Protein AF-A0A3C1UBU3-F1 (afdb_monomer)

Foldseek 3Di:
DDPDDDDPPPPDDPDPQEAEAQACFQVVPPDDFFGKYFHQFKKFFLDDAPQWTWIFTPDPVRQIAIAGDDDPEDHDHFFIWHGTKMFTWHDDPQATHTYPIDDTDYGDDGHDNVSSDAAECAQPLQVQFFHCGSQRSGWHKYWFWDWADQDPQRKIKTWHQHPVRDIHIAIEHAPRPDDDDDDDPPWIWMFIFGWGQDPVNGTIYTHTPDIGTHAQEDDPVCCQFFNDAQDKHFHQAKKFFDDFFQFQDPVPRAGGKTKIWSLDQKDWDCVPVVVVDIDMDGDQIDMEIEGAGPPPVLSVVVNPAGMFDGRFFIAGFHDNAFATYGHGPDRTDHDPDDRDDRPADEAEFVDDDFDGAQGKHKYKAFWAADPNFIFGAHADPVRDGGLTAGEDARQPPPDDHAHGFMKIFGWGKGFAPPDPDPDPPDDDDPDDDPDPPRNGHCRDDPPPSNRSHRIYTHGNDMDGDQDQQPFVSNRDNDVVSLVNLVCCQVVVDPTDVVSQPSVVPSDRDVVSSVSSVVVVVVD

Radius of gyration: 34.65 Å; Cα contacts (8 Å, |Δi|>4): 1136; chains: 1; bounding box: 83×54×105 Å

Mean predicted aligned error: 12.71 Å

Nearest PDB structures (foldseek):
  2pqa-assembly1_A  TM=6.226E-01  e=2.170E-02  Homo sapiens
  1l1o-assembly1_E  TM=5.513E-01  e=3.208E-02  Homo sapiens
  3jc6-assembly1_2  TM=3.871E-01  e=6.909E-01  Saccharomyces cerevisiae
  5u8t-assembly1_2  TM=4.212E-01  e=2.110E+00  Saccharomyces cerevisiae S288C
  7esy-assembly1_B  TM=3.270E-01  e=4.874E+00  Wolbachia endosymbiont of Culex quinquefasciatus Pel

Sequence (523 aa):
LDSMVVTYDDGGTIDPTVKELDTFLNFGDSIADGTKIRFTGMAFVVLNIGKFHFVRCESEYLYSAIIYGDLDTEYKVGEYIPAGWTGVKGKVDGITVITGVEGLKPASVSASNSDCEAFDFTGYLGTFKDGVSTYENDYCAFKTVAINNIDADGKFTITEVNADSTTSTMAGVNKFGIKYPTTTANMKFTVQGILTKSENGVGVTFVPTAITEYENVKKLWRIWYQGVDGTEYTIADTLYVVAPTKALEPDCGRKNLIYVTDNATQVVDDTYAEWGYVETYDWAPDYIALDCGDNEEAYRAIAAMKVIAPATVRGILADNQTNPRFELMKTPSALDCEYPEIAYQHYQFGDSCWANGNQVSYASGKFVTIDGKEYFAGINADGSANQPIALDRRYIGDYAFSEGMAYEMRVVWKQHEPWTSDSNSSPITKKMSKKSTRPMPHKMKTDDPNYFNNYSVCPLEVKPQSTVGDIDGNGEVNTSDVTALINHILHAATYESSLCDIDGNGEVNVTDVTALINILLRN

Solvent-accessible surface area (backbone atoms only — not comparable to full-atom values): 29434 Å² total; per-residue (Å²): 136,85,83,79,82,81,76,84,76,78,89,61,83,76,59,92,74,52,46,78,34,57,59,33,74,37,50,81,77,78,46,62,74,71,40,36,34,34,37,65,29,46,30,28,28,44,44,78,57,92,46,39,37,33,31,28,22,76,56,100,77,46,31,29,41,31,41,41,53,90,64,100,60,88,76,53,70,26,29,29,44,55,53,64,22,35,29,27,34,41,70,57,97,72,37,69,28,33,30,78,70,44,69,76,52,83,60,88,55,66,58,57,74,74,80,37,50,55,46,77,43,57,85,44,60,57,73,35,61,82,30,44,76,73,45,39,46,30,52,29,27,36,54,70,20,35,79,42,76,73,48,97,84,38,34,31,34,41,38,40,72,36,99,84,75,46,76,30,64,44,45,30,38,49,82,71,73,64,76,77,78,86,82,56,90,88,59,36,24,30,39,30,28,29,36,29,59,23,92,87,74,66,24,41,28,35,34,48,74,45,70,42,80,44,74,50,68,37,47,57,64,52,45,43,50,61,40,54,67,77,38,71,40,15,33,42,47,48,31,36,59,76,43,71,45,74,41,79,38,85,93,75,75,42,32,38,38,32,29,30,28,54,62,39,54,58,45,74,49,56,92,44,40,94,77,74,42,71,48,77,43,87,37,77,45,52,40,36,26,39,31,36,62,88,40,64,66,48,37,56,56,54,60,71,35,61,31,37,31,50,58,37,48,32,24,32,31,67,33,46,48,49,52,23,29,32,40,52,74,52,76,53,47,72,39,96,68,87,83,74,88,72,75,58,54,78,38,54,45,70,59,88,78,87,79,54,23,38,27,63,29,38,39,34,34,22,36,42,72,57,97,90,41,54,24,40,15,8,70,42,99,86,70,47,76,27,70,56,21,39,52,39,54,70,67,49,68,89,68,83,81,54,78,64,22,40,33,39,26,39,27,37,32,41,52,53,85,83,73,88,74,92,68,92,75,77,97,82,69,95,81,82,71,94,64,79,85,71,59,53,43,68,73,79,74,86,82,51,94,64,58,43,73,40,36,35,45,27,40,66,44,82,41,76,50,82,51,94,43,31,53,72,70,68,54,55,68,51,73,65,17,53,51,42,46,50,30,35,69,68,67,74,43,88,69,62,64,83,56,48,29,59,70,68,82,84,65,69,45,72,64,18,53,51,42,40,50,53,54,57,74,72,109

pLDDT: mean 85.14, std 16.04, range [27.47, 98.5]

Structure (mmCIF, N/CA/C/O backbone):
data_AF-A0A3C1UBU3-F1
#
_entry.id   AF-A0A3C1UBU3-F1
#
loop_
_atom_site.group_PDB
_atom_site.id
_atom_site.type_symbol
_atom_site.label_atom_id
_atom_site.label_alt_id
_atom_site.label_comp_id
_atom_site.label_asym_id
_atom_site.label_entity_id
_atom_site.label_seq_id
_atom_site.pdbx_PDB_ins_code
_atom_site.Cartn_x
_atom_site.Cartn_y
_atom_site.Cartn_z
_atom_site.occupancy
_atom_site.B_iso_or_equiv
_atom_site.auth_seq_id
_atom_site.auth_comp_id
_atom_site.auth_asym_id
_atom_site.auth_atom_id
_atom_site.pdbx_PDB_model_num
ATOM 1 N N . LEU A 1 1 ? -51.229 12.524 14.748 1.00 34.56 1 LEU A N 1
ATOM 2 C CA . LEU A 1 1 ? -51.966 11.381 15.325 1.00 34.56 1 LEU A CA 1
ATOM 3 C C . LEU A 1 1 ? -50.958 10.653 16.182 1.00 34.56 1 LEU A C 1
ATOM 5 O O . LEU A 1 1 ? -50.151 9.900 15.656 1.00 34.56 1 LEU A O 1
ATOM 9 N N . ASP A 1 2 ? -50.931 11.042 17.452 1.00 33.78 2 ASP A N 1
ATOM 10 C CA . ASP A 1 2 ? -49.976 10.594 18.458 1.00 33.78 2 ASP A CA 1
ATOM 11 C C . ASP A 1 2 ? -50.141 9.098 18.725 1.00 33.78 2 ASP A C 1
ATOM 13 O O . ASP A 1 2 ? -51.218 8.648 19.119 1.00 33.78 2 ASP A O 1
ATOM 17 N N . SER A 1 3 ? -49.077 8.322 18.533 1.00 31.83 3 SER A N 1
ATOM 18 C CA . SER A 1 3 ? -48.989 6.967 19.070 1.00 31.83 3 SER A CA 1
ATOM 19 C C . SER A 1 3 ? -48.383 7.044 20.467 1.00 31.83 3 SER A C 1
ATOM 21 O O . SER A 1 3 ? -47.172 6.957 20.656 1.00 31.83 3 SER A O 1
ATOM 23 N N . MET A 1 4 ? -49.259 7.251 21.445 1.00 28.78 4 MET A N 1
ATOM 24 C CA . MET A 1 4 ? -48.967 7.099 22.863 1.00 28.78 4 MET A CA 1
ATOM 25 C C . MET A 1 4 ? -48.692 5.610 23.130 1.00 28.78 4 MET A C 1
ATOM 27 O O . MET A 1 4 ? -49.601 4.783 23.053 1.00 28.78 4 MET A O 1
ATOM 31 N N . VAL A 1 5 ? -47.432 5.255 23.383 1.00 31.88 5 VAL A N 1
ATOM 32 C CA . VAL A 1 5 ? -47.056 3.910 23.836 1.00 31.88 5 VAL A CA 1
ATOM 33 C C . VAL A 1 5 ? -47.513 3.779 25.286 1.00 31.88 5 VAL A C 1
ATOM 35 O O . VAL A 1 5 ? -47.000 4.450 26.175 1.00 31.88 5 VAL A O 1
ATOM 38 N N . VAL A 1 6 ? -48.528 2.948 25.511 1.00 34.62 6 VAL A N 1
ATOM 39 C CA . VAL A 1 6 ? -48.989 2.568 26.848 1.00 34.62 6 VAL A CA 1
ATOM 40 C C . VAL A 1 6 ? -48.057 1.475 27.360 1.00 34.62 6 VAL A C 1
ATOM 42 O O . VAL A 1 6 ? -48.099 0.346 26.871 1.00 34.62 6 VAL A O 1
ATOM 45 N N . THR A 1 7 ? -47.216 1.796 28.339 1.00 34.69 7 THR A N 1
ATOM 46 C CA . THR A 1 7 ? -46.569 0.789 29.182 1.00 34.69 7 THR A CA 1
ATOM 47 C C . THR A 1 7 ? -47.576 0.321 30.231 1.00 34.69 7 THR A C 1
ATOM 49 O O . THR A 1 7 ? -48.202 1.125 30.920 1.00 34.69 7 THR A O 1
ATOM 52 N N . TYR A 1 8 ? -47.775 -0.995 30.325 1.00 37.22 8 TYR A N 1
ATOM 53 C CA . TYR A 1 8 ? -48.463 -1.585 31.468 1.00 37.22 8 TYR A CA 1
ATOM 54 C C . TYR A 1 8 ? -47.549 -1.435 32.685 1.00 37.22 8 TYR A C 1
ATOM 56 O O . TYR A 1 8 ? -46.472 -2.026 32.736 1.00 37.22 8 TYR A O 1
ATOM 64 N N . ASP A 1 9 ? -47.978 -0.599 33.623 1.00 39.38 9 ASP A N 1
ATOM 65 C CA . ASP A 1 9 ? -47.419 -0.511 34.964 1.00 39.38 9 ASP A CA 1
ATOM 66 C C . ASP A 1 9 ? -47.925 -1.732 35.749 1.00 39.38 9 ASP A C 1
ATOM 68 O O . ASP A 1 9 ? -49.089 -1.794 36.159 1.00 39.38 9 ASP A O 1
ATOM 72 N N . ASP A 1 10 ? -47.079 -2.755 35.889 1.00 38.25 10 ASP A N 1
ATOM 73 C CA . ASP A 1 10 ? -47.279 -3.788 36.905 1.00 38.25 10 ASP A CA 1
ATOM 74 C C . ASP A 1 10 ? -47.105 -3.087 38.253 1.00 38.25 10 ASP A C 1
ATOM 76 O O . ASP A 1 10 ? -45.976 -2.896 38.695 1.00 38.25 10 ASP A O 1
ATOM 80 N N . GLY A 1 11 ? -48.227 -2.665 38.850 1.00 38.94 11 GLY A N 1
ATOM 81 C CA . GLY A 1 11 ? -48.345 -1.809 40.036 1.00 38.94 11 GLY A CA 1
ATOM 82 C C . GLY A 1 11 ? -47.649 -2.307 41.309 1.00 38.94 11 GLY A C 1
ATOM 83 O O . GLY A 1 11 ? -48.287 -2.549 42.334 1.00 38.94 11 GLY A O 1
ATOM 84 N N . GLY A 1 12 ? -46.329 -2.419 41.260 1.00 38.97 12 GLY A N 1
ATOM 85 C CA . GLY A 1 12 ? -45.435 -2.524 42.391 1.00 38.97 12 GLY A CA 1
ATOM 86 C C . GLY A 1 12 ? -44.962 -1.129 42.762 1.00 38.97 12 GLY A C 1
ATOM 87 O O . GLY A 1 12 ? -44.386 -0.416 41.947 1.00 38.97 12 GLY A O 1
ATOM 88 N N . THR A 1 13 ? -45.204 -0.735 44.006 1.00 41.94 13 THR A N 1
ATOM 89 C CA . THR A 1 13 ? -44.640 0.471 44.609 1.00 41.94 13 THR A CA 1
ATOM 90 C C . THR A 1 13 ? -43.134 0.510 44.331 1.00 41.94 13 THR A C 1
ATOM 92 O O . THR A 1 13 ? -42.406 -0.358 44.815 1.00 41.94 13 THR A O 1
ATOM 95 N N . ILE A 1 14 ? -42.673 1.474 43.528 1.00 46.53 14 ILE A N 1
ATOM 96 C CA . ILE A 1 14 ? -41.250 1.637 43.218 1.00 46.53 14 ILE A CA 1
ATOM 97 C C . ILE A 1 14 ? -40.524 1.883 44.540 1.00 46.53 14 ILE A C 1
ATOM 99 O O . ILE A 1 14 ? -40.841 2.825 45.271 1.00 46.53 14 ILE A O 1
ATOM 103 N N . ASP A 1 15 ? -39.580 1.004 44.867 1.00 55.44 15 ASP A N 1
ATOM 104 C CA . ASP A 1 15 ? -38.669 1.204 45.984 1.00 55.44 15 ASP A CA 1
ATOM 105 C C . ASP A 1 15 ? -37.904 2.518 45.731 1.00 55.44 15 ASP A C 1
ATOM 107 O O . ASP A 1 15 ? -37.171 2.601 44.742 1.00 55.44 15 ASP A O 1
ATOM 111 N N . PRO A 1 16 ? -38.047 3.552 46.584 1.00 56.62 16 PRO A N 1
ATOM 112 C CA . PRO A 1 16 ? -37.397 4.848 46.381 1.00 56.62 16 PRO A CA 1
ATOM 113 C C . PRO A 1 16 ? -35.860 4.766 46.401 1.00 56.62 16 PRO A C 1
ATOM 115 O O . PRO A 1 16 ? -35.190 5.771 46.170 1.00 56.62 16 PRO A O 1
ATOM 118 N N . THR A 1 17 ? -35.289 3.592 46.690 1.00 72.31 17 THR A N 1
ATOM 119 C CA . THR A 1 17 ? -33.850 3.318 46.626 1.00 72.31 17 THR A CA 1
ATOM 120 C C . THR A 1 17 ? -33.356 2.818 45.260 1.00 72.31 17 THR A C 1
ATOM 122 O O . THR A 1 17 ? -32.143 2.707 45.072 1.00 72.31 17 THR A O 1
ATOM 125 N N . VAL A 1 18 ? -34.248 2.544 44.296 1.00 85.75 18 VAL A N 1
ATOM 126 C CA . VAL A 1 18 ? -33.895 2.103 42.935 1.00 85.75 18 VAL A CA 1
ATOM 127 C C . VAL A 1 18 ? -33.915 3.289 41.970 1.00 85.75 18 VAL A C 1
ATOM 129 O O . VAL A 1 18 ? -34.920 3.983 41.840 1.00 85.75 18 VAL A O 1
ATOM 132 N N . LYS A 1 19 ? -32.801 3.517 41.267 1.00 90.62 19 LYS A N 1
ATOM 133 C CA . LYS A 1 19 ? -32.677 4.581 40.262 1.00 90.62 19 LYS A CA 1
ATOM 134 C C . LYS A 1 19 ? -33.056 4.057 38.875 1.00 90.62 19 LYS A C 1
ATOM 136 O O . LYS A 1 19 ? -32.442 3.109 38.388 1.00 90.62 19 LYS A O 1
ATOM 141 N N . GLU A 1 20 ? -34.036 4.678 38.230 1.00 93.50 20 GLU A N 1
ATOM 142 C CA . GLU A 1 20 ? -34.391 4.350 36.846 1.00 93.50 20 GLU A CA 1
ATOM 143 C C . GLU A 1 20 ? -33.431 5.013 35.856 1.00 93.50 20 GLU A C 1
ATOM 145 O O . GLU A 1 20 ? -33.040 6.168 36.041 1.00 93.50 20 GLU A O 1
ATOM 150 N N . LEU A 1 21 ? -33.044 4.263 34.824 1.00 93.75 21 LEU A N 1
ATOM 151 C CA . LEU A 1 21 ? -32.169 4.710 33.745 1.00 93.75 21 LEU A CA 1
ATOM 152 C C . LEU A 1 21 ? -32.746 4.260 32.405 1.00 93.75 21 LEU A C 1
ATOM 154 O O . LEU A 1 21 ? -32.932 3.067 32.189 1.00 93.75 21 LEU A O 1
ATOM 158 N N . ASP A 1 22 ? -32.970 5.191 31.492 1.00 92.81 22 ASP A N 1
ATOM 159 C CA . ASP A 1 22 ? -33.319 4.908 30.096 1.00 92.81 22 ASP A CA 1
ATOM 160 C C . ASP A 1 22 ? -32.086 4.916 29.173 1.00 92.81 22 ASP A C 1
ATOM 162 O O . ASP A 1 22 ? -32.101 4.320 28.099 1.00 92.81 22 ASP A O 1
ATOM 166 N N . THR A 1 23 ? -30.991 5.536 29.618 1.00 94.50 23 THR A N 1
ATOM 167 C CA . THR A 1 23 ? -29.698 5.601 28.929 1.00 94.50 23 THR A CA 1
ATOM 168 C C . THR A 1 23 ? -28.537 5.393 29.904 1.00 94.50 23 THR A C 1
ATOM 170 O O . THR A 1 23 ? -28.689 5.532 31.120 1.00 94.50 23 THR A O 1
ATOM 173 N N . PHE A 1 24 ? -27.345 5.094 29.378 1.00 93.75 24 PHE A N 1
ATOM 174 C CA . PHE A 1 24 ? -26.111 5.007 30.174 1.00 93.75 24 PHE A CA 1
ATOM 175 C C . PHE A 1 24 ? -25.325 6.328 30.249 1.00 93.75 24 PHE A C 1
ATOM 177 O O . PHE A 1 24 ? -24.162 6.340 30.656 1.00 93.75 24 PHE A O 1
ATOM 184 N N . LEU A 1 25 ? -25.943 7.459 29.887 1.00 91.75 25 LEU A N 1
ATOM 185 C CA . LEU A 1 25 ? -25.292 8.768 29.926 1.00 91.75 25 LEU A CA 1
ATOM 186 C C . LEU A 1 25 ? -24.736 9.063 31.326 1.00 91.75 25 LEU A C 1
ATOM 188 O O . LEU A 1 25 ? -25.467 9.062 32.317 1.00 91.75 25 LEU A O 1
ATOM 192 N N . ASN A 1 26 ? -23.436 9.363 31.399 1.00 85.00 26 ASN A N 1
ATOM 193 C CA . ASN A 1 26 ? -22.725 9.646 32.647 1.00 85.00 26 ASN A CA 1
ATOM 194 C C . ASN A 1 26 ? -22.889 8.550 33.717 1.00 85.00 26 ASN A C 1
ATOM 196 O O . ASN A 1 26 ? -22.812 8.858 34.909 1.00 85.00 26 ASN A O 1
ATOM 200 N N . PHE A 1 27 ? -23.112 7.286 33.332 1.00 89.25 27 PHE A N 1
ATOM 201 C CA . PHE A 1 27 ? -23.333 6.183 34.274 1.00 89.25 27 PHE A CA 1
ATOM 202 C C . PHE A 1 27 ? -22.240 6.114 35.351 1.00 89.25 27 PHE A C 1
ATOM 204 O O . PHE A 1 27 ? -22.538 5.992 36.540 1.00 89.25 27 PHE A O 1
ATOM 211 N N . GLY A 1 28 ? -20.976 6.268 34.946 1.00 84.62 28 GLY A N 1
ATOM 212 C CA . GLY A 1 28 ? -19.824 6.239 35.845 1.00 84.62 28 GLY A CA 1
ATOM 213 C C . GLY A 1 28 ? -19.765 7.382 36.864 1.00 84.62 28 GLY A C 1
ATOM 214 O O . GLY A 1 28 ? -19.377 7.141 38.011 1.00 84.62 28 GLY A O 1
ATOM 215 N N . ASP A 1 29 ? -20.177 8.593 36.476 1.00 84.00 29 ASP A N 1
ATOM 216 C CA . ASP A 1 29 ? -20.059 9.826 37.276 1.00 84.00 29 ASP A CA 1
ATOM 217 C C . ASP A 1 29 ? -21.329 10.181 38.063 1.00 84.00 29 ASP A C 1
ATOM 219 O O . ASP A 1 29 ? -21.256 10.684 39.182 1.00 84.00 29 ASP A O 1
ATOM 223 N N . SER A 1 30 ? -22.508 9.926 37.495 1.00 84.81 30 SER A N 1
ATOM 224 C CA . SER A 1 30 ? -23.797 10.417 38.016 1.00 84.81 30 SER A CA 1
ATOM 225 C C . SER A 1 30 ? -24.502 9.442 38.961 1.00 84.81 30 SER A C 1
ATOM 227 O O . SER A 1 30 ? -25.625 9.696 39.417 1.00 84.81 30 SER A O 1
ATOM 229 N N . ILE A 1 31 ? -23.892 8.289 39.225 1.00 87.94 31 ILE A N 1
ATOM 230 C CA . ILE A 1 31 ? -24.469 7.214 40.032 1.00 87.94 31 ILE A CA 1
ATOM 231 C C . ILE A 1 31 ? -23.409 6.742 41.019 1.00 87.94 31 ILE A C 1
ATOM 233 O O . ILE A 1 31 ? -22.281 6.459 40.627 1.00 87.94 31 ILE A O 1
ATOM 237 N N . ALA A 1 32 ? -23.747 6.660 42.304 1.00 90.62 32 ALA A N 1
ATOM 238 C CA . ALA A 1 32 ? -22.826 6.153 43.315 1.00 90.62 32 ALA A CA 1
ATOM 239 C C . ALA A 1 32 ? -22.691 4.625 43.216 1.00 90.62 32 ALA A C 1
ATOM 241 O O . ALA A 1 32 ? -23.654 3.930 42.881 1.00 90.62 32 ALA A O 1
ATOM 242 N N . ASP A 1 33 ? -21.515 4.091 43.537 1.00 92.12 33 ASP A N 1
ATOM 243 C CA . ASP A 1 33 ? -21.317 2.642 43.633 1.00 92.12 33 ASP A CA 1
ATOM 244 C C . ASP A 1 33 ? -22.242 2.053 44.719 1.00 92.12 33 ASP A C 1
ATOM 246 O O . ASP A 1 33 ? -22.524 2.694 45.732 1.00 92.12 33 ASP A O 1
ATOM 250 N N . GLY A 1 34 ? -22.762 0.848 44.488 1.00 93.62 34 GLY A N 1
ATOM 251 C CA . GLY A 1 34 ? -23.771 0.198 45.331 1.00 93.62 34 GLY A CA 1
ATOM 252 C C . GLY A 1 34 ? -25.217 0.629 45.051 1.00 93.62 34 GLY A C 1
ATOM 253 O O . GLY A 1 34 ? -26.141 0.038 45.611 1.00 93.62 34 GLY A O 1
ATOM 254 N N . THR A 1 35 ? -25.444 1.619 44.180 1.00 94.75 35 THR A N 1
ATOM 255 C CA . THR A 1 35 ? -26.801 2.035 43.793 1.00 94.75 35 THR A CA 1
ATOM 256 C C . THR A 1 35 ? -27.481 0.933 42.983 1.00 94.75 35 THR A C 1
ATOM 258 O O . THR A 1 35 ? -26.935 0.475 41.974 1.00 94.75 35 THR A O 1
ATOM 261 N N . LYS A 1 36 ? -28.689 0.540 43.403 1.00 95.44 36 LYS A N 1
ATOM 262 C CA . LYS A 1 36 ? -29.576 -0.318 42.611 1.00 95.44 36 LYS A CA 1
ATOM 263 C C . LYS A 1 36 ? -30.171 0.480 41.462 1.00 95.44 36 LYS A C 1
ATOM 265 O O . LYS A 1 36 ? -30.660 1.591 41.665 1.00 95.44 36 LYS A O 1
ATOM 270 N N . ILE A 1 37 ? -30.161 -0.106 40.276 1.00 95.75 37 ILE A N 1
ATOM 271 C CA . ILE A 1 37 ? -30.714 0.494 39.068 1.00 95.75 37 ILE A CA 1
ATOM 272 C C . ILE A 1 37 ? -31.805 -0.391 38.475 1.00 95.75 37 ILE A C 1
ATOM 274 O O . ILE A 1 37 ? -31.763 -1.616 38.611 1.00 95.75 37 ILE A O 1
ATOM 278 N N . ARG A 1 38 ? -32.756 0.238 37.787 1.00 95.75 38 ARG A N 1
ATOM 279 C CA . ARG A 1 38 ? -33.682 -0.413 36.858 1.00 95.75 38 ARG A CA 1
ATOM 280 C C . ARG A 1 38 ? -33.482 0.220 35.490 1.00 95.75 38 ARG A C 1
ATOM 282 O O . ARG A 1 38 ? -33.668 1.426 35.349 1.00 95.75 38 ARG A O 1
ATOM 289 N N . PHE A 1 39 ? -33.093 -0.575 34.502 1.00 96.00 39 PHE A N 1
ATOM 290 C CA . PHE A 1 39 ? -32.906 -0.074 33.149 1.00 96.00 39 PHE A CA 1
ATOM 291 C C . PHE A 1 39 ? -34.226 -0.159 32.380 1.00 96.00 39 PHE A C 1
ATOM 293 O O . PHE A 1 39 ? -34.782 -1.242 32.195 1.00 96.00 39 PHE A O 1
ATOM 300 N N . THR A 1 40 ? -34.766 0.987 31.984 1.00 95.31 40 THR A N 1
ATOM 301 C CA . THR A 1 40 ? -36.057 1.131 31.297 1.00 95.31 40 THR A CA 1
ATOM 302 C C . THR A 1 40 ? -35.903 1.341 29.789 1.00 95.31 40 THR A C 1
ATOM 304 O O . THR A 1 40 ? -36.896 1.263 29.069 1.00 95.31 40 THR A O 1
ATOM 307 N N . GLY A 1 41 ? -34.675 1.559 29.309 1.00 92.81 41 GLY A N 1
ATOM 308 C CA . GLY A 1 41 ? -34.343 1.645 27.889 1.00 92.81 41 GLY A CA 1
ATOM 309 C C . GLY A 1 41 ? -34.081 0.286 27.237 1.00 92.81 41 GLY A C 1
ATOM 310 O O . GLY A 1 41 ? -34.150 -0.767 27.875 1.00 92.81 41 GLY A O 1
ATOM 311 N N . MET A 1 42 ? -33.730 0.321 25.953 1.00 91.75 42 MET A N 1
ATOM 312 C CA . MET A 1 42 ? -33.204 -0.830 25.217 1.00 91.75 42 MET A CA 1
ATOM 313 C C . MET A 1 42 ? -31.679 -0.747 25.173 1.00 91.75 42 MET A C 1
ATOM 315 O O . MET A 1 42 ? -31.114 0.332 24.992 1.00 91.75 42 MET A O 1
ATOM 319 N N . ALA A 1 43 ? -31.006 -1.879 25.351 1.00 95.44 43 ALA A N 1
ATOM 320 C CA . ALA A 1 43 ? -29.560 -1.980 25.187 1.00 95.44 43 ALA A CA 1
ATOM 321 C C . ALA A 1 43 ? -29.228 -3.146 24.268 1.00 95.44 43 ALA A C 1
ATOM 323 O O . ALA A 1 43 ? -30.025 -4.066 24.160 1.00 95.44 43 ALA A O 1
ATOM 324 N N . PHE A 1 44 ? -28.070 -3.143 23.626 1.00 95.94 44 PHE A N 1
ATOM 325 C CA . PHE A 1 44 ? -27.607 -4.258 22.806 1.00 95.94 44 PHE A CA 1
ATOM 326 C C . PHE A 1 44 ? -26.150 -4.583 23.109 1.00 95.94 44 PHE A C 1
ATOM 328 O O . PHE A 1 44 ? -25.388 -3.730 23.572 1.00 95.94 44 PHE A O 1
ATOM 335 N N . VAL A 1 45 ? -25.774 -5.841 22.884 1.00 95.81 45 VAL A N 1
ATOM 336 C CA . VAL A 1 45 ? -24.423 -6.332 23.167 1.00 95.81 45 VAL A CA 1
ATOM 337 C C . VAL A 1 45 ? -23.464 -5.932 22.053 1.00 95.81 45 VAL A C 1
ATOM 339 O O . VAL A 1 45 ? -23.707 -6.202 20.884 1.00 95.81 45 VAL A O 1
ATOM 342 N N . VAL A 1 46 ? -22.336 -5.340 22.426 1.00 96.00 46 VAL A N 1
ATOM 343 C CA . VAL A 1 46 ? -21.270 -4.894 21.516 1.00 96.00 46 VAL A CA 1
ATOM 344 C C . VAL A 1 46 ? -20.117 -5.892 21.499 1.00 96.00 46 VAL A C 1
ATOM 346 O O . VAL A 1 46 ? -19.524 -6.165 20.461 1.00 96.00 46 VAL A O 1
ATOM 349 N N . LEU A 1 47 ? -19.797 -6.459 22.661 1.00 95.00 47 LEU A N 1
ATOM 350 C CA . LEU A 1 47 ? -18.681 -7.378 22.841 1.00 95.00 47 LEU A CA 1
ATOM 351 C C . LEU A 1 47 ? -18.932 -8.245 24.077 1.00 95.00 47 LEU A C 1
ATOM 353 O O . LEU A 1 47 ? -19.530 -7.789 25.048 1.00 95.00 47 LEU A O 1
ATOM 357 N N . ASN A 1 48 ? -18.427 -9.477 24.062 1.00 93.75 48 ASN A N 1
ATOM 358 C CA . ASN A 1 48 ? -18.392 -10.363 25.223 1.00 93.75 48 ASN A CA 1
ATOM 359 C C . ASN A 1 48 ? -16.956 -10.864 25.427 1.00 93.75 48 ASN A C 1
ATOM 361 O O . ASN A 1 48 ? -16.366 -11.416 24.499 1.00 93.75 48 ASN A O 1
ATOM 365 N N . ILE A 1 49 ? -16.398 -10.701 26.631 1.00 93.50 49 ILE A N 1
ATOM 366 C CA . ILE A 1 49 ? -15.086 -11.247 27.018 1.00 93.50 49 ILE A CA 1
ATOM 367 C C . ILE A 1 49 ? -15.197 -11.868 28.406 1.00 93.50 49 ILE A C 1
ATOM 369 O O . ILE A 1 49 ? -15.269 -11.169 29.417 1.00 93.50 49 ILE A O 1
ATOM 373 N N . GLY A 1 50 ? -15.185 -13.200 28.467 1.00 92.31 50 GLY A N 1
ATOM 374 C CA . GLY A 1 50 ? -15.406 -13.911 29.724 1.00 92.31 50 GLY A CA 1
ATOM 375 C C . GLY A 1 50 ? -16.744 -13.499 30.343 1.00 92.31 50 GLY A C 1
ATOM 376 O O . GLY A 1 50 ? -17.781 -13.683 29.720 1.00 92.31 50 GLY A O 1
ATOM 377 N N . LYS A 1 51 ? -16.702 -12.915 31.547 1.00 94.75 51 LYS A N 1
ATOM 378 C CA . LYS A 1 51 ? -17.886 -12.421 32.277 1.00 94.75 51 LYS A CA 1
ATOM 379 C C . LYS A 1 51 ? -18.212 -10.946 32.030 1.00 94.75 51 LYS A C 1
ATOM 381 O O . LYS A 1 51 ? -19.093 -10.408 32.692 1.00 94.75 51 LYS A O 1
ATOM 386 N N . PHE A 1 52 ? -17.460 -10.269 31.164 1.00 95.75 52 PHE A N 1
ATOM 387 C CA . PHE A 1 52 ? -17.700 -8.874 30.806 1.00 95.75 52 PHE A CA 1
ATOM 388 C C . PHE A 1 52 ? -18.548 -8.815 29.537 1.00 95.75 52 PHE A C 1
ATOM 390 O O . PHE A 1 52 ? -18.118 -9.264 28.472 1.00 95.75 52 PHE A O 1
ATOM 397 N N . HIS A 1 53 ? -19.734 -8.231 29.663 1.00 96.00 53 HIS A N 1
ATOM 398 C CA . HIS A 1 53 ? -20.697 -8.021 28.590 1.00 96.00 53 HIS A CA 1
ATOM 399 C C . HIS A 1 53 ? -20.797 -6.520 28.322 1.00 96.00 53 HIS A C 1
ATOM 401 O O . HIS A 1 53 ? -21.372 -5.767 29.110 1.00 96.00 53 HIS A O 1
ATOM 407 N N . PHE A 1 54 ? -20.186 -6.069 27.234 1.00 96.06 54 PHE A N 1
ATOM 408 C CA . PHE A 1 54 ? -20.153 -4.664 26.846 1.00 96.06 54 PHE A CA 1
ATOM 409 C C . PHE A 1 54 ? -21.449 -4.339 26.122 1.00 96.06 54 PHE A C 1
ATOM 411 O O . PHE A 1 54 ? -21.804 -5.018 25.157 1.00 96.06 54 PHE A O 1
ATOM 418 N N . VAL A 1 55 ? -22.157 -3.317 26.588 1.00 96.25 55 VAL A N 1
ATOM 419 C CA . VAL A 1 55 ? -23.480 -2.962 26.078 1.00 96.25 55 VAL A CA 1
ATOM 420 C C . VAL A 1 55 ? -23.548 -1.486 25.729 1.00 96.25 55 VAL A C 1
ATOM 422 O O . VAL A 1 55 ? -22.921 -0.655 26.384 1.00 96.25 55 VAL A O 1
ATOM 425 N N . ARG A 1 56 ? -24.352 -1.158 24.722 1.00 95.81 56 ARG A N 1
ATOM 426 C CA . ARG A 1 56 ? -24.740 0.217 24.387 1.00 95.81 56 ARG A CA 1
ATOM 427 C C . ARG A 1 56 ? -26.239 0.366 24.537 1.00 95.81 56 ARG A C 1
ATOM 429 O O . ARG A 1 56 ? -26.975 -0.568 24.227 1.00 95.81 56 ARG A O 1
ATOM 436 N N . CYS A 1 57 ? -26.695 1.514 25.026 1.00 93.88 57 CYS A N 1
ATOM 437 C CA . CYS A 1 57 ? -28.117 1.838 24.997 1.00 93.88 57 CYS A CA 1
ATOM 438 C C . CYS A 1 57 ? -28.514 2.380 23.623 1.00 93.88 57 CYS A C 1
ATOM 440 O O . CYS A 1 57 ? -27.740 3.087 22.979 1.00 93.88 57 CYS A O 1
ATOM 442 N N . GLU A 1 58 ? -29.744 2.110 23.205 1.00 89.38 58 GLU A N 1
ATOM 443 C CA . GLU A 1 58 ? -30.333 2.738 22.027 1.00 89.38 58 GLU A CA 1
ATOM 444 C C . GLU A 1 58 ? -30.609 4.219 22.313 1.00 89.38 58 GLU A C 1
ATOM 446 O O . GLU A 1 58 ? -31.546 4.578 23.025 1.00 89.38 58 GLU A O 1
ATOM 451 N N . SER A 1 59 ? -29.745 5.089 21.798 1.00 87.75 59 SER A N 1
ATOM 452 C CA . SER A 1 59 ? -29.870 6.543 21.893 1.00 87.75 59 SER A CA 1
ATOM 453 C C . SER A 1 59 ? -29.122 7.210 20.738 1.00 87.75 59 SER A C 1
ATOM 455 O O . SER A 1 59 ? -28.347 6.558 20.043 1.00 87.75 59 SER A O 1
ATOM 457 N N . GLU A 1 60 ? -29.307 8.521 20.559 1.00 85.25 60 GLU A N 1
ATOM 458 C CA . GLU A 1 60 ? -28.580 9.315 19.551 1.00 85.25 60 GLU A CA 1
ATOM 459 C C . GLU A 1 60 ? -27.047 9.182 19.668 1.00 85.25 60 GLU A C 1
ATOM 461 O O . GLU A 1 60 ? -26.344 9.275 18.667 1.00 85.25 60 GLU A O 1
ATOM 466 N N . TYR A 1 61 ? -26.533 8.929 20.878 1.00 85.75 61 TYR A N 1
ATOM 467 C CA . TYR A 1 61 ? -25.097 8.899 21.183 1.00 85.75 61 TYR A CA 1
ATOM 468 C C . TYR A 1 61 ? -24.580 7.523 21.619 1.00 85.75 61 TYR A C 1
ATOM 470 O O . TYR A 1 61 ? -23.412 7.412 21.978 1.00 85.75 61 TYR A O 1
ATOM 478 N N . LEU A 1 62 ? -25.433 6.490 21.613 1.00 91.25 62 LEU A N 1
ATOM 479 C CA . LEU A 1 62 ? -25.063 5.101 21.904 1.00 91.25 62 LEU A CA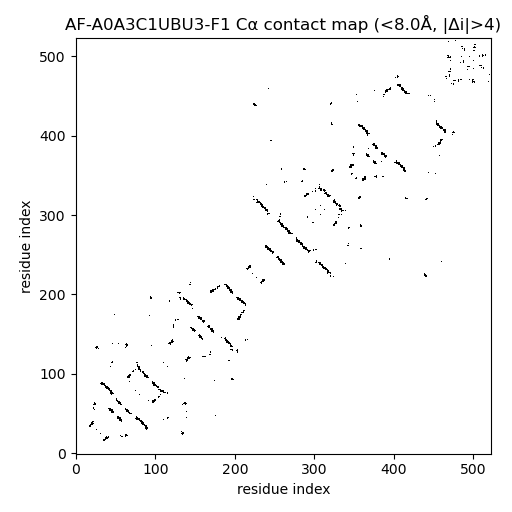 1
ATOM 480 C C . LEU A 1 62 ? -24.213 4.923 23.181 1.00 91.25 62 LEU A C 1
ATOM 482 O O . LEU A 1 62 ? -23.176 4.262 23.158 1.00 91.25 62 LEU A O 1
ATOM 486 N N . TYR A 1 63 ? -24.635 5.524 24.300 1.00 93.12 63 TYR A N 1
ATOM 487 C CA . TYR A 1 63 ? -23.869 5.486 25.554 1.00 93.12 63 TYR A CA 1
ATOM 488 C C . TYR A 1 63 ? -23.601 4.055 26.028 1.00 93.12 63 TYR A C 1
ATOM 490 O O . TYR A 1 63 ? -24.485 3.197 25.953 1.00 93.12 63 TYR A O 1
ATOM 498 N N . SER A 1 64 ? -22.403 3.821 26.563 1.00 94.31 64 SER A N 1
ATOM 499 C CA . SER A 1 64 ? -21.930 2.482 26.914 1.00 94.31 64 SER A CA 1
ATOM 500 C C . SER A 1 64 ? -22.039 2.169 28.408 1.00 94.31 64 SER A C 1
ATOM 502 O O . SER A 1 64 ? -21.906 3.028 29.279 1.00 94.31 64 SER A O 1
ATOM 504 N N . ALA A 1 65 ? -22.220 0.890 28.714 1.00 95.44 65 ALA A N 1
ATOM 505 C CA . ALA A 1 65 ? -22.021 0.319 30.037 1.00 95.44 65 ALA A CA 1
ATOM 506 C C . ALA A 1 65 ? -21.451 -1.097 29.908 1.00 95.44 65 ALA A C 1
ATOM 508 O O . ALA A 1 65 ? -21.318 -1.648 28.815 1.00 95.44 65 ALA A O 1
ATOM 509 N N . ILE A 1 66 ? -21.097 -1.699 31.040 1.00 96.62 66 ILE A N 1
ATOM 510 C CA . ILE A 1 66 ? -20.611 -3.075 31.078 1.00 96.62 66 ILE A CA 1
ATOM 511 C C . ILE A 1 66 ? -21.403 -3.825 32.132 1.00 96.62 66 ILE A C 1
ATOM 513 O O . ILE A 1 66 ? -21.440 -3.414 33.289 1.00 96.62 66 ILE A O 1
ATOM 517 N N . ILE A 1 67 ? -22.021 -4.929 31.738 1.00 97.25 67 ILE A N 1
ATOM 518 C CA . ILE A 1 67 ? -22.619 -5.889 32.657 1.00 97.25 67 ILE A CA 1
ATOM 519 C C . ILE A 1 67 ? -21.547 -6.922 33.010 1.00 97.25 67 ILE A C 1
ATOM 521 O O . ILE A 1 67 ? -20.847 -7.424 32.133 1.00 97.25 67 ILE A O 1
ATOM 525 N N . TYR A 1 68 ? -21.405 -7.230 34.297 1.00 97.25 68 TYR A N 1
ATOM 526 C CA . TYR A 1 68 ? -20.461 -8.228 34.785 1.00 97.25 68 TYR A CA 1
ATOM 527 C C . TYR A 1 68 ? -21.169 -9.354 35.536 1.00 97.25 68 TYR A C 1
ATOM 529 O O . TYR A 1 68 ? -21.852 -9.114 36.537 1.00 97.25 68 TYR A O 1
ATOM 537 N N . GLY A 1 69 ? -20.932 -10.590 35.101 1.00 94.75 69 GLY A N 1
ATOM 538 C CA . GLY A 1 69 ? -21.428 -11.796 35.758 1.00 94.75 69 GLY A CA 1
ATOM 539 C C . GLY A 1 69 ? -21.800 -12.892 34.770 1.00 94.75 69 GLY A C 1
ATOM 540 O O . GLY A 1 69 ? -21.734 -12.697 33.564 1.00 94.75 69 GLY A O 1
ATOM 541 N N . ASP A 1 70 ? -22.191 -14.048 35.298 1.00 91.56 70 ASP A N 1
ATOM 542 C CA . ASP A 1 70 ? -22.837 -15.079 34.488 1.00 91.56 70 ASP A CA 1
ATOM 543 C C . ASP A 1 70 ? -24.309 -14.672 34.312 1.00 91.56 70 ASP A C 1
ATOM 545 O O . ASP A 1 70 ? -24.988 -14.391 35.302 1.00 91.56 70 ASP A O 1
ATOM 549 N N . LEU A 1 71 ? -24.783 -14.577 33.068 1.00 89.62 71 LEU A N 1
ATOM 550 C CA . LEU A 1 71 ? -26.154 -14.161 32.768 1.00 89.62 71 LEU A CA 1
ATOM 551 C C . LEU A 1 71 ? -27.068 -15.377 32.623 1.00 89.62 71 LEU A C 1
ATOM 553 O O . LEU A 1 71 ? -26.726 -16.337 31.937 1.00 89.62 71 LEU A O 1
ATOM 557 N N . ASP A 1 72 ? -28.275 -15.291 33.182 1.00 84.06 72 ASP A N 1
ATOM 558 C CA . ASP A 1 72 ? -29.312 -16.322 33.011 1.00 84.06 72 ASP A CA 1
ATOM 559 C C . ASP A 1 72 ? -29.826 -16.416 31.563 1.00 84.06 72 ASP A C 1
ATOM 561 O O . ASP A 1 72 ? -30.460 -17.393 31.169 1.00 84.06 72 ASP A O 1
ATOM 565 N N . THR A 1 73 ? -29.584 -15.377 30.763 1.00 87.38 73 THR A N 1
ATOM 566 C CA . THR A 1 73 ? -29.878 -15.322 29.330 1.00 87.38 73 THR A CA 1
ATOM 567 C C . THR A 1 73 ? -28.598 -14.958 28.594 1.00 87.38 73 THR A C 1
ATOM 569 O O . THR A 1 73 ? -28.021 -13.901 28.843 1.00 87.38 73 THR A O 1
ATOM 572 N N . GLU A 1 74 ? -28.152 -15.834 27.697 1.00 86.94 74 GLU A N 1
ATOM 573 C CA . GLU A 1 74 ? -26.986 -15.588 26.853 1.00 86.94 74 GLU A CA 1
ATOM 574 C C . GLU A 1 74 ? -27.384 -14.715 25.657 1.00 86.94 74 GLU A C 1
ATOM 576 O O . GLU A 1 74 ? -28.360 -15.014 24.968 1.00 86.94 74 GLU A O 1
ATOM 581 N N . TYR A 1 75 ? -26.623 -13.647 25.415 1.00 92.19 75 TYR A N 1
ATOM 582 C CA . TYR A 1 75 ? -26.831 -12.721 24.302 1.00 92.19 75 TYR A CA 1
ATOM 583 C C . TYR A 1 75 ? -25.602 -12.703 23.398 1.00 92.19 75 TYR A C 1
ATOM 585 O O . TYR A 1 75 ? -24.461 -12.619 23.869 1.00 92.19 75 TYR A O 1
ATOM 593 N N . LYS A 1 76 ? -25.831 -12.731 22.088 1.00 92.31 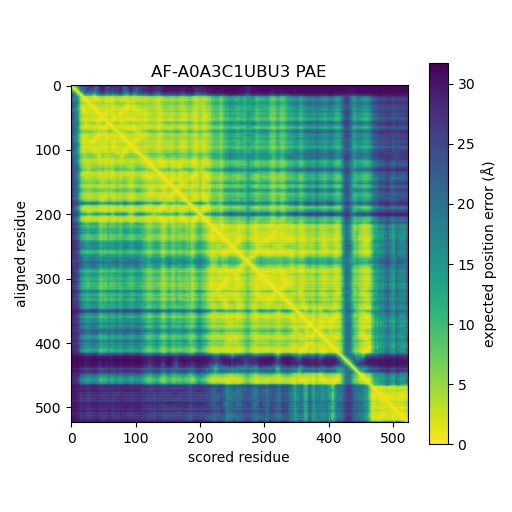76 LYS A N 1
ATOM 594 C CA . LYS A 1 76 ? -24.794 -12.559 21.067 1.00 92.31 76 LYS A CA 1
ATOM 595 C C . LYS A 1 76 ? -24.558 -11.082 20.782 1.00 92.31 76 LYS A C 1
ATOM 597 O O . LYS A 1 76 ? -25.424 -10.243 21.011 1.00 92.31 76 LYS A O 1
ATOM 602 N N . VAL A 1 77 ? -23.390 -10.775 20.223 1.00 93.19 77 VAL A N 1
ATOM 603 C CA . VAL A 1 77 ? -23.100 -9.436 19.690 1.00 93.19 77 VAL A CA 1
ATOM 604 C C . VAL A 1 77 ? -24.197 -9.031 18.698 1.00 93.19 77 VAL A C 1
ATOM 606 O O . VAL A 1 77 ? -24.584 -9.823 17.840 1.00 93.19 77 VAL A O 1
ATOM 609 N N . GLY A 1 78 ? -24.708 -7.813 18.858 1.00 94.19 78 GLY A N 1
ATOM 610 C CA . GLY A 1 78 ? -25.823 -7.242 18.112 1.00 94.19 78 GLY A CA 1
ATOM 611 C C . GLY A 1 78 ? -27.206 -7.546 18.683 1.00 94.19 78 GLY A C 1
ATOM 612 O O . GLY A 1 78 ? -28.161 -6.886 18.293 1.00 94.19 78 GLY A O 1
ATOM 613 N N . GLU A 1 79 ? -27.373 -8.497 19.602 1.00 95.69 79 GLU A N 1
ATOM 614 C CA . GLU A 1 79 ? -28.694 -8.793 20.169 1.00 95.69 79 GLU A CA 1
ATOM 615 C C . GLU A 1 79 ? -29.110 -7.755 21.215 1.00 95.69 79 GLU A C 1
ATOM 617 O O . GLU A 1 79 ? -28.322 -7.368 22.084 1.00 95.69 79 GLU A O 1
ATOM 622 N N . TYR A 1 80 ? -30.375 -7.327 21.145 1.00 94.94 80 TYR A N 1
ATOM 623 C CA . TYR A 1 80 ? -30.950 -6.424 22.133 1.00 94.94 80 TYR A CA 1
ATOM 624 C C . TYR A 1 80 ? -31.334 -7.158 23.418 1.00 94.94 80 TYR A C 1
ATOM 626 O O . TYR A 1 80 ? -32.037 -8.169 23.401 1.00 94.94 80 TYR A O 1
ATOM 634 N N . ILE A 1 81 ? -30.943 -6.562 24.535 1.00 95.06 81 ILE A N 1
ATOM 635 C CA . ILE A 1 81 ? -31.410 -6.818 25.887 1.00 95.06 81 ILE A CA 1
ATOM 636 C C . ILE A 1 81 ? -32.675 -5.970 26.109 1.00 95.06 81 ILE A C 1
ATOM 638 O O . ILE A 1 81 ? -32.581 -4.737 26.178 1.00 95.06 81 ILE A O 1
ATOM 642 N N . PRO A 1 82 ? -33.864 -6.593 26.226 1.00 93.50 82 PRO A N 1
ATOM 643 C CA . PRO A 1 82 ? -35.115 -5.869 26.423 1.00 93.50 82 PRO A CA 1
ATOM 644 C C . PRO A 1 82 ? -35.136 -5.070 27.729 1.00 93.50 82 PRO A C 1
ATOM 646 O O . PRO A 1 82 ? -34.560 -5.498 28.724 1.00 93.50 82 PRO A O 1
ATOM 649 N N . ALA A 1 83 ? -35.875 -3.962 27.755 1.00 94.56 83 ALA A N 1
ATOM 650 C CA . ALA A 1 83 ? -36.072 -3.145 28.951 1.00 94.56 83 ALA A CA 1
ATOM 651 C C . ALA A 1 83 ? -36.636 -3.920 30.163 1.00 94.56 83 ALA A C 1
ATOM 653 O O . ALA A 1 83 ? -37.386 -4.897 30.033 1.00 94.56 83 ALA A O 1
ATOM 654 N N . GLY A 1 84 ? -36.364 -3.392 31.359 1.00 93.12 84 GLY A N 1
ATOM 655 C CA . GLY A 1 84 ? -36.991 -3.792 32.620 1.00 93.12 84 GLY A CA 1
ATOM 656 C C . GLY A 1 84 ? -36.135 -4.664 33.537 1.00 93.12 84 GLY A C 1
ATOM 657 O O . GLY A 1 84 ? -36.650 -5.119 34.558 1.00 93.12 84 GLY A O 1
ATOM 658 N N . TRP A 1 85 ? -34.863 -4.889 33.208 1.00 95.00 85 TRP A N 1
ATOM 659 C CA . TRP A 1 85 ? -33.919 -5.578 34.089 1.00 95.00 85 TRP A CA 1
ATOM 660 C C . TRP A 1 85 ? -33.361 -4.639 35.164 1.00 95.00 85 TRP A C 1
ATOM 662 O O . TRP A 1 85 ? -33.371 -3.410 35.036 1.00 95.00 85 TRP A O 1
ATOM 672 N N . THR A 1 86 ? -32.882 -5.232 36.250 1.00 96.00 86 THR A N 1
ATOM 673 C CA . THR A 1 86 ? -32.271 -4.527 37.380 1.00 96.00 86 THR A CA 1
ATOM 674 C C . THR A 1 86 ? -30.816 -4.928 37.539 1.00 96.00 86 THR A C 1
ATOM 676 O O . THR A 1 86 ? -30.380 -5.940 37.004 1.00 96.00 86 THR A O 1
ATOM 679 N N . GLY A 1 87 ? -30.049 -4.126 38.271 1.00 96.06 87 GLY A N 1
ATOM 680 C CA . GLY A 1 87 ? -28.670 -4.444 38.626 1.00 96.06 87 GLY A CA 1
ATOM 681 C C . GLY A 1 87 ? -28.120 -3.475 39.663 1.00 96.06 87 GLY A C 1
ATOM 682 O O . GLY A 1 87 ? -28.832 -2.594 40.151 1.00 96.06 87 GLY A O 1
ATOM 683 N N . VAL A 1 88 ? -26.843 -3.622 40.004 1.00 96.50 88 VAL A N 1
ATOM 684 C CA . VAL A 1 88 ? -26.153 -2.767 40.977 1.00 96.50 88 VAL A CA 1
ATOM 685 C C . VAL A 1 88 ? -24.893 -2.193 40.350 1.00 96.50 88 VAL A C 1
ATOM 687 O O . VAL A 1 88 ? -24.068 -2.936 39.822 1.00 96.50 88 VAL A O 1
ATOM 690 N N . LYS A 1 89 ? -24.711 -0.870 40.423 1.00 95.75 89 LYS A N 1
ATOM 691 C CA . LYS A 1 89 ? -23.448 -0.252 39.998 1.00 95.75 89 LYS A CA 1
ATOM 692 C C . LYS A 1 89 ? -22.315 -0.701 40.917 1.00 95.75 89 LYS A C 1
ATOM 694 O O . LYS A 1 89 ? -22.432 -0.606 42.137 1.00 95.75 89 LYS A O 1
ATOM 699 N N . GLY A 1 90 ? -21.195 -1.119 40.347 1.00 94.19 90 GLY A N 1
ATOM 700 C CA . GLY A 1 90 ? -20.011 -1.496 41.103 1.00 94.19 90 GLY A CA 1
ATOM 701 C C . GLY A 1 90 ? -18.731 -1.356 40.296 1.00 94.19 90 GLY A C 1
ATOM 702 O O . GLY A 1 90 ? -18.709 -0.752 39.222 1.00 94.19 90 GLY A O 1
ATOM 703 N N . LYS A 1 91 ? -17.659 -1.939 40.832 1.00 92.75 91 LYS A N 1
ATOM 704 C CA . LYS A 1 91 ? -16.365 -2.030 40.160 1.00 92.75 91 LYS A CA 1
ATOM 705 C C . LYS A 1 91 ? -15.828 -3.448 40.214 1.00 92.75 91 LYS A C 1
ATOM 707 O O . LYS A 1 91 ? -15.890 -4.087 41.262 1.00 92.75 91 LYS A O 1
ATOM 712 N N . VAL A 1 92 ? -15.260 -3.901 39.105 1.00 93.19 92 VAL A N 1
ATOM 713 C CA . VAL A 1 92 ? -14.516 -5.162 39.011 1.00 93.19 92 VAL A CA 1
ATOM 714 C C . VAL A 1 92 ? -13.197 -4.858 38.330 1.00 93.19 92 VAL A C 1
ATOM 716 O O . VAL A 1 92 ? -13.183 -4.253 37.263 1.00 93.19 92 VAL A O 1
ATOM 719 N N . ASP A 1 93 ? -12.090 -5.193 38.990 1.00 87.94 93 ASP A N 1
ATOM 720 C CA . ASP A 1 93 ? -10.733 -4.877 38.530 1.00 87.94 93 ASP A CA 1
ATOM 721 C C . ASP A 1 93 ? -10.574 -3.409 38.107 1.00 87.94 93 ASP A C 1
ATOM 723 O O . ASP A 1 93 ? -9.956 -3.090 37.096 1.00 87.94 93 ASP A O 1
ATOM 727 N N . GLY A 1 94 ? -11.180 -2.487 38.861 1.00 87.94 94 GLY A N 1
ATOM 728 C CA . GLY A 1 94 ? -11.151 -1.047 38.582 1.00 87.94 94 GLY A CA 1
ATOM 729 C C . GLY A 1 94 ? -12.050 -0.573 37.430 1.00 87.94 94 GLY A C 1
ATOM 730 O O . GLY A 1 94 ? -12.160 0.633 37.236 1.00 87.94 94 GLY A O 1
ATOM 731 N N . ILE A 1 95 ? -12.721 -1.476 36.710 1.00 92.19 95 ILE A N 1
ATOM 732 C CA . ILE A 1 95 ? -13.677 -1.164 35.638 1.00 92.19 95 ILE A CA 1
ATOM 733 C C . ILE A 1 95 ? -15.062 -0.945 36.250 1.00 92.19 95 ILE A C 1
ATOM 735 O O . ILE A 1 95 ? -15.516 -1.755 37.060 1.00 92.19 95 ILE A O 1
ATOM 739 N N . THR A 1 96 ? -15.739 0.135 35.862 1.00 93.81 96 THR A N 1
ATOM 740 C CA . THR A 1 96 ? -17.114 0.424 36.290 1.00 93.81 96 THR A CA 1
ATOM 741 C C . THR A 1 96 ? -18.088 -0.526 35.594 1.00 93.81 96 THR A C 1
ATOM 743 O O . THR A 1 96 ? -18.144 -0.570 34.369 1.00 93.81 96 THR A O 1
ATOM 746 N N . VAL A 1 97 ? -18.883 -1.269 36.362 1.00 96.81 97 VAL A N 1
ATOM 747 C CA . VAL A 1 97 ? -19.770 -2.323 35.843 1.00 96.81 97 VAL A CA 1
ATOM 748 C C . VAL A 1 97 ? -21.145 -2.305 36.515 1.00 96.81 97 VAL A C 1
ATOM 750 O O . VAL A 1 97 ? -21.344 -1.670 37.553 1.00 96.81 97 VAL A O 1
ATOM 753 N N . ILE A 1 98 ? -22.084 -3.047 35.939 1.00 97.56 98 ILE A N 1
ATOM 754 C CA . ILE A 1 98 ? -23.368 -3.421 36.525 1.00 97.56 98 ILE A CA 1
ATOM 755 C C . ILE A 1 98 ? -23.280 -4.897 36.919 1.00 97.56 98 ILE A C 1
ATOM 757 O O . ILE A 1 98 ? -23.038 -5.750 36.070 1.00 97.56 98 ILE A O 1
ATOM 761 N N . THR A 1 99 ? -23.467 -5.206 38.198 1.00 97.25 99 THR A N 1
ATOM 762 C CA . THR A 1 99 ? -23.431 -6.574 38.735 1.00 97.25 99 THR A CA 1
ATOM 763 C C . THR A 1 99 ? -24.796 -7.003 39.258 1.00 97.25 99 THR A C 1
ATOM 765 O O . THR A 1 99 ? -25.689 -6.172 39.437 1.00 97.25 99 THR A O 1
ATOM 768 N N . GLY A 1 100 ? -24.954 -8.307 39.515 1.00 94.31 100 GLY A N 1
ATOM 769 C CA . GLY A 1 100 ? -26.178 -8.860 40.105 1.00 94.31 100 GLY A CA 1
ATOM 770 C C . GLY A 1 100 ? -27.408 -8.561 39.255 1.00 94.31 100 GLY A C 1
ATOM 771 O O . GLY A 1 100 ? -28.408 -8.080 39.781 1.00 94.31 100 GLY A O 1
ATOM 772 N N . VAL A 1 101 ? -27.280 -8.740 37.938 1.00 95.38 101 VAL A N 1
ATOM 773 C CA . VAL A 1 101 ? -28.349 -8.414 36.998 1.00 95.38 101 VAL A CA 1
ATOM 774 C C . VAL A 1 101 ? -29.464 -9.449 37.094 1.00 95.38 101 VAL A C 1
ATOM 776 O O . VAL A 1 101 ? -29.204 -10.646 37.024 1.00 95.38 101 VAL A O 1
ATOM 779 N N . GLU A 1 102 ? -30.703 -8.981 37.220 1.00 94.00 102 GLU A N 1
ATOM 780 C CA . GLU A 1 102 ? -31.904 -9.814 37.317 1.00 94.00 102 GLU A CA 1
ATOM 781 C C . GLU A 1 102 ? -32.971 -9.342 36.316 1.00 94.00 102 GLU A C 1
ATOM 783 O O . GLU A 1 102 ? -33.006 -8.178 35.910 1.00 94.00 102 GLU A O 1
ATOM 788 N N . GLY A 1 103 ? -33.874 -10.241 35.915 1.00 93.00 103 GLY A N 1
ATOM 789 C CA . GLY A 1 103 ? -35.010 -9.895 35.048 1.00 93.00 103 GLY A CA 1
ATOM 790 C C . GLY A 1 103 ? -34.682 -9.774 33.554 1.00 93.00 103 GLY A C 1
ATOM 791 O O . GLY A 1 103 ? -35.460 -9.179 32.808 1.00 93.00 103 GLY A O 1
ATOM 792 N N . LEU A 1 104 ? -33.556 -10.342 33.112 1.00 94.38 104 LEU A N 1
ATOM 793 C CA . LEU A 1 104 ? -33.198 -10.453 31.696 1.00 94.38 104 LEU A CA 1
ATOM 794 C C . LEU A 1 104 ? -34.218 -11.310 30.932 1.00 94.38 104 LEU A C 1
ATOM 796 O O . LEU A 1 104 ? -34.759 -12.283 31.458 1.00 94.38 104 LEU A O 1
ATOM 800 N N . LYS A 1 105 ? -34.485 -10.933 29.680 1.00 93.31 105 LYS A N 1
ATOM 801 C CA . LYS A 1 105 ? -35.458 -11.590 28.798 1.00 93.31 105 LYS A CA 1
ATOM 802 C C . LYS A 1 105 ? -34.799 -11.908 27.457 1.00 93.31 105 LYS A C 1
ATOM 804 O O . LYS A 1 105 ? -34.027 -11.084 26.988 1.00 93.31 105 LYS A O 1
ATOM 809 N N . PRO A 1 106 ? -35.145 -13.022 26.791 1.00 92.06 106 PRO A N 1
ATOM 810 C CA . PRO A 1 106 ? -34.577 -13.351 25.487 1.00 92.06 106 PRO A CA 1
ATOM 811 C C . PRO A 1 106 ? -34.681 -12.200 24.482 1.00 92.06 106 PRO A C 1
ATOM 813 O O . PRO A 1 106 ? -35.705 -11.511 24.416 1.00 92.06 106 PRO A O 1
ATOM 816 N N . ALA A 1 107 ? -33.633 -12.028 23.679 1.00 91.69 107 ALA A N 1
ATOM 817 C CA . ALA A 1 107 ? -33.634 -11.069 22.587 1.00 91.69 107 ALA A CA 1
ATOM 818 C C . ALA A 1 107 ? -34.742 -11.390 21.572 1.00 91.69 107 ALA A C 1
ATOM 820 O O . ALA A 1 107 ? -35.051 -12.550 21.294 1.00 91.69 107 ALA A O 1
ATOM 821 N N . SER A 1 108 ? -35.336 -10.343 21.002 1.00 87.19 108 SER A N 1
ATOM 822 C CA . SER A 1 108 ? -36.351 -10.454 19.941 1.00 87.19 108 SER A CA 1
ATOM 823 C C . SER A 1 108 ? -35.977 -9.699 18.666 1.00 87.19 108 SER A C 1
ATOM 825 O O . SER A 1 108 ? -36.605 -9.900 17.628 1.00 87.19 108 SER A O 1
ATOM 827 N N . VAL A 1 109 ? -34.949 -8.851 18.743 1.00 90.38 109 VAL A N 1
ATOM 828 C CA . VAL A 1 109 ? -34.455 -7.990 17.667 1.00 90.38 109 VAL A CA 1
ATOM 829 C C . VAL A 1 109 ? -32.935 -7.835 17.786 1.00 90.38 109 VAL A C 1
ATOM 831 O O . VAL A 1 109 ? -32.360 -8.089 18.851 1.00 90.38 109 VAL A O 1
ATOM 834 N N . SER A 1 110 ? -32.295 -7.403 16.700 1.00 90.81 110 SER A N 1
ATOM 835 C CA . SER A 1 110 ? -30.850 -7.165 16.625 1.00 90.81 110 SER A CA 1
ATOM 836 C C . SER A 1 110 ? -30.555 -5.764 16.089 1.00 90.81 110 SER A C 1
ATOM 838 O O . SER A 1 110 ? -31.297 -5.260 15.245 1.00 90.81 110 SER A O 1
ATOM 840 N N . ALA A 1 111 ? -29.485 -5.150 16.586 1.00 87.62 111 ALA A N 1
ATOM 841 C CA . ALA A 1 111 ? -28.948 -3.876 16.124 1.00 87.62 111 ALA A CA 1
ATOM 842 C C . ALA A 1 111 ? -28.218 -4.039 14.784 1.00 87.62 111 ALA A C 1
ATOM 844 O O . ALA A 1 111 ? -27.947 -5.157 14.333 1.00 87.62 111 ALA A O 1
ATOM 845 N N . SER A 1 112 ? -27.887 -2.919 14.137 1.00 85.56 112 SER A N 1
ATOM 846 C CA . SER A 1 112 ? -27.039 -2.965 12.949 1.00 85.56 112 SER A CA 1
ATOM 847 C C . SER A 1 112 ? -25.610 -3.375 13.325 1.00 85.56 112 SER A C 1
ATOM 849 O O . SER A 1 112 ? -25.124 -3.072 14.417 1.00 85.56 112 SER A O 1
ATOM 851 N N . ASN A 1 113 ? -24.903 -4.041 12.406 1.00 82.38 113 ASN A N 1
ATOM 852 C CA . ASN A 1 113 ? -23.504 -4.413 12.641 1.00 82.38 113 ASN A CA 1
ATOM 853 C C . ASN A 1 113 ? -22.620 -3.179 12.890 1.00 82.38 113 ASN A C 1
ATOM 855 O O . ASN A 1 113 ? -21.735 -3.241 13.737 1.00 82.38 113 ASN A O 1
ATOM 859 N N . SER A 1 114 ? -22.891 -2.059 12.208 1.00 85.75 114 SER A N 1
ATOM 860 C CA . SER A 1 114 ? -22.160 -0.799 12.388 1.00 85.75 114 SER A CA 1
ATOM 861 C C . SER A 1 114 ? -22.329 -0.208 13.788 1.00 85.75 114 SER A C 1
ATOM 863 O O . SER A 1 114 ? -21.370 0.325 14.338 1.00 85.75 114 SER A O 1
ATOM 865 N N . ASP A 1 115 ? -23.500 -0.363 14.417 1.00 87.94 115 ASP A N 1
ATOM 866 C CA . ASP A 1 115 ? -23.728 0.128 15.786 1.00 87.94 115 ASP A CA 1
ATOM 867 C C . ASP A 1 115 ? -22.954 -0.682 16.834 1.00 87.94 115 ASP A C 1
ATOM 869 O O . ASP A 1 115 ? -22.811 -0.243 17.976 1.00 87.94 115 ASP A O 1
ATOM 873 N N . CYS A 1 116 ? -22.443 -1.859 16.462 1.00 90.44 116 CYS A N 1
ATOM 874 C CA . CYS A 1 116 ? -21.638 -2.733 17.315 1.00 90.44 116 CYS A CA 1
ATOM 875 C C . CYS A 1 116 ? -20.125 -2.526 17.125 1.00 90.44 116 CYS A C 1
ATOM 877 O O . CYS A 1 116 ? -19.329 -3.124 17.847 1.00 90.44 116 CYS A O 1
ATOM 879 N N . GLU A 1 117 ? -19.693 -1.699 16.170 1.00 92.62 117 GLU A N 1
ATOM 880 C CA . GLU A 1 117 ? -18.269 -1.460 15.935 1.00 92.62 117 GLU A CA 1
ATOM 881 C C . GLU A 1 117 ? -17.653 -0.577 17.030 1.00 92.62 117 GLU A C 1
ATOM 883 O O . GLU A 1 117 ? -18.315 0.251 17.667 1.00 92.62 117 GLU A O 1
ATOM 888 N N . ALA A 1 118 ? -16.353 -0.749 17.271 1.00 95.19 118 ALA A N 1
ATOM 889 C CA . ALA A 1 118 ? -15.607 0.138 18.156 1.00 95.19 118 ALA A CA 1
ATOM 890 C C . ALA A 1 118 ? -15.637 1.575 17.604 1.00 95.19 118 ALA A C 1
ATOM 892 O O . ALA A 1 118 ? -15.403 1.775 16.413 1.00 95.19 118 ALA A O 1
ATOM 893 N N . PHE A 1 119 ? -15.869 2.574 18.459 1.00 94.12 119 PHE A N 1
ATOM 894 C CA . PHE A 1 119 ? -15.803 3.976 18.043 1.00 94.12 119 PHE A CA 1
ATOM 895 C C . PHE A 1 119 ? -14.387 4.325 17.581 1.00 94.12 119 PHE A C 1
ATOM 897 O O . PHE A 1 119 ? -13.432 4.148 18.338 1.00 94.12 119 PHE A O 1
ATOM 904 N N . ASP A 1 120 ? -14.240 4.809 16.347 1.00 93.94 120 ASP A N 1
ATOM 905 C CA . ASP A 1 120 ? -12.944 5.231 15.817 1.00 93.94 120 ASP A CA 1
ATOM 906 C C . ASP A 1 120 ? -12.550 6.591 16.409 1.00 93.94 120 ASP A C 1
ATOM 908 O O . ASP A 1 120 ? -13.075 7.634 1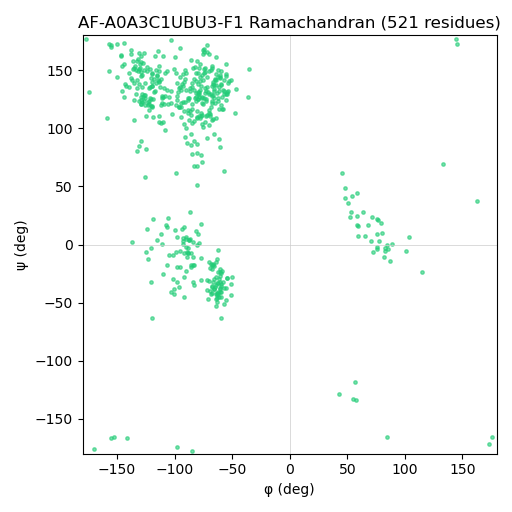6.021 1.00 93.94 120 ASP A O 1
ATOM 912 N N . PHE A 1 121 ? -11.621 6.568 17.364 1.00 93.56 121 PHE A N 1
ATOM 913 C CA . PHE A 1 121 ? -11.046 7.754 17.999 1.00 93.56 121 PHE A CA 1
ATOM 914 C C . PHE A 1 121 ? -9.618 8.041 17.517 1.00 93.56 121 PHE A C 1
ATOM 916 O O . PHE A 1 121 ? -8.854 8.725 18.203 1.00 93.56 121 PHE A O 1
ATOM 923 N N . THR A 1 122 ? -9.243 7.554 16.332 1.00 91.38 122 THR A N 1
ATOM 924 C CA . THR A 1 122 ? -7.958 7.895 15.707 1.00 91.38 122 THR A CA 1
ATOM 925 C C . THR A 1 122 ? -7.831 9.413 15.530 1.00 91.38 122 THR A C 1
ATOM 927 O O . THR A 1 122 ? -8.724 10.070 15.001 1.00 91.38 122 THR A O 1
ATOM 930 N N . GLY A 1 123 ? -6.717 9.980 15.980 1.00 90.25 123 GLY A N 1
ATOM 931 C CA . GLY A 1 123 ? -6.428 11.416 16.017 1.00 90.25 123 GLY A CA 1
ATOM 932 C C . GLY A 1 123 ? -6.952 12.142 17.261 1.00 90.25 123 GLY A C 1
ATOM 933 O O . GLY A 1 123 ? -6.700 13.339 17.415 1.00 90.25 123 GLY A O 1
ATOM 934 N N . TYR A 1 124 ? -7.683 11.454 18.145 1.00 90.19 124 TYR A N 1
ATOM 935 C CA . TYR A 1 124 ? -8.308 12.040 19.334 1.00 90.19 124 TYR A CA 1
ATOM 936 C C . TYR A 1 124 ? -7.691 11.563 20.645 1.00 90.19 124 TYR A C 1
ATOM 938 O O . TYR A 1 124 ? -8.212 11.899 21.710 1.00 90.19 124 TYR A O 1
ATOM 946 N N . LEU A 1 125 ? -6.568 10.840 20.614 1.00 91.88 125 LEU A N 1
ATOM 947 C CA . LEU A 1 125 ? -5.960 10.280 21.819 1.00 91.88 125 LEU A CA 1
ATOM 948 C C . LEU A 1 125 ? -5.636 11.368 22.861 1.00 91.88 125 LEU A C 1
ATOM 950 O O . LEU A 1 125 ? -5.871 11.180 24.056 1.00 91.88 125 LEU A O 1
ATOM 954 N N . GLY A 1 126 ? -5.195 12.548 22.411 1.00 88.31 126 GLY A N 1
ATOM 955 C CA . GLY A 1 126 ? -4.914 13.704 23.271 1.00 88.31 126 GLY A CA 1
ATOM 956 C C . GLY A 1 126 ? -6.136 14.314 23.978 1.00 88.31 126 GLY A C 1
ATOM 957 O O . GLY A 1 126 ? -5.966 15.010 24.981 1.00 88.31 126 GLY A O 1
ATOM 958 N N . THR A 1 127 ? -7.358 14.038 23.509 1.00 88.06 127 THR A N 1
ATOM 959 C CA . THR A 1 127 ? -8.616 14.524 24.118 1.00 88.06 127 THR A CA 1
ATOM 960 C C . THR A 1 127 ? -8.837 13.931 25.508 1.00 88.06 127 THR A C 1
ATOM 962 O O . THR A 1 127 ? -9.409 14.572 26.383 1.00 88.06 127 THR A O 1
ATOM 965 N N . PHE A 1 128 ? -8.330 12.722 25.738 1.00 88.00 128 PHE A N 1
ATOM 966 C CA . PHE A 1 128 ? -8.555 11.956 26.961 1.00 88.00 128 PHE A CA 1
ATOM 967 C C . PHE A 1 128 ? -7.505 12.216 28.048 1.00 88.00 128 PHE A C 1
ATOM 969 O O . PHE A 1 128 ? -7.530 11.578 29.095 1.00 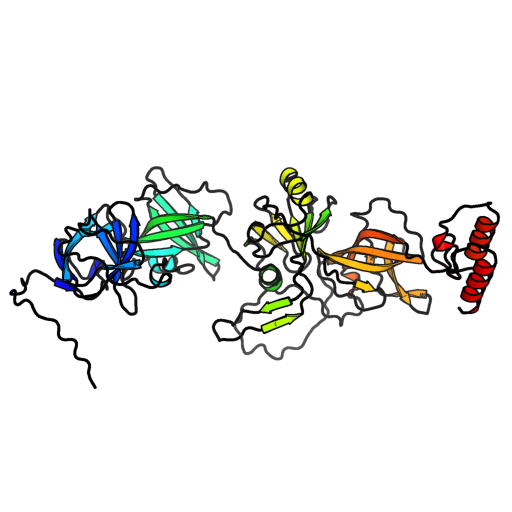88.00 128 PHE A O 1
ATOM 976 N N . LYS A 1 129 ? -6.564 13.146 27.841 1.00 80.94 129 LYS A N 1
ATOM 977 C CA . LYS A 1 129 ? -5.477 13.412 28.802 1.00 80.94 129 LYS A CA 1
ATOM 978 C C . LYS A 1 129 ? -5.982 13.803 30.202 1.00 80.94 129 LYS A C 1
ATOM 980 O O . LYS A 1 129 ? -5.345 13.465 31.196 1.00 80.94 129 LYS A O 1
ATOM 985 N N . ASP A 1 130 ? -7.131 14.480 30.269 1.00 80.50 130 ASP A N 1
ATOM 986 C CA . ASP A 1 130 ? -7.688 15.047 31.502 1.00 80.50 130 ASP A CA 1
ATOM 987 C C . ASP A 1 130 ? -8.782 14.157 32.133 1.00 80.50 130 ASP A C 1
ATOM 989 O O . ASP A 1 130 ? -9.239 14.435 33.242 1.00 80.50 130 ASP A O 1
ATOM 993 N N . GLY A 1 131 ? -9.197 13.069 31.468 1.00 83.50 131 GLY A N 1
ATOM 994 C CA . GLY A 1 131 ? -10.237 12.158 31.958 1.00 83.50 131 GLY A CA 1
ATOM 995 C C . GLY A 1 131 ? -11.120 11.564 30.856 1.00 83.50 131 GLY A C 1
ATOM 996 O O . GLY A 1 131 ? -11.029 11.941 29.691 1.00 83.50 131 GLY A O 1
ATOM 997 N N . VAL A 1 132 ? -11.979 10.612 31.243 1.00 81.00 132 VAL A N 1
ATOM 998 C CA . VAL A 1 132 ? -12.916 9.924 30.333 1.00 81.00 132 VAL A CA 1
ATOM 999 C C . VAL A 1 132 ? -14.276 10.619 30.213 1.00 81.00 132 VAL A C 1
ATOM 1001 O O . VAL A 1 132 ? -14.941 10.432 29.208 1.00 81.00 132 VAL A O 1
ATOM 1004 N N . SER A 1 133 ? -14.700 11.432 31.191 1.00 79.88 133 SER A N 1
ATOM 1005 C CA . SER A 1 133 ? -16.036 12.063 31.224 1.00 79.88 133 SER A CA 1
ATOM 1006 C C . SER A 1 133 ? -17.160 11.079 30.821 1.00 79.88 133 SER A C 1
ATOM 1008 O O . SER A 1 133 ? -17.208 9.965 31.340 1.00 79.88 133 SER A O 1
ATOM 1010 N N . THR A 1 134 ? -18.030 11.452 29.877 1.00 81.62 134 THR A N 1
ATOM 1011 C CA . THR A 1 134 ? -19.118 10.621 29.333 1.00 81.62 134 THR A CA 1
ATOM 1012 C C . THR A 1 134 ? -18.656 9.356 28.603 1.00 81.62 134 THR A C 1
ATOM 1014 O O . THR A 1 134 ? -19.502 8.513 28.333 1.00 81.62 134 THR A O 1
ATOM 1017 N N . TYR A 1 135 ? -17.363 9.223 28.283 1.00 88.44 135 TYR A N 1
ATOM 1018 C CA . TYR A 1 135 ? -16.791 8.128 27.486 1.00 88.44 135 TYR A CA 1
ATOM 1019 C C . TYR A 1 135 ? -16.281 6.949 28.334 1.00 88.44 135 TYR A C 1
ATOM 1021 O O . TYR A 1 135 ? -15.627 6.040 27.819 1.00 88.44 135 TYR A O 1
ATOM 1029 N N . GLU A 1 136 ? -16.502 6.955 29.655 1.00 91.00 136 GLU A N 1
ATOM 1030 C CA . GLU A 1 136 ? -16.172 5.793 30.487 1.00 91.00 136 GLU A CA 1
ATOM 1031 C C . GLU A 1 136 ? -16.929 4.556 29.982 1.00 91.00 136 GLU A C 1
ATOM 1033 O O . GLU A 1 136 ? -18.136 4.616 29.773 1.00 91.00 136 GLU A O 1
ATOM 1038 N N . ASN A 1 137 ? -16.220 3.434 29.836 1.00 93.19 137 ASN A N 1
ATOM 1039 C CA . ASN A 1 137 ? -16.690 2.165 29.271 1.00 93.19 137 ASN A CA 1
ATOM 1040 C C . ASN A 1 137 ? -16.956 2.147 27.761 1.00 93.19 137 ASN A C 1
ATOM 1042 O O . ASN A 1 137 ? -17.355 1.097 27.252 1.00 93.19 137 ASN A O 1
ATOM 1046 N N . ASP A 1 138 ? -16.702 3.233 27.032 1.00 93.12 138 ASP A N 1
ATOM 1047 C CA . ASP A 1 138 ? -16.852 3.197 25.581 1.00 93.12 138 ASP A CA 1
ATOM 1048 C C . ASP A 1 138 ? -15.884 2.205 24.951 1.00 93.12 138 ASP A C 1
ATOM 1050 O O . ASP A 1 138 ? -14.676 2.229 25.207 1.00 93.12 138 ASP A O 1
ATOM 1054 N N . TYR A 1 139 ? -16.439 1.344 24.097 1.00 95.12 139 TYR A N 1
ATOM 1055 C CA . TYR A 1 139 ? -15.663 0.457 23.251 1.00 95.12 139 TYR A CA 1
ATOM 1056 C C . TYR A 1 139 ? -15.124 1.239 22.054 1.00 95.12 139 TYR A C 1
ATOM 1058 O O . TYR A 1 139 ? -15.894 1.668 21.191 1.00 95.12 139 TYR A O 1
ATOM 1066 N N . CYS A 1 140 ? -13.810 1.449 22.016 1.00 95.62 140 CYS A N 1
ATOM 1067 C CA . CYS A 1 140 ? -13.150 2.330 21.062 1.00 95.62 140 CYS A CA 1
ATOM 1068 C C . CYS A 1 140 ? -11.937 1.698 20.378 1.00 95.62 140 CYS A C 1
ATOM 1070 O O . CYS A 1 140 ? -11.359 0.715 20.846 1.00 95.62 140 CYS A O 1
ATOM 1072 N N . ALA A 1 141 ? -11.581 2.280 19.237 1.00 96.62 141 ALA A N 1
ATOM 1073 C CA . ALA A 1 141 ? -10.454 1.933 18.395 1.00 96.62 141 ALA A CA 1
ATOM 1074 C C . ALA A 1 141 ? -9.534 3.147 18.220 1.00 96.62 141 ALA A C 1
ATOM 1076 O O . ALA A 1 141 ? -9.999 4.238 17.898 1.00 96.62 141 ALA A O 1
ATOM 1077 N N . PHE A 1 142 ? -8.227 2.931 18.351 1.00 95.44 142 PHE A N 1
ATOM 1078 C CA . PHE A 1 142 ? -7.198 3.871 17.905 1.00 95.44 142 PHE A CA 1
ATOM 1079 C C . PHE A 1 142 ? -6.335 3.173 16.855 1.00 95.44 142 PHE A C 1
ATOM 1081 O O . PHE A 1 142 ? -5.719 2.141 17.136 1.00 95.44 142 PHE A O 1
ATOM 1088 N N . LYS A 1 143 ? -6.313 3.705 15.635 1.00 93.25 143 LYS A N 1
ATOM 1089 C CA . LYS A 1 143 ? -5.508 3.194 14.517 1.00 93.25 143 LYS A CA 1
ATOM 1090 C C . LYS A 1 143 ? -4.191 3.964 14.444 1.00 93.25 143 LYS A C 1
ATOM 1092 O O . LYS A 1 143 ? -4.030 4.990 15.098 1.00 93.25 143 LYS A O 1
ATOM 1097 N N . THR A 1 144 ? -3.230 3.499 13.644 1.00 90.75 144 THR A N 1
ATOM 1098 C CA . THR A 1 144 ? -1.929 4.184 13.443 1.00 90.75 144 THR A CA 1
ATOM 1099 C C . THR A 1 144 ? -1.083 4.416 14.706 1.00 90.75 144 THR A C 1
ATOM 1101 O O . THR A 1 144 ? -0.134 5.204 14.672 1.00 90.75 144 THR A O 1
ATOM 1104 N N . VAL A 1 145 ? -1.352 3.733 15.820 1.00 92.94 145 VAL A N 1
ATOM 1105 C CA . VAL A 1 145 ? -0.647 4.002 17.083 1.00 92.94 145 VAL A CA 1
ATOM 1106 C C . VAL A 1 145 ? 0.602 3.142 17.247 1.00 92.94 145 VAL A C 1
ATOM 1108 O O . VAL A 1 145 ? 0.679 2.014 16.766 1.00 92.94 145 VAL A O 1
ATOM 1111 N N . ALA A 1 146 ? 1.599 3.665 17.955 1.00 92.75 146 ALA A N 1
ATOM 1112 C CA . ALA A 1 146 ? 2.703 2.865 18.473 1.00 92.75 146 ALA A CA 1
ATOM 1113 C C . ALA A 1 146 ? 2.366 2.344 19.877 1.00 92.75 146 ALA A C 1
ATOM 1115 O O . ALA A 1 146 ? 1.700 3.027 20.657 1.00 92.75 146 ALA A O 1
ATOM 1116 N N . ILE A 1 147 ? 2.866 1.151 20.202 1.00 93.00 147 ILE A N 1
ATOM 1117 C CA . ILE A 1 147 ? 2.783 0.559 21.539 1.00 93.00 147 ILE A CA 1
ATOM 1118 C C . ILE A 1 147 ? 4.194 0.508 22.111 1.00 93.00 147 ILE A C 1
ATOM 1120 O O . ILE A 1 147 ? 5.079 -0.127 21.542 1.00 93.00 147 ILE A O 1
ATOM 1124 N N . ASN A 1 148 ? 4.391 1.181 23.239 1.00 91.12 148 ASN A N 1
ATOM 1125 C CA . ASN A 1 148 ? 5.686 1.367 23.885 1.00 91.12 148 ASN A CA 1
ATOM 1126 C C . ASN A 1 148 ? 5.635 0.918 25.353 1.00 91.12 148 ASN A C 1
ATOM 1128 O O . ASN A 1 148 ? 4.558 0.802 25.935 1.00 91.12 148 ASN A O 1
ATOM 1132 N N . ASN A 1 149 ? 6.807 0.734 25.970 1.00 90.62 149 ASN A N 1
ATOM 1133 C CA . ASN A 1 149 ? 6.969 0.527 27.418 1.00 90.62 149 ASN A CA 1
ATOM 1134 C C . ASN A 1 149 ? 6.124 -0.621 28.004 1.00 90.62 149 ASN A C 1
ATOM 1136 O O . ASN A 1 149 ? 5.538 -0.454 29.071 1.00 90.62 149 ASN A O 1
ATOM 1140 N N . ILE A 1 150 ? 6.032 -1.761 27.308 1.00 91.44 150 ILE A N 1
ATOM 1141 C CA . ILE A 1 150 ? 5.324 -2.937 27.833 1.00 91.44 150 ILE A CA 1
ATOM 1142 C C . ILE A 1 150 ? 6.112 -3.494 29.027 1.00 91.44 150 ILE A C 1
ATOM 1144 O O . ILE A 1 150 ? 7.265 -3.897 28.858 1.00 91.44 150 ILE A O 1
ATOM 1148 N N . ASP A 1 151 ? 5.509 -3.513 30.214 1.00 91.12 151 ASP A N 1
ATOM 1149 C CA . ASP A 1 151 ? 6.125 -4.039 31.435 1.00 91.12 151 ASP A CA 1
ATOM 1150 C C . ASP A 1 151 ? 5.599 -5.431 31.833 1.00 91.12 151 ASP A C 1
ATOM 1152 O O . ASP A 1 151 ? 4.721 -6.012 31.189 1.00 91.12 151 ASP A O 1
ATOM 1156 N N . ALA A 1 152 ? 6.180 -5.995 32.897 1.00 88.88 152 ALA A N 1
ATOM 1157 C CA . ALA A 1 152 ? 5.837 -7.328 33.394 1.00 88.88 152 ALA A CA 1
ATOM 1158 C C . ALA A 1 152 ? 4.416 -7.425 33.980 1.00 88.88 152 ALA A C 1
ATOM 1160 O O . ALA A 1 152 ? 3.865 -8.524 34.032 1.00 88.88 152 ALA A O 1
ATOM 1161 N N . ASP A 1 153 ? 3.818 -6.297 34.374 1.00 87.19 153 ASP A N 1
ATOM 1162 C CA . ASP A 1 153 ? 2.443 -6.218 34.879 1.00 87.19 153 ASP A CA 1
ATOM 1163 C C . ASP A 1 153 ? 1.432 -6.029 33.734 1.00 87.19 153 ASP A C 1
ATOM 1165 O O . ASP A 1 153 ? 0.233 -5.854 33.959 1.00 87.19 153 ASP A O 1
ATOM 1169 N N . GLY A 1 154 ? 1.908 -6.040 32.485 1.00 89.00 154 GLY A N 1
ATOM 1170 C CA . GLY A 1 154 ? 1.089 -5.829 31.307 1.00 89.00 154 GLY A CA 1
ATOM 1171 C C . GLY A 1 154 ? 0.621 -4.385 31.154 1.00 89.00 154 GLY A C 1
ATOM 1172 O O . GLY A 1 154 ? -0.388 -4.168 30.481 1.00 89.00 154 GLY A O 1
ATOM 1173 N N . LYS A 1 155 ? 1.313 -3.402 31.740 1.00 92.94 155 LYS A N 1
ATOM 1174 C CA . LYS A 1 155 ? 1.100 -1.980 31.440 1.00 92.94 155 LYS A CA 1
ATOM 1175 C C . LYS A 1 155 ? 1.894 -1.584 30.208 1.00 92.94 155 LYS A C 1
ATOM 1177 O O . LYS A 1 155 ? 2.916 -2.184 29.898 1.00 92.94 155 LYS A O 1
ATOM 1182 N N . PHE A 1 156 ? 1.405 -0.579 29.497 1.00 93.62 156 PHE A N 1
ATOM 1183 C CA . PHE A 1 156 ? 2.009 -0.079 28.268 1.00 93.62 156 PHE A CA 1
ATOM 1184 C C . PHE A 1 156 ? 1.621 1.378 28.025 1.00 93.62 156 PHE A C 1
ATOM 1186 O O . PHE A 1 156 ? 0.782 1.956 28.716 1.00 93.62 156 PHE A O 1
ATOM 1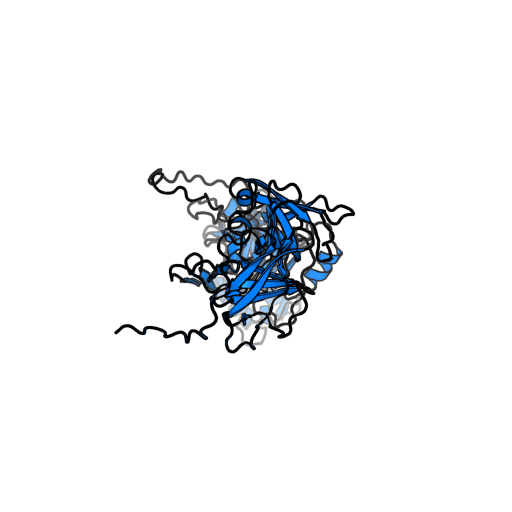193 N N . THR A 1 157 ? 2.243 1.993 27.026 1.00 93.69 157 THR A N 1
ATOM 1194 C CA . THR A 1 157 ? 1.907 3.333 26.546 1.00 93.69 157 THR A CA 1
ATOM 1195 C C . THR A 1 157 ? 1.473 3.256 25.091 1.00 93.69 157 THR A C 1
ATOM 1197 O O . THR A 1 157 ? 2.222 2.765 24.248 1.00 93.69 157 THR A O 1
ATOM 1200 N N . ILE A 1 158 ? 0.285 3.775 24.791 1.00 94.62 158 ILE A N 1
ATOM 1201 C CA . ILE A 1 158 ? -0.158 4.038 23.420 1.00 94.62 158 ILE A CA 1
ATOM 1202 C C . ILE A 1 158 ? 0.374 5.411 23.024 1.00 94.62 158 ILE A C 1
ATOM 1204 O O . ILE A 1 158 ? 0.323 6.346 23.825 1.00 94.62 158 ILE A O 1
ATOM 1208 N N . THR A 1 159 ? 0.915 5.542 21.817 1.00 94.00 159 THR A N 1
ATOM 1209 C CA . THR A 1 159 ? 1.407 6.815 21.279 1.00 94.00 159 THR A CA 1
ATOM 1210 C C . THR A 1 159 ? 0.824 7.072 19.899 1.00 94.00 159 THR A C 1
ATOM 1212 O O . THR A 1 159 ? 0.970 6.250 18.997 1.00 94.00 159 THR A O 1
ATOM 1215 N N . GLU A 1 160 ? 0.215 8.239 19.735 1.00 92.81 160 GLU A N 1
ATOM 1216 C CA . GLU A 1 160 ? -0.345 8.732 18.480 1.00 92.81 160 GLU A CA 1
ATOM 1217 C C . GLU A 1 160 ? 0.430 9.969 18.015 1.00 92.81 160 GLU A C 1
ATOM 1219 O O . GLU A 1 160 ? 0.838 10.793 18.838 1.00 92.81 160 GLU A O 1
ATOM 1224 N N . VAL A 1 161 ? 0.652 10.086 16.703 1.00 88.06 161 VAL A N 1
ATOM 1225 C CA . VAL A 1 161 ? 1.177 11.308 16.078 1.00 88.06 161 VAL A CA 1
ATOM 1226 C C . VAL A 1 161 ? -0.015 12.103 15.561 1.00 88.06 161 VAL A C 1
ATOM 1228 O O . VAL A 1 161 ? -0.766 11.623 14.716 1.00 88.06 161 VAL A O 1
ATOM 1231 N N . ASN A 1 162 ? -0.187 13.309 16.085 1.00 83.44 162 ASN A N 1
ATOM 1232 C CA . ASN A 1 162 ? -1.272 14.212 15.738 1.00 83.44 162 ASN A CA 1
ATOM 1233 C C . ASN A 1 162 ? -1.042 14.855 14.361 1.00 83.44 162 ASN A C 1
ATOM 1235 O O . ASN A 1 162 ? 0.078 14.902 13.850 1.00 83.44 162 ASN A O 1
ATOM 1239 N N . ALA A 1 163 ? -2.097 15.437 13.785 1.00 77.88 163 ALA A N 1
ATOM 1240 C CA . ALA A 1 163 ? -2.036 16.118 12.486 1.00 77.88 163 ALA A CA 1
ATOM 1241 C C . ALA A 1 163 ? -1.058 17.313 12.442 1.00 77.88 163 ALA A C 1
ATOM 1243 O O . ALA A 1 163 ? -0.629 17.720 11.366 1.00 77.88 163 ALA A O 1
ATOM 1244 N N . ASP A 1 164 ? -0.712 17.882 13.598 1.00 79.81 164 ASP A N 1
ATOM 1245 C CA . ASP A 1 164 ? 0.267 18.962 13.756 1.00 79.81 164 ASP A CA 1
ATOM 1246 C C . ASP A 1 164 ? 1.690 18.455 14.071 1.00 79.81 164 ASP A C 1
ATOM 1248 O O . ASP A 1 164 ? 2.552 19.232 14.486 1.00 79.81 164 ASP A O 1
ATOM 1252 N N . SER A 1 165 ? 1.931 17.153 13.891 1.00 80.44 165 SER A N 1
ATOM 1253 C CA . SER A 1 165 ? 3.182 16.450 14.197 1.00 80.44 165 SER A CA 1
ATOM 1254 C C . SER A 1 165 ? 3.553 16.398 15.685 1.00 80.44 165 SER A C 1
ATOM 1256 O O . SER A 1 165 ? 4.639 15.924 16.027 1.00 80.44 165 SER A O 1
ATOM 1258 N N . THR A 1 166 ? 2.677 16.844 16.592 1.00 89.50 166 THR A N 1
ATOM 1259 C CA . THR A 1 166 ? 2.848 16.591 18.030 1.00 89.50 166 THR A CA 1
ATOM 1260 C C . THR A 1 166 ? 2.506 15.140 18.364 1.00 89.50 166 THR A C 1
ATOM 1262 O O . THR A 1 166 ? 1.921 14.420 17.557 1.00 89.50 166 THR A O 1
ATOM 1265 N N . THR A 1 167 ? 2.887 14.676 19.556 1.00 93.25 167 THR A N 1
ATOM 1266 C CA . THR A 1 167 ? 2.538 13.326 20.018 1.00 93.25 167 THR A CA 1
ATOM 1267 C C . THR A 1 167 ? 1.586 13.392 21.198 1.00 93.25 167 THR A C 1
ATOM 1269 O O . THR A 1 167 ? 1.723 14.241 22.077 1.00 93.25 167 THR A O 1
ATOM 1272 N N . SER A 1 168 ? 0.619 12.480 21.214 1.00 94.19 168 SER A N 1
ATOM 1273 C CA . SER A 1 168 ? -0.257 12.236 22.359 1.00 94.19 168 SER A CA 1
ATOM 1274 C C . SER A 1 168 ? -0.014 10.836 22.896 1.00 94.19 168 SER A C 1
ATOM 1276 O O . SER A 1 168 ? 0.286 9.913 22.135 1.00 94.19 168 SER A O 1
ATOM 1278 N N . THR A 1 169 ? -0.133 10.672 24.213 1.00 94.25 169 THR A N 1
ATOM 1279 C CA . THR A 1 169 ? 0.077 9.385 24.878 1.00 94.25 169 THR A CA 1
ATOM 1280 C C . THR A 1 169 ? -1.046 9.045 25.845 1.00 94.25 169 THR A C 1
ATOM 1282 O O . THR A 1 169 ? -1.686 9.923 26.421 1.00 94.25 169 THR A O 1
ATOM 1285 N N . MET A 1 170 ? -1.296 7.745 26.000 1.00 93.38 170 MET A N 1
ATOM 1286 C CA . MET A 1 170 ? -2.295 7.208 26.918 1.00 93.38 170 MET A CA 1
ATOM 1287 C C . MET A 1 170 ? -1.739 5.955 27.588 1.00 93.38 170 MET A C 1
ATOM 1289 O O . MET A 1 170 ? -1.133 5.102 26.933 1.00 93.38 170 MET A O 1
ATOM 1293 N N . ALA A 1 171 ? -1.939 5.855 28.900 1.00 93.62 171 ALA A N 1
ATOM 1294 C CA . ALA A 1 171 ? -1.590 4.661 29.651 1.00 93.62 171 ALA A CA 1
ATOM 1295 C C . ALA A 1 171 ? -2.564 3.527 29.312 1.00 93.62 171 ALA A C 1
ATOM 1297 O O . ALA A 1 171 ? -3.778 3.730 29.271 1.00 93.62 171 ALA A O 1
ATOM 1298 N N . GLY A 1 172 ? -2.026 2.332 29.098 1.00 94.00 172 GLY A N 1
ATOM 1299 C CA . GLY A 1 172 ? -2.797 1.120 28.875 1.00 94.00 172 GLY A CA 1
ATOM 1300 C C . GLY A 1 172 ? -2.435 0.027 29.874 1.00 94.00 172 GLY A C 1
ATOM 1301 O O . GLY A 1 172 ? -1.313 -0.012 30.382 1.00 94.00 172 GLY A O 1
ATOM 1302 N N . VAL A 1 173 ? -3.377 -0.873 30.150 1.00 94.38 173 VAL A N 1
ATOM 1303 C CA . VAL A 1 173 ? -3.150 -2.065 30.979 1.00 94.38 173 VAL A CA 1
ATOM 1304 C C . VAL A 1 173 ? -3.952 -3.248 30.453 1.00 94.38 173 VAL A C 1
ATOM 1306 O O . VAL A 1 173 ? -5.162 -3.171 30.260 1.00 94.38 173 VAL A O 1
ATOM 1309 N N . ASN A 1 174 ? -3.278 -4.367 30.221 1.00 93.94 174 ASN A N 1
ATOM 1310 C CA . ASN A 1 174 ? -3.891 -5.578 29.695 1.00 93.94 174 ASN A CA 1
ATOM 1311 C C . ASN A 1 174 ? -4.548 -6.408 30.805 1.00 93.94 174 ASN A C 1
ATOM 1313 O O . ASN A 1 174 ? -3.931 -7.304 31.375 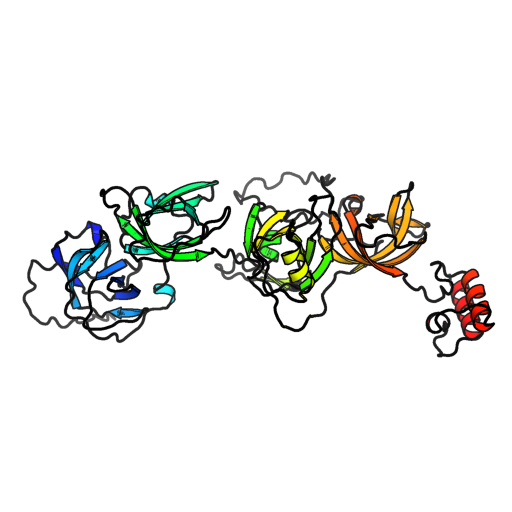1.00 93.94 174 ASN A O 1
ATOM 1317 N N . LYS A 1 175 ? -5.823 -6.118 31.087 1.00 92.31 175 LYS A N 1
ATOM 1318 C CA . LYS A 1 175 ? -6.627 -6.861 32.078 1.00 92.31 175 LYS A CA 1
ATOM 1319 C C . LYS A 1 175 ? -7.251 -8.144 31.523 1.00 92.31 175 LYS A C 1
ATOM 1321 O O . LYS A 1 175 ? -7.617 -9.021 32.295 1.00 92.31 175 LYS A O 1
ATOM 1326 N N . PHE A 1 176 ? -7.338 -8.279 30.199 1.00 93.00 176 PHE A N 1
ATOM 1327 C CA . PHE A 1 176 ? -7.968 -9.431 29.540 1.00 93.00 176 PHE A CA 1
ATOM 1328 C C . PHE A 1 176 ? -6.973 -10.505 29.078 1.00 93.00 176 PHE A C 1
ATOM 1330 O O . PHE A 1 176 ? -7.364 -11.457 28.409 1.00 93.00 176 PHE A O 1
ATOM 1337 N N . GLY A 1 177 ? -5.690 -10.375 29.428 1.00 91.06 177 GLY A N 1
ATOM 1338 C CA . GLY A 1 177 ? -4.661 -11.360 29.090 1.00 91.06 177 GLY A CA 1
ATOM 1339 C C . GLY A 1 177 ? -4.424 -11.510 27.585 1.00 91.06 177 GLY A C 1
ATOM 1340 O O . GLY A 1 177 ? -4.032 -12.585 27.131 1.00 91.06 177 GLY A O 1
ATOM 1341 N N . ILE A 1 178 ? -4.667 -10.459 26.796 1.00 92.00 178 ILE A N 1
ATOM 1342 C CA . ILE A 1 178 ? -4.471 -10.513 25.345 1.00 92.00 178 ILE A CA 1
ATOM 1343 C C . ILE A 1 178 ? -2.985 -10.646 25.004 1.00 92.00 178 ILE A C 1
ATOM 1345 O O . ILE A 1 178 ? -2.110 -10.184 25.738 1.00 92.00 178 ILE A O 1
ATOM 1349 N N . LYS A 1 179 ? -2.670 -11.268 23.870 1.00 90.31 179 LYS A N 1
ATOM 1350 C CA . LYS A 1 179 ? -1.282 -11.382 23.421 1.00 90.31 179 LYS A CA 1
ATOM 1351 C C . LYS A 1 179 ? -0.783 -10.022 22.928 1.00 90.31 179 LYS A C 1
ATOM 1353 O O . LYS A 1 179 ? -1.373 -9.444 22.019 1.00 90.31 179 LYS A O 1
ATOM 1358 N N . TYR A 1 180 ? 0.330 -9.543 23.481 1.00 88.19 180 TYR A N 1
ATOM 1359 C CA . TYR A 1 180 ? 1.023 -8.382 22.925 1.00 88.19 180 TYR A CA 1
ATOM 1360 C C . TYR A 1 180 ? 1.718 -8.728 21.601 1.00 88.19 180 TYR A C 1
ATOM 1362 O O . TYR A 1 180 ? 2.257 -9.834 21.462 1.00 88.19 180 TYR A O 1
ATOM 1370 N N . PRO A 1 181 ? 1.745 -7.797 20.633 1.00 84.50 181 PRO A N 1
ATOM 1371 C CA . PRO A 1 181 ? 2.562 -7.957 19.443 1.00 84.50 181 PRO A CA 1
ATOM 1372 C C . PRO A 1 181 ? 4.050 -7.900 19.808 1.00 84.50 181 PRO A C 1
ATOM 1374 O O . PRO A 1 181 ? 4.450 -7.256 20.779 1.00 84.50 181 PRO A O 1
ATOM 1377 N N . THR A 1 182 ? 4.890 -8.545 19.001 1.00 79.00 182 THR A N 1
ATOM 1378 C CA . THR A 1 182 ? 6.336 -8.311 19.053 1.00 79.00 182 THR A CA 1
ATOM 1379 C C . THR A 1 182 ? 6.597 -6.928 18.471 1.00 79.00 182 THR A C 1
ATOM 1381 O O . THR A 1 182 ? 6.373 -6.708 17.285 1.00 79.00 182 THR A O 1
ATOM 1384 N N . THR A 1 183 ? 7.019 -5.977 19.300 1.00 69.94 183 THR A N 1
ATOM 1385 C CA . THR A 1 183 ? 7.310 -4.623 18.830 1.00 69.94 183 THR A CA 1
ATOM 1386 C C . THR A 1 183 ? 8.638 -4.616 18.077 1.00 69.94 183 THR A C 1
ATOM 1388 O O . THR A 1 183 ? 9.685 -4.972 18.616 1.00 69.94 183 THR A O 1
ATOM 1391 N N . THR A 1 184 ? 8.608 -4.205 16.813 1.00 70.69 184 THR A N 1
ATOM 1392 C CA . THR A 1 184 ? 9.807 -3.812 16.066 1.00 70.69 184 THR A CA 1
ATOM 1393 C C . THR A 1 184 ? 9.782 -2.307 15.842 1.00 70.69 184 THR A C 1
ATOM 1395 O O . THR A 1 184 ? 8.735 -1.663 15.950 1.00 70.69 184 THR A O 1
ATOM 1398 N N . ALA A 1 185 ? 10.936 -1.725 15.514 1.00 67.38 185 ALA A N 1
ATOM 1399 C CA . ALA A 1 185 ? 10.982 -0.336 15.079 1.00 67.38 185 ALA A CA 1
ATOM 1400 C C . ALA A 1 185 ? 9.998 -0.121 13.910 1.00 67.38 185 ALA A C 1
ATOM 1402 O O . ALA A 1 185 ? 9.880 -0.975 13.032 1.00 67.38 185 ALA A O 1
ATOM 1403 N N . ASN A 1 186 ? 9.294 1.010 13.929 1.00 68.38 186 ASN A N 1
ATOM 1404 C CA . ASN A 1 186 ? 8.363 1.485 12.895 1.00 68.38 186 ASN A CA 1
ATOM 1405 C C . ASN A 1 186 ? 7.012 0.762 12.766 1.00 68.38 186 ASN A C 1
ATOM 1407 O O . ASN A 1 186 ? 6.156 1.278 12.056 1.00 68.38 186 ASN A O 1
ATOM 1411 N N . MET A 1 187 ? 6.756 -0.339 13.481 1.00 81.31 187 MET A N 1
ATOM 1412 C CA . MET A 1 187 ? 5.428 -0.967 13.456 1.00 81.31 187 MET A CA 1
ATOM 1413 C C . MET A 1 187 ? 4.353 -0.072 14.080 1.00 81.31 187 MET A C 1
ATOM 1415 O O . MET A 1 187 ? 4.538 0.513 15.153 1.00 81.31 187 MET A O 1
ATOM 1419 N N . LYS A 1 188 ? 3.200 -0.016 13.412 1.00 88.56 188 LYS A N 1
ATOM 1420 C CA . LYS A 1 188 ? 1.977 0.633 13.890 1.00 88.56 188 LYS A CA 1
ATOM 1421 C C . LYS A 1 188 ? 0.895 -0.408 14.146 1.00 88.56 188 LYS A C 1
ATOM 1423 O O . LYS A 1 188 ? 0.889 -1.467 13.518 1.00 88.56 188 LYS A O 1
ATOM 1428 N N . PHE A 1 189 ? -0.023 -0.095 15.051 1.00 92.56 189 PHE A N 1
ATOM 1429 C CA . PHE A 1 189 ? -1.086 -0.991 15.493 1.00 92.56 189 PHE A CA 1
ATOM 1430 C C . PHE A 1 189 ? -2.453 -0.308 15.463 1.00 92.56 189 PHE A C 1
ATOM 1432 O O . PHE A 1 189 ? -2.565 0.907 15.636 1.00 92.56 189 PHE A O 1
ATOM 1439 N N . THR A 1 190 ? -3.487 -1.117 15.259 1.00 94.50 190 THR A N 1
ATOM 1440 C CA . THR A 1 190 ? -4.855 -0.799 15.658 1.00 94.50 190 THR A CA 1
ATOM 1441 C C . THR A 1 190 ? -5.091 -1.427 17.023 1.00 94.50 190 THR A C 1
ATOM 1443 O O . THR A 1 190 ? -4.951 -2.642 17.190 1.00 94.50 190 THR A O 1
ATOM 1446 N N . VAL A 1 191 ? -5.446 -0.607 18.008 1.00 96.00 191 VAL A N 1
ATOM 1447 C CA . VAL A 1 191 ? -5.806 -1.068 19.351 1.00 96.00 191 VAL A CA 1
ATOM 1448 C C . VAL A 1 191 ? -7.292 -0.845 19.575 1.00 96.00 191 VAL A C 1
ATOM 1450 O O . VAL A 1 191 ? -7.786 0.264 19.397 1.00 96.00 191 VAL A O 1
ATOM 1453 N N . GLN A 1 192 ? -8.005 -1.903 19.955 1.00 97.06 192 GLN A N 1
ATOM 1454 C CA . GLN A 1 192 ? -9.418 -1.853 20.326 1.00 97.06 192 GLN A CA 1
ATOM 1455 C C . GLN A 1 192 ? -9.561 -2.179 21.802 1.00 97.06 192 GLN A C 1
ATOM 1457 O O . GLN A 1 192 ? -8.890 -3.082 22.304 1.00 97.06 192 GLN A O 1
ATOM 1462 N N . GLY A 1 193 ? -10.436 -1.488 22.516 1.00 96.31 193 GLY A N 1
ATOM 1463 C CA . GLY A 1 193 ? -10.543 -1.647 23.958 1.00 96.31 193 GLY A CA 1
ATOM 1464 C C . GLY A 1 193 ? -11.535 -0.697 24.590 1.00 96.31 193 GLY A C 1
ATOM 1465 O O . GLY A 1 193 ? -12.343 -0.093 23.895 1.00 96.31 193 GLY A O 1
ATOM 1466 N N . ILE A 1 194 ? -11.468 -0.588 25.911 1.00 95.00 194 ILE A N 1
ATOM 1467 C CA . ILE A 1 194 ? -12.314 0.331 26.670 1.00 95.00 194 ILE A CA 1
ATOM 1468 C C . ILE A 1 194 ? -11.519 1.442 27.330 1.00 95.00 194 ILE A C 1
ATOM 1470 O O . ILE A 1 194 ? -10.379 1.250 27.767 1.00 95.00 194 ILE A O 1
ATOM 1474 N N . LEU A 1 195 ? -12.170 2.591 27.460 1.00 93.25 195 LEU A N 1
ATOM 1475 C CA . LEU A 1 195 ? -11.691 3.706 28.262 1.00 93.25 195 LEU A CA 1
ATOM 1476 C C . LEU A 1 195 ? -12.185 3.550 29.700 1.00 93.25 195 LEU A C 1
ATOM 1478 O O . LEU A 1 195 ? -13.379 3.422 29.955 1.00 93.25 195 LEU A O 1
ATOM 1482 N N . THR A 1 196 ? -11.264 3.585 30.657 1.00 90.88 196 THR A N 1
ATOM 1483 C CA . THR A 1 196 ? -11.583 3.503 32.087 1.00 90.88 196 THR A CA 1
ATOM 1484 C C . THR A 1 196 ? -10.943 4.667 32.826 1.00 90.88 196 THR A C 1
ATOM 1486 O O . THR A 1 196 ? -9.931 5.224 32.383 1.00 90.88 196 THR A O 1
ATOM 1489 N N . LYS A 1 197 ? -11.500 5.029 33.981 1.00 88.00 197 LYS A N 1
ATOM 1490 C CA . LYS A 1 197 ? -10.805 5.927 34.903 1.00 88.00 197 LYS A CA 1
ATOM 1491 C C . LYS A 1 197 ? -9.534 5.258 35.414 1.00 88.00 197 LYS A C 1
ATOM 1493 O O . LYS A 1 197 ? -9.546 4.094 35.805 1.00 88.00 197 LYS A O 1
ATOM 1498 N N . SER A 1 198 ? -8.456 6.031 35.463 1.00 82.25 198 SER A N 1
ATOM 1499 C CA . SER A 1 198 ? -7.218 5.604 36.112 1.00 82.25 198 SER A CA 1
ATOM 1500 C C . SER A 1 198 ? -7.460 5.197 37.575 1.00 82.25 198 SER A C 1
ATOM 1502 O O . SER A 1 198 ? -8.292 5.783 38.272 1.00 82.25 198 SER A O 1
ATOM 1504 N N . GLU A 1 199 ? -6.698 4.214 38.064 1.00 75.25 199 GLU A N 1
ATOM 1505 C CA . GLU A 1 199 ? -6.816 3.677 39.430 1.00 75.25 199 GLU A CA 1
ATOM 1506 C C . GLU A 1 199 ? -6.564 4.729 40.520 1.00 75.25 199 GLU A C 1
ATOM 1508 O O . GLU A 1 199 ? -7.125 4.635 41.610 1.00 75.25 199 GLU A O 1
ATOM 1513 N N . ASN A 1 200 ? -5.772 5.766 40.228 1.00 71.75 200 ASN A N 1
ATOM 1514 C CA . ASN A 1 200 ? -5.543 6.882 41.152 1.00 71.75 200 ASN A CA 1
ATOM 1515 C C . ASN A 1 200 ? -6.639 7.968 41.085 1.00 71.75 200 ASN A C 1
ATOM 1517 O O . ASN A 1 200 ? -6.536 8.984 41.771 1.00 71.75 200 ASN A O 1
ATOM 1521 N N . GLY A 1 201 ? -7.672 7.768 40.259 1.00 67.56 201 GLY A N 1
ATOM 1522 C CA . GLY A 1 201 ? -8.783 8.699 40.060 1.00 67.56 201 GLY A CA 1
ATOM 1523 C C . GLY A 1 201 ? -8.467 9.901 39.164 1.00 67.56 201 GLY A C 1
ATOM 1524 O O . GLY A 1 201 ? -9.336 10.752 38.987 1.00 67.56 201 GLY A O 1
ATOM 1525 N N . VAL A 1 202 ? -7.259 9.983 38.596 1.00 68.25 202 VAL A N 1
ATOM 1526 C CA . VAL A 1 202 ? -6.797 11.088 37.743 1.00 68.25 202 VAL A CA 1
ATOM 1527 C C . VAL A 1 202 ? -6.365 10.551 36.378 1.00 68.25 202 VAL A C 1
ATOM 1529 O O . VAL A 1 202 ? -5.435 9.751 36.281 1.00 68.25 202 VAL A O 1
ATOM 1532 N N . GLY A 1 203 ? -7.022 11.020 35.315 1.00 80.81 203 GLY A N 1
ATOM 1533 C CA . GLY A 1 203 ? -6.729 10.636 33.933 1.00 80.81 203 GLY A CA 1
ATOM 1534 C C . GLY A 1 203 ? -7.417 9.344 33.478 1.00 80.81 203 GLY A C 1
ATOM 1535 O O . GLY A 1 203 ? -8.364 8.851 34.100 1.00 80.81 203 GLY A O 1
ATOM 1536 N N . VAL A 1 204 ? -6.940 8.808 32.356 1.00 89.69 204 VAL A N 1
ATOM 1537 C CA . VAL A 1 204 ? -7.564 7.698 31.624 1.00 89.69 204 VAL A CA 1
ATOM 1538 C C . VAL A 1 204 ? -6.616 6.518 31.526 1.00 89.69 204 VAL A C 1
ATOM 1540 O O . VAL A 1 204 ? -5.406 6.678 31.372 1.00 89.69 204 VAL A O 1
ATOM 1543 N N . THR A 1 205 ? -7.174 5.319 31.617 1.00 91.81 205 THR A N 1
ATOM 1544 C CA . THR A 1 205 ? -6.466 4.071 31.360 1.00 91.81 205 THR A CA 1
ATOM 1545 C C . THR A 1 205 ? -7.232 3.257 30.330 1.00 91.81 205 THR A C 1
ATOM 1547 O O . THR A 1 205 ? -8.404 2.934 30.535 1.00 91.81 205 THR A O 1
ATOM 1550 N N . PHE A 1 206 ? -6.555 2.918 29.236 1.00 95.12 206 PHE A N 1
ATOM 1551 C CA . PHE A 1 206 ? -7.084 2.054 28.191 1.00 95.12 206 PHE A CA 1
ATOM 1552 C C . PHE A 1 206 ? -6.912 0.583 28.563 1.00 95.12 206 PHE A C 1
ATOM 1554 O O . PHE A 1 206 ? -5.826 0.152 28.955 1.00 95.12 206 PHE A O 1
ATOM 1561 N N . VAL A 1 207 ? -7.965 -0.211 28.405 1.00 95.44 207 VAL A N 1
ATOM 1562 C CA . VAL A 1 207 ? -7.904 -1.662 28.602 1.00 95.44 207 VAL A CA 1
ATOM 1563 C C . VAL A 1 207 ? -8.127 -2.331 27.248 1.00 95.44 207 VAL A C 1
ATOM 1565 O O . VAL A 1 207 ? -9.255 -2.322 26.749 1.00 95.44 207 VAL A O 1
ATOM 1568 N N . PRO A 1 208 ? -7.073 -2.881 26.616 1.00 96.19 208 PRO A N 1
ATOM 1569 C CA . PRO A 1 208 ? -7.173 -3.424 25.278 1.00 96.19 208 PRO A CA 1
ATOM 1570 C C . PRO A 1 208 ? -7.898 -4.773 25.295 1.00 96.19 208 PRO A C 1
ATOM 1572 O O . PRO A 1 208 ? -7.687 -5.616 26.164 1.00 96.19 208 PRO A O 1
ATOM 1575 N N . THR A 1 209 ? -8.716 -4.979 24.276 1.00 96.19 209 THR A N 1
ATOM 1576 C CA . THR A 1 209 ? -9.427 -6.226 23.958 1.00 96.19 209 THR A CA 1
ATOM 1577 C C . THR A 1 209 ? -8.862 -6.891 22.706 1.00 96.19 209 THR A C 1
ATOM 1579 O O . THR A 1 209 ? -8.929 -8.109 22.572 1.00 96.19 209 THR A O 1
ATOM 1582 N N . ALA A 1 210 ? -8.253 -6.105 21.815 1.00 95.44 210 ALA A N 1
ATOM 1583 C CA . ALA A 1 210 ? -7.522 -6.588 20.658 1.00 95.44 210 ALA A CA 1
ATOM 1584 C C . ALA A 1 210 ? -6.401 -5.608 20.298 1.00 95.44 210 ALA A C 1
ATOM 1586 O O . ALA A 1 210 ? -6.549 -4.389 20.412 1.00 95.44 210 ALA A O 1
ATOM 1587 N N . ILE A 1 211 ? -5.275 -6.158 19.849 1.00 94.38 211 ILE A N 1
ATOM 1588 C CA . ILE A 1 211 ? -4.172 -5.412 19.249 1.00 94.38 211 ILE A CA 1
ATOM 1589 C C . ILE A 1 211 ? -3.851 -6.111 17.936 1.00 94.38 211 ILE A C 1
ATOM 1591 O O . ILE A 1 211 ? -3.520 -7.296 17.926 1.00 94.38 211 ILE A O 1
ATOM 1595 N N . THR A 1 212 ? -3.959 -5.379 16.837 1.00 92.12 212 THR A N 1
ATOM 1596 C CA . THR A 1 212 ? -3.681 -5.883 15.490 1.00 92.12 212 THR A CA 1
ATOM 1597 C C . THR A 1 212 ? -2.672 -4.977 14.802 1.00 92.12 212 THR A C 1
ATOM 1599 O O . THR A 1 212 ? -2.579 -3.791 15.116 1.00 92.12 212 THR A O 1
ATOM 1602 N N . GLU A 1 213 ? -1.861 -5.540 13.905 1.00 88.44 213 GLU A N 1
ATOM 1603 C CA . GLU A 1 213 ? -0.992 -4.753 13.024 1.00 88.44 213 GLU A CA 1
ATOM 1604 C C . GLU A 1 213 ? -1.853 -3.735 12.268 1.00 88.44 213 GLU A C 1
ATOM 1606 O O . GLU A 1 213 ? -2.922 -4.069 11.761 1.00 88.44 213 GLU A O 1
ATOM 1611 N N . TYR A 1 214 ? -1.428 -2.475 12.249 1.00 87.44 214 TYR A N 1
ATOM 1612 C CA . TYR A 1 214 ? -2.124 -1.458 11.480 1.00 87.44 214 TYR A CA 1
ATOM 1613 C C . TYR A 1 214 ? -1.826 -1.668 10.001 1.00 87.44 214 TYR A C 1
ATOM 1615 O O . TYR A 1 214 ? -0.661 -1.691 9.594 1.00 87.44 214 TYR A O 1
ATOM 1623 N N . GLU A 1 215 ? -2.891 -1.767 9.214 1.00 83.81 215 GLU A N 1
ATOM 1624 C CA . GLU A 1 215 ? -2.822 -1.833 7.763 1.00 83.81 215 GLU A CA 1
ATOM 1625 C C . GLU A 1 215 ? -3.375 -0.529 7.186 1.00 83.81 215 GLU A C 1
ATOM 1627 O O . GLU A 1 215 ? -4.583 -0.276 7.178 1.00 83.81 215 GLU A O 1
ATOM 1632 N N . ASN A 1 216 ? -2.477 0.332 6.702 1.00 87.25 216 ASN A N 1
ATOM 1633 C CA . ASN A 1 216 ? -2.849 1.548 5.982 1.00 87.25 216 ASN A CA 1
ATOM 1634 C C . ASN A 1 216 ? -3.180 1.225 4.524 1.00 87.25 216 ASN A C 1
ATOM 1636 O O . ASN A 1 216 ? -2.429 1.578 3.611 1.00 87.25 216 ASN A O 1
ATOM 1640 N N . VAL A 1 217 ? -4.268 0.495 4.310 1.00 91.88 217 VAL A N 1
ATOM 1641 C CA . VAL A 1 217 ? -4.632 0.019 2.976 1.00 91.88 217 VAL A CA 1
ATOM 1642 C C . VAL A 1 217 ? -5.087 1.197 2.110 1.00 91.88 217 VAL A C 1
ATOM 1644 O O . VAL A 1 217 ? -6.083 1.861 2.410 1.00 91.88 217 VAL A O 1
ATOM 1647 N N . LYS A 1 218 ? -4.343 1.486 1.037 1.00 92.00 218 LYS A N 1
ATOM 1648 C CA . LYS A 1 218 ? -4.615 2.565 0.074 1.00 92.00 218 LYS A CA 1
ATOM 1649 C C . LYS A 1 218 ? -4.378 2.074 -1.347 1.00 92.00 218 LYS A C 1
ATOM 1651 O O . LYS A 1 218 ? -3.439 1.323 -1.591 1.00 92.00 218 LYS A O 1
ATOM 1656 N N . LYS A 1 219 ? -5.209 2.531 -2.287 1.00 92.56 219 LYS A N 1
ATOM 1657 C CA . LYS A 1 219 ? -4.964 2.303 -3.716 1.00 92.56 219 LYS A CA 1
ATOM 1658 C C . LYS A 1 219 ? -3.635 2.935 -4.140 1.00 92.56 219 LYS A C 1
ATOM 1660 O O . LYS A 1 219 ? -3.289 4.001 -3.621 1.00 92.56 219 LYS A O 1
ATOM 1665 N N . LEU A 1 220 ? -2.927 2.317 -5.079 1.00 92.81 220 LEU A N 1
ATOM 1666 C CA . LEU A 1 220 ? -1.630 2.748 -5.584 1.00 92.81 220 LEU A CA 1
ATOM 1667 C C . LEU A 1 220 ? -1.699 4.184 -6.090 1.00 92.81 220 LEU A C 1
ATOM 1669 O O . LEU A 1 220 ? -0.912 5.007 -5.634 1.00 92.81 220 LEU A O 1
ATOM 1673 N N . TRP A 1 221 ? -2.706 4.528 -6.897 1.00 88.75 221 TRP A N 1
ATOM 1674 C CA . TRP A 1 221 ? -2.906 5.903 -7.357 1.00 88.75 221 TRP A CA 1
ATOM 1675 C C . TRP A 1 221 ? -3.012 6.903 -6.191 1.00 88.75 221 TRP A C 1
ATOM 1677 O O . TRP A 1 221 ? -2.473 8.002 -6.245 1.00 88.75 221 TRP A O 1
ATOM 1687 N N . ARG A 1 222 ? -3.644 6.551 -5.064 1.00 87.12 222 ARG A N 1
ATOM 1688 C CA . ARG A 1 222 ? -3.703 7.470 -3.912 1.00 87.12 222 ARG A CA 1
ATOM 1689 C C . ARG A 1 222 ? -2.340 7.644 -3.258 1.00 87.12 222 ARG A C 1
ATOM 1691 O O . ARG A 1 222 ? -2.009 8.754 -2.857 1.00 87.12 222 ARG A O 1
ATOM 1698 N N . ILE A 1 223 ? -1.566 6.569 -3.141 1.00 88.00 223 ILE A N 1
ATOM 1699 C CA . ILE A 1 223 ? -0.193 6.626 -2.621 1.00 88.00 223 ILE A CA 1
ATOM 1700 C C . ILE A 1 223 ? 0.670 7.476 -3.556 1.00 88.00 223 ILE A C 1
ATOM 1702 O O . ILE A 1 223 ? 1.416 8.331 -3.095 1.00 88.00 223 ILE A O 1
ATOM 1706 N N . TRP A 1 224 ? 0.495 7.306 -4.862 1.00 82.94 224 TRP A N 1
ATOM 1707 C CA . TRP A 1 224 ? 1.163 8.093 -5.882 1.00 82.94 224 TRP A CA 1
ATOM 1708 C C . TRP A 1 224 ? 0.831 9.581 -5.744 1.00 82.94 224 TRP A C 1
ATOM 1710 O O . TRP A 1 224 ? 1.690 10.391 -5.421 1.00 82.94 224 TRP A O 1
ATOM 1720 N N . TYR A 1 225 ? -0.440 9.948 -5.906 1.00 78.06 225 TYR A N 1
ATOM 1721 C CA . TYR A 1 225 ? -0.860 11.343 -6.055 1.00 78.06 225 TYR A CA 1
ATOM 1722 C C . TYR A 1 225 ? -1.056 12.108 -4.744 1.00 78.06 225 TYR A C 1
ATOM 1724 O O . TYR A 1 225 ? -1.154 13.336 -4.755 1.00 78.06 225 TYR A O 1
ATOM 1732 N N . GLN A 1 226 ? -1.187 11.397 -3.625 1.00 80.38 226 GLN A N 1
ATOM 1733 C CA . GLN A 1 226 ? -1.540 11.971 -2.323 1.00 80.38 226 GLN A CA 1
ATOM 1734 C C . GLN A 1 226 ? -0.699 11.402 -1.174 1.00 80.38 226 GLN A C 1
ATOM 1736 O O . GLN A 1 226 ? -0.946 11.748 -0.015 1.00 80.38 226 GLN A O 1
ATOM 1741 N N . GLY A 1 227 ? 0.251 10.510 -1.469 1.00 81.69 227 GLY A N 1
ATOM 1742 C CA . GLY A 1 227 ? 1.141 9.944 -0.469 1.00 81.69 227 GLY A CA 1
ATOM 1743 C C . GLY A 1 227 ? 2.041 10.997 0.163 1.00 81.69 227 GLY A C 1
ATOM 1744 O O . GLY A 1 227 ? 2.221 12.103 -0.348 1.00 81.69 227 GLY A O 1
ATOM 1745 N N . VAL A 1 228 ? 2.593 10.645 1.315 1.00 82.81 228 VAL A N 1
ATOM 1746 C CA . VAL A 1 228 ? 3.572 11.458 2.027 1.00 82.81 228 VAL A CA 1
ATOM 1747 C C . VAL A 1 228 ? 4.816 10.608 2.222 1.00 82.81 228 VAL A C 1
ATOM 1749 O O . VAL A 1 228 ? 4.740 9.537 2.826 1.00 82.81 228 VAL A O 1
ATOM 1752 N N . ASP A 1 229 ? 5.952 11.085 1.725 1.00 83.94 229 ASP A N 1
ATOM 1753 C CA . ASP A 1 229 ? 7.232 10.399 1.893 1.00 83.94 229 ASP A CA 1
ATOM 1754 C C . ASP A 1 229 ? 7.539 10.139 3.376 1.00 83.94 229 ASP A C 1
ATOM 1756 O O . ASP A 1 229 ? 7.174 10.910 4.269 1.00 83.94 229 ASP A O 1
ATOM 1760 N N . GLY A 1 230 ? 8.180 9.008 3.656 1.00 84.19 230 GLY A N 1
ATOM 1761 C CA . GLY A 1 230 ? 8.427 8.504 5.005 1.00 84.19 230 GLY A CA 1
ATOM 1762 C C . GLY A 1 230 ? 7.202 7.889 5.691 1.00 84.19 230 GLY A C 1
ATOM 1763 O O . GLY A 1 230 ? 7.330 7.385 6.807 1.00 84.19 230 GLY A O 1
ATOM 1764 N N . THR A 1 231 ? 6.026 7.896 5.054 1.00 84.81 231 THR A N 1
ATOM 1765 C CA . THR A 1 231 ? 4.805 7.301 5.616 1.00 84.81 231 THR A CA 1
ATOM 1766 C C . THR A 1 231 ? 4.657 5.841 5.204 1.00 84.81 231 THR A C 1
ATOM 1768 O O . THR A 1 231 ? 4.969 5.444 4.080 1.00 84.81 231 THR A O 1
ATOM 1771 N N . GLU A 1 232 ? 4.157 5.034 6.137 1.00 89.56 232 GLU A N 1
ATOM 1772 C CA . GLU A 1 232 ? 3.845 3.629 5.905 1.00 89.56 232 GLU A CA 1
ATOM 1773 C C . GLU A 1 232 ? 2.510 3.471 5.164 1.00 89.56 232 GLU A C 1
ATOM 1775 O O . GLU A 1 232 ? 1.483 4.022 5.581 1.00 89.56 232 GLU A O 1
ATOM 1780 N N . TYR A 1 233 ? 2.515 2.656 4.110 1.00 91.56 233 TYR A N 1
ATOM 1781 C CA . TYR A 1 233 ? 1.313 2.267 3.380 1.00 91.56 233 TYR A CA 1
ATOM 1782 C C . TYR A 1 233 ? 1.213 0.748 3.213 1.00 91.56 233 TYR A C 1
ATOM 1784 O O . TYR A 1 233 ? 2.180 -0.003 3.350 1.00 91.56 233 TYR A O 1
ATOM 1792 N N . THR A 1 234 ? 0.008 0.283 2.908 1.00 94.62 234 THR A N 1
ATOM 1793 C CA . THR A 1 234 ? -0.248 -1.042 2.345 1.00 94.62 234 THR A CA 1
ATOM 1794 C C . THR A 1 234 ? -0.982 -0.840 1.026 1.00 94.62 234 THR A C 1
ATOM 1796 O O . THR A 1 234 ? -2.013 -0.170 0.995 1.00 94.62 234 THR A O 1
ATOM 1799 N N . ILE A 1 235 ? -0.444 -1.361 -0.074 1.00 96.12 235 ILE A N 1
ATOM 1800 C CA . ILE A 1 235 ? -1.045 -1.167 -1.397 1.00 96.12 235 ILE A CA 1
ATOM 1801 C C . ILE A 1 235 ? -2.264 -2.082 -1.520 1.00 96.12 235 ILE A C 1
ATOM 1803 O O . ILE A 1 235 ? -2.154 -3.297 -1.368 1.00 96.12 235 ILE A O 1
ATOM 1807 N N . ALA A 1 236 ? -3.428 -1.487 -1.766 1.00 96.44 236 ALA A N 1
ATOM 1808 C CA . ALA A 1 236 ? -4.704 -2.187 -1.876 1.00 96.44 236 ALA A CA 1
ATOM 1809 C C . ALA A 1 236 ? -4.821 -3.009 -3.164 1.00 96.44 236 ALA A C 1
ATOM 1811 O O . ALA A 1 236 ? -5.518 -4.018 -3.178 1.00 96.44 236 ALA A O 1
ATOM 1812 N N . ASP A 1 237 ? -4.172 -2.562 -4.237 1.00 96.56 237 ASP A N 1
ATOM 1813 C CA . ASP A 1 237 ? -4.329 -3.133 -5.570 1.00 96.56 237 ASP A CA 1
ATOM 1814 C C . ASP A 1 237 ? -3.563 -4.444 -5.742 1.00 96.56 237 ASP A C 1
ATOM 1816 O O . ASP A 1 237 ? -2.566 -4.720 -5.073 1.00 96.56 237 ASP A O 1
ATOM 1820 N N . THR A 1 238 ? -4.044 -5.248 -6.687 1.00 97.44 238 THR A N 1
ATOM 1821 C CA . THR A 1 238 ? -3.265 -6.356 -7.245 1.00 97.44 238 THR A CA 1
ATOM 1822 C C . THR A 1 238 ? -2.160 -5.761 -8.108 1.00 97.44 238 THR A C 1
ATOM 1824 O O . THR A 1 238 ? -2.449 -4.900 -8.934 1.00 97.44 238 THR A O 1
ATOM 1827 N N . LEU A 1 239 ? -0.915 -6.205 -7.928 1.00 98.19 239 LEU A N 1
ATOM 1828 C CA . LEU A 1 239 ? 0.223 -5.675 -8.685 1.00 98.19 239 LEU A CA 1
ATOM 1829 C C . LEU A 1 239 ? 0.835 -6.741 -9.591 1.00 98.19 239 LEU A C 1
ATOM 1831 O O . LEU A 1 239 ? 0.941 -7.908 -9.218 1.00 98.19 239 LEU A O 1
ATOM 1835 N N . TYR A 1 240 ? 1.303 -6.320 -10.757 1.00 98.19 240 TYR A N 1
ATOM 1836 C CA . TYR A 1 240 ? 1.944 -7.165 -11.756 1.00 98.19 240 TYR A CA 1
ATOM 1837 C C . TYR A 1 240 ? 3.436 -6.868 -11.801 1.00 98.19 240 TYR A C 1
ATOM 1839 O O . TYR A 1 240 ? 3.840 -5.711 -11.934 1.00 98.19 240 TYR A O 1
ATOM 1847 N N . VAL A 1 241 ? 4.261 -7.909 -11.682 1.00 97.88 241 VAL A N 1
ATOM 1848 C CA . VAL A 1 241 ? 5.720 -7.782 -11.756 1.00 97.88 241 VAL A CA 1
ATOM 1849 C C . VAL A 1 241 ? 6.128 -7.623 -13.214 1.00 97.88 241 VAL A C 1
ATOM 1851 O O . VAL A 1 241 ? 6.031 -8.571 -13.988 1.00 97.88 241 VAL A O 1
ATOM 1854 N N . VAL A 1 242 ? 6.603 -6.432 -13.588 1.00 96.81 242 VAL A N 1
ATOM 1855 C CA . VAL A 1 242 ? 6.960 -6.117 -14.982 1.00 96.81 242 VAL A CA 1
ATOM 1856 C C . VAL A 1 242 ? 8.461 -6.172 -15.245 1.00 96.81 242 VAL A C 1
ATOM 1858 O O . VAL A 1 242 ? 8.867 -6.492 -16.362 1.00 96.81 242 VAL A O 1
ATOM 1861 N N . ALA A 1 243 ? 9.298 -5.884 -14.244 1.00 96.06 243 ALA A N 1
ATOM 1862 C CA . ALA A 1 243 ? 10.748 -6.006 -14.384 1.00 96.06 243 ALA A CA 1
ATOM 1863 C C . ALA A 1 243 ? 11.464 -6.134 -13.027 1.00 96.06 243 ALA A C 1
ATOM 1865 O O . ALA A 1 243 ? 11.574 -5.148 -12.299 1.00 96.06 243 ALA A O 1
ATOM 1866 N N . PRO A 1 244 ? 12.009 -7.309 -12.676 1.00 95.56 244 PRO A N 1
ATOM 1867 C CA . PRO A 1 244 ? 12.986 -7.420 -11.600 1.00 95.56 244 PRO A CA 1
ATOM 1868 C C . PRO A 1 244 ? 14.373 -6.999 -12.105 1.00 95.56 244 PRO A C 1
ATOM 1870 O O . PRO A 1 244 ? 14.874 -7.537 -13.092 1.00 95.56 244 PRO A O 1
ATOM 1873 N N . THR A 1 245 ? 15.012 -6.045 -11.430 1.00 93.75 245 THR A N 1
ATOM 1874 C CA . THR A 1 245 ? 16.334 -5.528 -11.810 1.00 93.75 245 THR A CA 1
ATOM 1875 C C . THR A 1 245 ? 17.329 -5.646 -10.662 1.00 93.75 245 THR A C 1
ATOM 1877 O O . THR A 1 245 ? 16.955 -5.586 -9.492 1.00 93.75 245 THR A O 1
ATOM 1880 N N . LYS A 1 246 ? 18.614 -5.827 -11.001 1.00 91.19 246 LYS A N 1
ATOM 1881 C CA . LYS A 1 246 ? 19.703 -5.969 -10.019 1.00 91.19 246 LYS A CA 1
ATOM 1882 C C . LYS A 1 246 ? 20.844 -4.954 -10.187 1.00 91.19 246 LYS A C 1
ATOM 1884 O O . LYS A 1 246 ? 21.945 -5.137 -9.661 1.00 91.19 246 LYS A O 1
ATOM 1889 N N . ALA A 1 247 ? 20.618 -3.909 -10.977 1.00 91.44 247 ALA A N 1
ATOM 1890 C CA . ALA A 1 247 ? 21.632 -2.897 -11.242 1.00 91.44 247 ALA A CA 1
ATOM 1891 C C . ALA A 1 247 ? 21.685 -1.868 -10.110 1.00 91.44 247 ALA A C 1
ATOM 1893 O O . ALA A 1 247 ? 20.690 -1.639 -9.433 1.00 91.44 247 ALA A O 1
ATOM 1894 N N . LEU A 1 248 ? 22.849 -1.246 -9.904 1.00 92.38 248 LEU A N 1
ATOM 1895 C CA . LEU A 1 248 ? 22.953 -0.136 -8.961 1.00 92.38 248 LEU A CA 1
ATOM 1896 C C . LEU A 1 248 ? 22.161 1.060 -9.495 1.00 92.38 248 LEU A C 1
ATOM 1898 O O . LEU A 1 248 ? 22.467 1.571 -10.567 1.00 92.38 248 LEU A O 1
ATOM 1902 N N . GLU A 1 249 ? 21.196 1.509 -8.710 1.00 91.38 249 GLU A N 1
ATOM 1903 C CA . GLU A 1 249 ? 20.366 2.684 -8.944 1.00 91.38 249 GLU A CA 1
ATOM 1904 C C . GLU A 1 249 ? 21.084 3.908 -8.365 1.00 91.38 249 GLU A C 1
ATOM 1906 O O . GLU A 1 249 ? 21.184 4.026 -7.141 1.00 91.38 249 GLU A O 1
ATOM 1911 N N . PRO A 1 250 ? 21.649 4.809 -9.186 1.00 88.12 250 PRO A N 1
ATOM 1912 C CA . PRO A 1 250 ? 22.462 5.922 -8.697 1.00 88.12 250 PRO A CA 1
ATOM 1913 C C . PRO A 1 250 ? 21.682 6.917 -7.832 1.00 88.12 250 PRO A C 1
ATOM 1915 O O . PRO A 1 250 ? 22.265 7.552 -6.959 1.00 88.12 250 PRO A O 1
ATOM 1918 N N . ASP A 1 251 ? 20.375 7.037 -8.062 1.00 81.69 251 ASP A N 1
ATOM 1919 C CA . ASP A 1 251 ? 19.456 7.935 -7.362 1.00 81.69 251 ASP A CA 1
ATOM 1920 C C . ASP A 1 251 ? 19.199 7.515 -5.910 1.00 81.69 251 ASP A C 1
ATOM 1922 O O . ASP A 1 251 ? 19.014 8.369 -5.045 1.00 81.69 251 ASP A O 1
ATOM 1926 N N . CYS A 1 252 ? 19.232 6.213 -5.614 1.00 85.44 252 CYS A N 1
ATOM 1927 C CA . CYS A 1 252 ? 18.950 5.700 -4.270 1.00 85.44 252 CYS A CA 1
ATOM 1928 C C . CYS A 1 252 ? 20.051 4.812 -3.675 1.00 85.44 252 CYS A C 1
ATOM 1930 O O . CYS A 1 252 ? 19.975 4.431 -2.508 1.00 85.44 252 CYS A O 1
ATOM 1932 N N . GLY A 1 253 ? 21.089 4.480 -4.444 1.00 90.44 253 GLY A N 1
ATOM 1933 C CA . GLY A 1 253 ? 22.180 3.601 -4.021 1.00 90.44 253 GLY A CA 1
ATOM 1934 C C . GLY A 1 253 ? 21.760 2.142 -3.809 1.00 90.44 253 GLY A C 1
ATOM 1935 O O . GLY A 1 253 ? 22.481 1.390 -3.151 1.00 90.44 253 GLY A O 1
ATOM 1936 N N . ARG A 1 254 ? 20.599 1.732 -4.334 1.00 92.00 254 ARG A N 1
ATOM 1937 C CA . ARG A 1 254 ? 20.016 0.392 -4.156 1.00 92.00 254 ARG A CA 1
ATOM 1938 C C . ARG A 1 254 ? 20.271 -0.493 -5.365 1.00 92.00 254 ARG A C 1
ATOM 1940 O O . ARG A 1 254 ? 20.614 -0.004 -6.433 1.00 92.00 254 ARG A O 1
ATOM 1947 N N . LYS A 1 255 ? 20.134 -1.808 -5.186 1.00 92.56 255 LYS A N 1
ATOM 1948 C CA . LYS A 1 255 ? 20.297 -2.786 -6.275 1.00 92.56 255 LYS A CA 1
ATOM 1949 C C . LYS A 1 255 ? 19.062 -3.628 -6.535 1.00 92.56 255 LYS A C 1
ATOM 1951 O O . LYS A 1 255 ? 18.846 -4.027 -7.664 1.00 92.56 255 LYS A O 1
ATOM 1956 N N . ASN A 1 256 ? 18.277 -3.919 -5.507 1.00 94.56 256 ASN A N 1
ATOM 1957 C CA . ASN A 1 256 ? 17.222 -4.924 -5.570 1.00 94.56 256 ASN A CA 1
ATOM 1958 C C . ASN A 1 256 ? 15.855 -4.270 -5.810 1.00 94.56 256 ASN A C 1
ATOM 1960 O O . ASN A 1 256 ? 14.970 -4.360 -4.954 1.00 94.56 256 ASN A O 1
ATOM 1964 N N . LEU A 1 257 ? 15.708 -3.585 -6.950 1.00 96.44 257 LEU A N 1
ATOM 1965 C CA . LEU A 1 257 ? 14.446 -2.952 -7.338 1.00 96.44 257 LEU A CA 1
ATOM 1966 C C . LEU A 1 257 ? 13.629 -3.854 -8.260 1.00 96.44 257 LEU A C 1
ATOM 1968 O O . LEU A 1 257 ? 14.142 -4.426 -9.225 1.00 96.44 257 LEU A O 1
ATOM 1972 N N . ILE A 1 258 ? 12.332 -3.939 -7.980 1.00 98.19 258 ILE A N 1
ATOM 1973 C CA . ILE A 1 258 ? 11.359 -4.657 -8.801 1.00 98.19 258 ILE A CA 1
ATOM 1974 C C . ILE A 1 258 ? 10.279 -3.672 -9.225 1.00 98.19 258 ILE A C 1
ATOM 1976 O O . ILE A 1 258 ? 9.544 -3.151 -8.391 1.00 98.19 258 ILE A O 1
ATOM 1980 N N . TYR A 1 259 ? 10.179 -3.420 -10.523 1.00 97.81 259 TYR A N 1
ATOM 1981 C CA . TYR A 1 259 ? 9.156 -2.557 -11.094 1.00 97.81 259 TYR A CA 1
ATOM 1982 C C . TYR A 1 259 ? 7.843 -3.319 -11.194 1.00 97.81 259 TYR A C 1
ATOM 1984 O O . TYR A 1 259 ? 7.798 -4.439 -11.722 1.00 97.81 259 TYR A O 1
ATOM 1992 N N . VAL A 1 260 ? 6.780 -2.702 -10.687 1.00 98.06 260 VAL A N 1
ATOM 1993 C CA . VAL A 1 260 ? 5.429 -3.258 -10.685 1.00 98.06 260 VAL A CA 1
ATOM 1994 C C . VAL A 1 260 ? 4.418 -2.226 -11.164 1.00 98.06 260 VAL A C 1
ATOM 1996 O O . VAL A 1 260 ? 4.669 -1.025 -11.081 1.00 98.06 260 VAL A O 1
ATOM 1999 N N . THR A 1 261 ? 3.268 -2.694 -11.639 1.00 97.06 261 THR A N 1
ATOM 2000 C CA . THR A 1 261 ? 2.126 -1.844 -11.998 1.00 97.06 261 THR A CA 1
ATOM 2001 C C . THR A 1 261 ? 0.825 -2.419 -11.462 1.00 97.06 261 THR A C 1
ATOM 2003 O O . THR A 1 261 ? 0.717 -3.634 -11.310 1.00 97.06 261 THR A O 1
ATOM 2006 N N . ASP A 1 262 ? -0.163 -1.572 -11.187 1.00 95.44 262 ASP A N 1
ATOM 2007 C CA . ASP A 1 262 ? -1.537 -2.017 -10.921 1.00 95.44 262 ASP A CA 1
ATOM 2008 C C . ASP A 1 262 ? -2.301 -2.405 -12.202 1.00 95.44 262 ASP A C 1
ATOM 2010 O O . ASP A 1 262 ? -3.364 -3.022 -12.127 1.00 95.44 262 ASP A O 1
ATOM 2014 N N . ASN A 1 263 ? -1.747 -2.080 -13.380 1.00 95.06 263 ASN A N 1
ATOM 2015 C CA . ASN A 1 263 ? -2.377 -2.235 -14.694 1.00 95.06 263 ASN A CA 1
ATOM 2016 C C . ASN A 1 263 ? -3.775 -1.584 -14.784 1.00 95.06 263 ASN A C 1
ATOM 2018 O O . ASN A 1 263 ? -4.605 -1.996 -15.596 1.00 95.06 263 ASN A O 1
ATOM 2022 N N . ALA A 1 264 ? -4.065 -0.589 -13.938 1.00 91.44 264 ALA A N 1
ATOM 2023 C CA . ALA A 1 264 ? -5.371 0.048 -13.887 1.00 91.44 264 ALA A CA 1
ATOM 2024 C C . ALA A 1 264 ? -5.498 1.083 -15.010 1.00 91.44 264 ALA A C 1
ATOM 2026 O O . ALA A 1 264 ? -4.883 2.146 -14.974 1.00 91.44 264 ALA A O 1
ATOM 2027 N N . THR A 1 265 ? -6.337 0.793 -16.007 1.00 89.06 265 THR A N 1
ATOM 2028 C CA . THR A 1 265 ? -6.613 1.733 -17.108 1.00 89.06 265 THR A CA 1
ATOM 2029 C C . THR A 1 265 ? -7.762 2.698 -16.809 1.00 89.06 265 THR A C 1
ATOM 2031 O O . THR A 1 265 ? -8.089 3.552 -17.631 1.00 89.06 265 THR A O 1
ATOM 2034 N N . GLN A 1 266 ? -8.408 2.553 -15.648 1.00 88.25 266 GLN A N 1
ATOM 2035 C CA . GLN A 1 266 ? -9.436 3.458 -15.141 1.00 88.25 266 GLN A CA 1
ATOM 2036 C C . GLN A 1 266 ? -9.320 3.597 -13.625 1.00 88.25 266 GLN A C 1
ATOM 2038 O O . GLN A 1 266 ? -9.156 2.609 -12.907 1.00 88.25 266 GLN A O 1
ATOM 2043 N N . VAL A 1 267 ? -9.469 4.826 -13.133 1.00 85.81 267 VAL A N 1
ATOM 2044 C CA . VAL A 1 267 ? -9.493 5.141 -11.702 1.00 85.81 267 VAL A CA 1
ATOM 2045 C C . VAL A 1 267 ? -10.825 5.774 -11.340 1.00 85.81 267 VAL A C 1
ATOM 2047 O O . VAL A 1 267 ? -11.327 6.661 -12.028 1.00 85.81 267 VAL A O 1
ATOM 2050 N N . VAL A 1 268 ? -11.376 5.323 -10.216 1.00 85.06 268 VAL A N 1
ATOM 2051 C CA . VAL A 1 268 ? -12.504 5.973 -9.553 1.00 85.06 268 VAL A CA 1
ATOM 2052 C C . VAL A 1 268 ? -11.949 6.956 -8.529 1.00 85.06 268 VAL A C 1
ATOM 2054 O O . VAL A 1 268 ? -11.330 6.519 -7.553 1.00 85.06 268 VAL A O 1
ATOM 2057 N N . ASP A 1 269 ? -12.183 8.251 -8.746 1.00 79.81 269 ASP A N 1
ATOM 2058 C CA . ASP A 1 269 ? -11.965 9.282 -7.735 1.00 79.81 269 ASP A CA 1
ATOM 2059 C C . ASP A 1 269 ? -13.204 9.385 -6.842 1.00 79.81 269 ASP A C 1
ATOM 2061 O O . ASP A 1 269 ? -14.261 9.905 -7.205 1.00 79.81 269 ASP A O 1
ATOM 2065 N N . ASP A 1 270 ? -13.050 8.842 -5.645 1.00 77.56 270 ASP A N 1
ATOM 2066 C CA . ASP A 1 270 ? -14.022 8.798 -4.564 1.00 77.56 270 ASP A CA 1
ATOM 2067 C C . ASP A 1 270 ? -13.649 9.761 -3.423 1.00 77.56 270 ASP A C 1
ATOM 2069 O O . ASP A 1 270 ? -14.194 9.666 -2.323 1.00 77.56 270 ASP A O 1
ATOM 2073 N N . THR A 1 271 ? -12.748 10.724 -3.666 1.00 73.50 271 THR A N 1
ATOM 2074 C CA . THR A 1 271 ? -12.324 11.728 -2.670 1.00 73.50 271 THR A CA 1
ATOM 2075 C C . THR A 1 271 ? -13.510 12.499 -2.073 1.00 73.50 271 THR A C 1
ATOM 2077 O O . THR A 1 271 ? -13.442 12.927 -0.923 1.00 73.50 271 THR A O 1
ATOM 2080 N N . TYR A 1 272 ? -14.596 12.661 -2.835 1.00 71.62 272 TYR A N 1
ATOM 2081 C CA . TYR A 1 272 ? -15.809 13.385 -2.442 1.00 71.62 272 TYR A CA 1
ATOM 2082 C C . TYR A 1 272 ? -17.062 12.496 -2.433 1.00 71.62 272 TYR A C 1
ATOM 2084 O O . TYR A 1 272 ? -18.186 13.004 -2.491 1.00 71.62 272 TYR A O 1
ATOM 2092 N N . ALA A 1 273 ? -16.883 11.174 -2.329 1.00 73.12 273 ALA A N 1
ATOM 2093 C CA . ALA A 1 273 ? -17.985 10.212 -2.357 1.00 73.12 273 ALA A CA 1
ATOM 2094 C C . ALA A 1 273 ? -19.002 10.451 -1.230 1.00 73.12 273 ALA A C 1
ATOM 2096 O O . ALA A 1 273 ? -20.204 10.311 -1.445 1.00 73.12 273 ALA A O 1
ATOM 2097 N N . GLU A 1 274 ? -18.540 10.900 -0.058 1.00 60.94 274 GLU A N 1
ATOM 2098 C CA . GLU A 1 274 ? -19.392 11.303 1.072 1.00 60.94 274 GLU A CA 1
ATOM 2099 C C . GLU A 1 274 ? -20.358 12.449 0.735 1.00 60.94 274 GLU A C 1
ATOM 2101 O O . GLU A 1 274 ? -21.404 12.589 1.363 1.00 60.94 274 GLU A O 1
ATOM 2106 N N . TRP A 1 275 ? -20.033 13.269 -0.266 1.00 66.06 275 TRP A N 1
ATOM 2107 C CA . TRP A 1 275 ? -20.885 14.361 -0.745 1.00 66.06 275 TRP A CA 1
ATOM 2108 C C . TRP A 1 275 ? -21.655 13.958 -2.013 1.00 66.06 275 TRP A C 1
ATOM 2110 O O . TRP A 1 275 ? -22.227 14.811 -2.688 1.00 66.06 275 TRP A O 1
ATOM 2120 N N . GLY A 1 276 ? -21.668 12.660 -2.341 1.00 75.25 276 GLY A 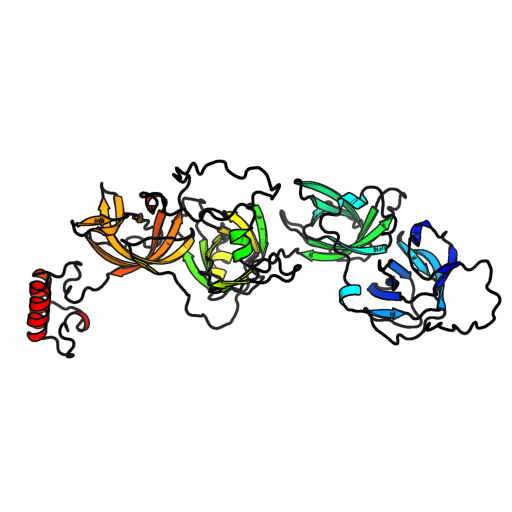N 1
ATOM 2121 C CA . GLY A 1 276 ? -22.347 12.090 -3.503 1.00 75.25 276 GLY A CA 1
ATOM 2122 C C . GLY A 1 276 ? -21.591 12.236 -4.826 1.00 75.25 276 GLY A C 1
ATOM 2123 O O . GLY A 1 276 ? -22.170 11.950 -5.872 1.00 75.25 276 GLY A O 1
ATOM 2124 N N . TYR A 1 277 ? -20.326 12.669 -4.808 1.00 72.38 277 TYR A N 1
ATOM 2125 C CA . TYR A 1 277 ? -19.513 12.839 -6.015 1.00 72.38 277 TYR A CA 1
ATOM 2126 C C . TYR A 1 277 ? -18.536 11.676 -6.174 1.00 72.38 277 TYR A C 1
ATOM 2128 O O . TYR A 1 277 ? -17.596 11.532 -5.394 1.00 72.38 277 TYR A O 1
ATOM 2136 N N . VAL A 1 278 ? -18.759 10.864 -7.205 1.00 80.88 278 VAL A N 1
ATOM 2137 C CA . VAL A 1 278 ? -17.856 9.795 -7.638 1.00 80.88 278 VAL A CA 1
ATOM 2138 C C . VAL A 1 278 ? -17.641 9.969 -9.134 1.00 80.88 278 VAL A C 1
ATOM 2140 O O . VAL A 1 278 ? -18.610 9.960 -9.894 1.00 80.88 278 VAL A O 1
ATOM 2143 N N . GLU A 1 279 ? -16.392 10.145 -9.555 1.00 84.38 279 GLU A N 1
ATOM 2144 C CA . GLU A 1 279 ? -16.031 10.299 -10.966 1.00 84.38 279 GLU A CA 1
ATOM 2145 C C . GLU A 1 279 ? -15.078 9.180 -11.390 1.00 84.38 279 GLU A C 1
ATOM 2147 O O . GLU A 1 279 ? -14.311 8.658 -10.583 1.00 84.38 279 GLU A O 1
ATOM 2152 N N . THR A 1 280 ? -15.171 8.754 -12.648 1.00 87.75 280 THR A N 1
ATOM 2153 C CA . THR A 1 280 ? -14.271 7.753 -13.233 1.00 87.75 280 THR A CA 1
ATOM 2154 C C . THR A 1 280 ? -13.504 8.399 -14.369 1.00 87.75 280 THR A C 1
ATOM 2156 O O . THR A 1 280 ? -14.108 9.041 -15.228 1.00 87.75 280 THR A O 1
ATOM 2159 N N . TYR A 1 281 ? -12.191 8.209 -14.376 1.00 82.44 281 TYR A N 1
ATOM 2160 C CA . TYR A 1 281 ? -11.302 8.738 -15.400 1.00 82.44 281 TYR A CA 1
ATOM 2161 C C . TYR A 1 281 ? -10.584 7.597 -16.106 1.00 82.44 281 TYR A C 1
ATOM 2163 O O . TYR A 1 281 ? -10.125 6.657 -15.449 1.00 82.44 281 TYR A O 1
ATOM 2171 N N . ASP A 1 282 ? -10.442 7.714 -17.426 1.00 86.44 282 ASP A N 1
ATOM 2172 C CA . ASP A 1 282 ? -9.443 6.935 -18.152 1.00 86.44 282 ASP A CA 1
ATOM 2173 C C . ASP A 1 282 ? -8.058 7.322 -17.629 1.00 86.44 282 ASP A C 1
ATOM 2175 O O . ASP A 1 282 ? -7.741 8.503 -17.442 1.00 86.44 282 ASP A O 1
ATOM 2179 N N . TRP A 1 283 ? -7.254 6.310 -17.336 1.00 85.19 283 TRP A N 1
ATOM 2180 C CA . TRP A 1 283 ? -6.029 6.455 -16.569 1.00 85.19 283 TRP A CA 1
ATOM 2181 C C . TRP A 1 283 ? -4.918 5.633 -17.211 1.00 85.19 283 TRP A C 1
ATOM 2183 O O . TRP A 1 283 ? -5.151 4.542 -17.724 1.00 85.19 283 TRP A O 1
ATOM 2193 N N . ALA A 1 284 ? -3.699 6.161 -17.212 1.00 84.88 284 ALA A N 1
ATOM 2194 C CA . ALA A 1 284 ? -2.537 5.347 -17.541 1.00 84.88 284 ALA A CA 1
ATOM 2195 C C . ALA A 1 284 ? -2.183 4.498 -16.314 1.00 84.88 284 ALA A C 1
ATOM 2197 O O . ALA A 1 284 ? -2.245 5.052 -15.217 1.00 84.88 284 ALA A O 1
ATOM 2198 N N . PRO A 1 285 ? -1.776 3.224 -16.466 1.00 90.44 285 PRO A N 1
ATOM 2199 C CA . PRO A 1 285 ? -1.404 2.412 -15.315 1.00 90.44 285 PRO A CA 1
ATOM 2200 C C . PRO A 1 285 ? -0.363 3.094 -14.432 1.00 90.44 285 PRO A C 1
ATOM 2202 O O . PRO A 1 285 ? 0.573 3.723 -14.940 1.00 90.44 285 PRO A O 1
ATOM 2205 N N . ASP A 1 286 ? -0.509 2.949 -13.118 1.00 91.12 286 ASP A N 1
ATOM 2206 C CA . ASP A 1 286 ? 0.461 3.480 -12.170 1.00 91.12 286 ASP A CA 1
ATOM 2207 C C . ASP A 1 286 ? 1.603 2.462 -12.006 1.00 91.12 286 ASP A C 1
ATOM 2209 O O . ASP A 1 286 ? 1.385 1.247 -11.969 1.00 91.12 286 ASP A O 1
ATOM 2213 N N . TYR A 1 287 ? 2.845 2.947 -11.943 1.00 93.12 287 TYR A N 1
ATOM 2214 C CA . TYR A 1 287 ? 4.054 2.116 -11.890 1.00 93.12 287 TYR A CA 1
ATOM 2215 C C . TYR A 1 287 ? 4.903 2.509 -10.702 1.00 93.12 287 TYR A C 1
ATOM 2217 O O . TYR A 1 287 ? 5.262 3.665 -10.608 1.00 93.12 287 TYR A O 1
ATOM 2225 N N . ILE A 1 288 ? 5.321 1.576 -9.854 1.00 94.50 288 ILE A N 1
ATOM 2226 C CA . ILE A 1 288 ? 6.191 1.878 -8.710 1.00 94.50 288 ILE A CA 1
ATOM 2227 C C . ILE A 1 288 ? 7.344 0.879 -8.630 1.00 94.50 288 ILE A C 1
ATOM 2229 O O . ILE A 1 288 ? 7.206 -0.279 -9.028 1.00 94.50 288 ILE A O 1
ATOM 2233 N N . ALA A 1 289 ? 8.490 1.311 -8.105 1.00 96.69 289 ALA A N 1
ATOM 2234 C CA . ALA A 1 289 ? 9.580 0.400 -7.778 1.00 96.69 289 ALA A CA 1
ATOM 2235 C C . ALA A 1 289 ? 9.424 -0.132 -6.347 1.00 96.69 289 ALA A C 1
ATOM 2237 O O . ALA A 1 289 ? 9.368 0.641 -5.391 1.00 96.69 289 ALA A O 1
ATOM 2238 N N . LEU A 1 290 ? 9.402 -1.452 -6.188 1.00 97.56 290 LEU A N 1
ATOM 2239 C CA . LEU A 1 290 ? 9.535 -2.115 -4.897 1.00 97.56 290 LEU A CA 1
ATOM 2240 C C . LEU A 1 290 ? 11.021 -2.274 -4.570 1.00 97.56 290 LEU A C 1
ATOM 2242 O O . LEU A 1 290 ? 11.744 -2.980 -5.273 1.00 97.56 290 LEU A O 1
ATOM 2246 N N . ASP A 1 291 ? 11.468 -1.624 -3.502 1.00 96.50 291 ASP A N 1
ATOM 2247 C CA . ASP A 1 291 ? 12.839 -1.692 -3.005 1.00 96.50 291 ASP A CA 1
ATOM 2248 C C . ASP A 1 291 ? 12.950 -2.762 -1.921 1.00 96.50 291 ASP A C 1
ATOM 2250 O O . ASP A 1 291 ? 12.431 -2.615 -0.813 1.00 96.50 291 ASP A O 1
ATOM 2254 N N . CYS A 1 292 ? 13.636 -3.858 -2.250 1.00 95.94 292 CYS A N 1
ATOM 2255 C CA . CYS A 1 292 ? 13.892 -4.952 -1.313 1.00 95.94 292 CYS A CA 1
ATOM 2256 C C . CYS A 1 292 ? 15.075 -4.662 -0.369 1.00 95.94 292 CYS A C 1
ATOM 2258 O O . CYS A 1 292 ? 15.435 -5.519 0.444 1.00 95.94 292 CYS A O 1
ATOM 2260 N N . GLY A 1 293 ? 15.730 -3.502 -0.490 1.00 92.00 293 GLY A N 1
ATOM 2261 C CA . GLY A 1 293 ? 16.957 -3.178 0.227 1.00 92.00 293 GLY A CA 1
ATOM 2262 C C . GLY A 1 293 ? 18.035 -4.236 -0.014 1.00 92.00 293 GLY A C 1
ATOM 2263 O O . GLY A 1 293 ? 18.259 -4.681 -1.141 1.00 92.00 293 GLY A O 1
ATOM 2264 N N . ASP A 1 294 ? 18.673 -4.691 1.062 1.00 90.94 294 ASP A N 1
ATOM 2265 C CA . ASP A 1 294 ? 19.681 -5.759 1.018 1.00 90.94 294 ASP A CA 1
ATOM 2266 C C . ASP A 1 294 ? 19.075 -7.172 1.187 1.00 90.94 294 ASP A C 1
ATOM 2268 O O . ASP A 1 294 ? 19.805 -8.161 1.287 1.00 90.94 294 ASP A O 1
ATOM 2272 N N . ASN A 1 295 ? 17.741 -7.301 1.223 1.00 92.50 295 ASN A N 1
ATOM 2273 C CA . ASN A 1 295 ? 17.062 -8.582 1.420 1.00 92.50 295 ASN A CA 1
ATOM 2274 C C . ASN A 1 295 ? 16.979 -9.389 0.110 1.00 92.50 295 ASN A C 1
ATOM 2276 O O . ASN A 1 295 ? 15.994 -9.354 -0.627 1.00 92.50 295 ASN A O 1
ATOM 2280 N N . GLU A 1 296 ? 18.036 -10.153 -0.157 1.00 94.75 296 GLU A N 1
ATOM 2281 C CA . GLU A 1 296 ? 18.167 -11.031 -1.328 1.00 94.75 296 GLU A CA 1
ATOM 2282 C C . GLU A 1 296 ? 17.094 -12.125 -1.417 1.00 94.75 296 GLU A C 1
ATOM 2284 O O . GLU A 1 296 ? 16.714 -12.530 -2.517 1.00 94.75 296 GLU A O 1
ATOM 2289 N N . GLU A 1 297 ? 16.607 -12.624 -0.280 1.00 95.38 297 GLU A N 1
ATOM 2290 C CA . GLU A 1 297 ? 15.564 -13.652 -0.249 1.00 95.38 297 GLU A CA 1
ATOM 2291 C C . GLU A 1 297 ? 14.219 -13.069 -0.686 1.00 95.38 297 GLU A C 1
ATOM 2293 O O . GLU A 1 297 ? 13.576 -13.623 -1.578 1.00 95.38 297 GLU A O 1
ATOM 2298 N N . ALA A 1 298 ? 13.850 -11.903 -0.143 1.00 94.44 298 ALA A N 1
ATOM 2299 C CA . ALA A 1 298 ? 12.656 -11.174 -0.561 1.00 94.44 298 ALA A CA 1
ATOM 2300 C C . ALA A 1 298 ? 12.718 -10.815 -2.051 1.00 94.44 298 ALA A C 1
ATOM 2302 O O . ALA A 1 298 ? 11.758 -11.069 -2.775 1.00 94.44 298 ALA A O 1
ATOM 2303 N N . TYR A 1 299 ? 13.862 -10.308 -2.528 1.00 97.38 299 TYR A N 1
ATOM 2304 C CA . TYR A 1 299 ? 14.046 -9.998 -3.945 1.00 97.38 299 TYR A CA 1
ATOM 2305 C C . TYR A 1 299 ? 13.820 -11.228 -4.831 1.00 97.38 299 TYR A C 1
ATOM 2307 O O . TYR A 1 299 ? 13.027 -11.174 -5.766 1.00 97.38 299 TYR A O 1
ATOM 2315 N N . ARG A 1 300 ? 14.469 -12.363 -4.528 1.00 97.12 300 ARG A N 1
ATOM 2316 C CA . ARG A 1 300 ? 14.307 -13.603 -5.309 1.00 97.12 300 ARG A CA 1
ATOM 2317 C C . ARG A 1 300 ? 12.874 -14.121 -5.280 1.00 97.12 300 ARG A C 1
ATOM 2319 O O . ARG A 1 300 ? 12.389 -14.581 -6.310 1.00 97.12 300 ARG A O 1
ATOM 2326 N N . ALA A 1 301 ? 12.218 -14.054 -4.122 1.00 97.38 301 ALA A N 1
ATOM 2327 C CA . ALA A 1 301 ? 10.839 -14.493 -3.968 1.00 97.38 301 ALA A CA 1
ATOM 2328 C C . ALA A 1 301 ? 9.895 -13.655 -4.838 1.00 97.38 301 ALA A C 1
ATOM 2330 O O . ALA A 1 301 ? 9.119 -14.223 -5.597 1.00 97.38 301 ALA A O 1
ATOM 2331 N N . ILE A 1 302 ? 9.999 -12.324 -4.777 1.00 97.81 302 ILE A N 1
ATOM 2332 C CA . ILE A 1 302 ? 9.124 -11.407 -5.520 1.00 97.81 302 ILE A CA 1
ATOM 2333 C C . ILE A 1 302 ? 9.442 -11.431 -7.018 1.00 97.81 302 ILE A C 1
ATOM 2335 O O . ILE A 1 302 ? 8.526 -11.453 -7.830 1.00 97.81 302 ILE A O 1
ATOM 2339 N N . ALA A 1 303 ? 10.718 -11.505 -7.404 1.00 97.19 303 ALA A N 1
ATOM 2340 C CA . ALA A 1 303 ? 11.125 -11.598 -8.807 1.00 97.19 303 ALA A CA 1
ATOM 2341 C C . ALA A 1 303 ? 10.616 -12.875 -9.501 1.00 97.19 303 ALA A C 1
ATOM 2343 O O . ALA A 1 303 ? 10.504 -12.904 -10.723 1.00 97.19 303 ALA A O 1
ATOM 2344 N N . ALA A 1 304 ? 10.319 -13.930 -8.735 1.00 96.75 304 ALA A N 1
ATOM 2345 C CA . ALA A 1 304 ? 9.698 -15.152 -9.241 1.00 96.75 304 ALA A CA 1
ATOM 2346 C C . ALA A 1 304 ? 8.160 -15.064 -9.326 1.00 96.75 304 ALA A C 1
ATOM 2348 O O . ALA A 1 304 ? 7.532 -15.951 -9.908 1.00 96.75 304 ALA A O 1
ATOM 2349 N N . MET A 1 305 ? 7.544 -14.026 -8.752 1.00 97.50 305 MET A N 1
ATOM 2350 C CA . MET A 1 305 ? 6.104 -13.793 -8.847 1.00 97.50 305 MET A CA 1
ATOM 2351 C C . MET A 1 305 ? 5.760 -13.186 -10.205 1.00 97.50 305 MET A C 1
ATOM 2353 O O . MET A 1 305 ? 6.490 -12.355 -10.736 1.00 97.50 305 MET A O 1
ATOM 2357 N N . LYS A 1 306 ? 4.600 -13.570 -10.739 1.00 96.25 306 LYS A N 1
ATOM 2358 C CA . LYS A 1 306 ? 3.960 -12.855 -11.851 1.00 96.25 306 LYS A CA 1
ATOM 2359 C C . LYS A 1 306 ? 2.988 -11.799 -11.332 1.00 96.25 306 LYS A C 1
ATOM 2361 O O . LYS A 1 306 ? 2.996 -10.663 -11.795 1.00 96.25 306 LYS A O 1
ATOM 2366 N N . VAL A 1 307 ? 2.178 -12.183 -10.347 1.00 98.31 307 VAL A N 1
ATOM 2367 C CA . VAL A 1 307 ? 1.145 -11.340 -9.744 1.00 98.31 307 VAL A CA 1
ATOM 2368 C C . VAL A 1 307 ? 1.308 -11.350 -8.229 1.00 98.31 307 VAL A C 1
ATOM 2370 O O . VAL A 1 307 ? 1.528 -12.400 -7.620 1.00 98.31 307 VAL A O 1
ATOM 2373 N N . ILE A 1 308 ? 1.218 -10.171 -7.628 1.00 98.50 308 ILE A N 1
ATOM 2374 C CA . ILE A 1 308 ? 1.297 -9.941 -6.191 1.00 98.50 308 ILE A CA 1
ATOM 2375 C C . ILE A 1 308 ? -0.115 -9.693 -5.662 1.00 98.50 308 ILE A C 1
ATOM 2377 O O . ILE A 1 308 ? -0.869 -8.892 -6.218 1.00 98.50 308 ILE A O 1
ATOM 2381 N N . ALA A 1 309 ? -0.466 -10.383 -4.578 1.00 98.19 309 ALA A N 1
ATOM 2382 C CA . ALA A 1 309 ? -1.789 -10.324 -3.981 1.00 98.19 309 ALA A CA 1
ATOM 2383 C C . ALA A 1 309 ? -2.110 -8.929 -3.409 1.00 98.19 309 ALA A C 1
ATOM 2385 O O . ALA A 1 309 ? -1.237 -8.306 -2.785 1.00 98.19 309 ALA A O 1
ATOM 2386 N N . PRO A 1 310 ? -3.365 -8.464 -3.559 1.00 97.44 310 PRO A N 1
ATOM 2387 C CA . PRO A 1 310 ? -3.805 -7.180 -3.029 1.00 97.44 310 PRO A CA 1
ATOM 2388 C C . PRO A 1 310 ? -3.639 -7.117 -1.510 1.00 97.44 310 PRO A C 1
ATOM 2390 O O . PRO A 1 310 ? -3.735 -8.135 -0.825 1.00 97.44 310 PRO A O 1
ATOM 2393 N N . ALA A 1 311 ? -3.388 -5.920 -0.981 1.00 95.75 311 ALA A N 1
ATOM 2394 C CA . ALA A 1 311 ? -3.185 -5.660 0.447 1.00 95.75 311 ALA A CA 1
ATOM 2395 C C . ALA A 1 311 ? -2.010 -6.421 1.102 1.00 95.75 311 ALA A C 1
ATOM 2397 O O . ALA A 1 311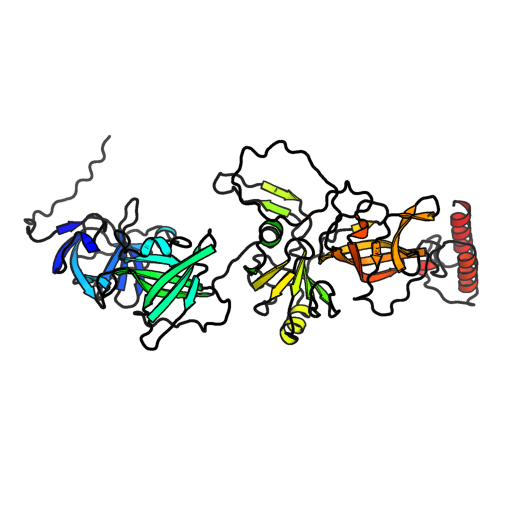 ? -1.914 -6.473 2.325 1.00 95.75 311 ALA A O 1
ATOM 2398 N N . THR A 1 312 ? -1.076 -6.982 0.320 1.00 95.69 312 THR A N 1
ATOM 2399 C CA . THR A 1 312 ? 0.100 -7.687 0.875 1.00 95.69 312 THR A CA 1
ATOM 2400 C C . THR A 1 312 ? 1.415 -6.926 0.732 1.00 95.69 312 THR A C 1
ATOM 2402 O O . THR A 1 312 ? 2.371 -7.212 1.457 1.00 95.69 312 THR A O 1
ATOM 2405 N N . VAL A 1 313 ? 1.468 -5.922 -0.149 1.00 96.19 313 VAL A N 1
ATOM 2406 C CA . VAL A 1 313 ? 2.636 -5.048 -0.312 1.00 96.19 313 VAL A CA 1
ATOM 2407 C C . VAL A 1 313 ? 2.595 -3.951 0.743 1.00 96.19 313 VAL A C 1
ATOM 2409 O O . VAL A 1 313 ? 1.803 -3.016 0.645 1.00 96.19 313 VAL A O 1
ATOM 2412 N N . ARG A 1 314 ? 3.462 -4.067 1.753 1.00 92.44 314 ARG A N 1
ATOM 2413 C CA . ARG A 1 314 ? 3.590 -3.120 2.869 1.00 92.44 314 ARG A CA 1
ATOM 2414 C C . ARG A 1 314 ? 5.004 -2.560 2.935 1.00 92.44 314 ARG A C 1
ATOM 2416 O O . ARG A 1 314 ? 5.979 -3.309 2.835 1.00 92.44 314 ARG A O 1
ATOM 2423 N N . GLY A 1 315 ? 5.104 -1.254 3.133 1.00 91.69 315 GLY A N 1
ATOM 2424 C CA . GLY A 1 315 ? 6.368 -0.546 3.023 1.00 91.69 315 GLY A CA 1
ATOM 2425 C C . GLY A 1 315 ? 6.269 0.934 3.357 1.00 91.69 315 GLY A C 1
ATOM 2426 O O . GLY A 1 315 ? 5.188 1.459 3.638 1.00 91.69 315 GLY A O 1
ATOM 2427 N N . ILE A 1 316 ? 7.422 1.590 3.327 1.00 91.75 316 ILE A N 1
ATOM 2428 C CA . ILE A 1 316 ? 7.558 3.035 3.499 1.00 91.75 316 ILE A CA 1
ATOM 2429 C C . ILE A 1 316 ? 7.656 3.664 2.108 1.00 91.75 316 ILE A C 1
ATOM 2431 O O . ILE A 1 316 ? 8.484 3.254 1.294 1.00 91.75 316 ILE A O 1
ATOM 2435 N N . LEU A 1 317 ? 6.816 4.661 1.830 1.00 91.75 317 LEU A N 1
ATOM 2436 C CA . LEU A 1 317 ? 6.933 5.463 0.613 1.00 91.75 317 LEU A CA 1
ATOM 2437 C C . LEU A 1 317 ? 8.188 6.329 0.721 1.00 91.75 317 LEU A C 1
ATOM 2439 O O . LEU A 1 317 ? 8.265 7.178 1.603 1.00 91.75 317 LEU A O 1
ATOM 2443 N N . ALA A 1 318 ? 9.190 6.072 -0.110 1.00 89.88 318 ALA A N 1
ATOM 2444 C CA . ALA A 1 318 ? 10.498 6.704 0.029 1.00 89.88 318 ALA A CA 1
ATOM 2445 C C . ALA A 1 318 ? 10.688 7.916 -0.889 1.00 89.88 318 ALA A C 1
ATOM 2447 O O . ALA A 1 318 ? 11.390 8.855 -0.528 1.00 89.88 318 ALA A O 1
ATOM 2448 N N . ASP A 1 319 ? 10.071 7.869 -2.063 1.00 83.44 319 ASP A N 1
ATOM 2449 C CA . ASP A 1 319 ? 9.947 8.969 -3.016 1.00 83.44 319 ASP A CA 1
ATOM 2450 C C . ASP A 1 319 ? 8.579 8.791 -3.675 1.00 83.44 319 ASP A C 1
ATOM 2452 O O . ASP A 1 319 ? 8.230 7.671 -4.063 1.00 83.44 319 ASP A O 1
ATOM 2456 N N . ASN A 1 320 ? 7.788 9.854 -3.759 1.00 77.69 320 ASN A N 1
ATOM 2457 C CA . ASN A 1 320 ? 6.528 9.879 -4.492 1.00 77.69 320 ASN A CA 1
ATOM 2458 C C . ASN A 1 320 ? 6.490 10.927 -5.609 1.00 77.69 320 ASN A C 1
ATOM 2460 O O . ASN A 1 320 ? 5.497 11.007 -6.332 1.00 77.69 320 ASN A O 1
ATOM 2464 N N . GLN A 1 321 ? 7.547 11.727 -5.755 1.00 71.00 321 GLN A N 1
ATOM 2465 C CA . GLN A 1 321 ? 7.557 12.892 -6.633 1.00 71.00 321 GLN A CA 1
ATOM 2466 C C . GLN A 1 321 ? 8.247 12.625 -7.959 1.00 71.00 321 GLN A C 1
ATOM 2468 O O . GLN A 1 321 ? 7.719 13.063 -8.982 1.00 71.00 321 GLN A O 1
ATOM 2473 N N . THR A 1 322 ? 9.389 11.931 -7.935 1.00 78.00 322 THR A N 1
ATOM 2474 C CA . THR A 1 322 ? 10.302 11.880 -9.084 1.00 78.00 322 THR A CA 1
ATOM 2475 C C . THR A 1 322 ? 10.482 10.461 -9.589 1.00 78.00 322 THR A C 1
ATOM 2477 O O . THR A 1 322 ? 10.071 10.162 -10.704 1.00 78.00 322 THR A O 1
ATOM 2480 N N . ASN A 1 323 ? 11.038 9.554 -8.779 1.00 86.56 323 ASN A N 1
ATOM 2481 C CA . ASN A 1 323 ? 11.164 8.137 -9.135 1.00 86.56 323 ASN A CA 1
ATOM 2482 C C . ASN A 1 323 ? 10.508 7.282 -8.059 1.00 86.56 323 ASN A C 1
ATOM 2484 O O . ASN A 1 323 ? 11.206 6.767 -7.176 1.00 86.56 323 ASN A O 1
ATOM 2488 N N . PRO A 1 324 ? 9.178 7.103 -8.105 1.00 88.88 324 PRO A N 1
ATOM 2489 C CA . PRO A 1 324 ? 8.528 6.641 -6.905 1.00 88.88 324 PRO A CA 1
ATOM 2490 C C . PRO A 1 324 ? 8.892 5.222 -6.515 1.00 88.88 324 PRO A C 1
ATOM 2492 O O . PRO A 1 324 ? 8.986 4.301 -7.340 1.00 88.88 324 PRO A O 1
ATOM 2495 N N . ARG A 1 325 ? 9.133 5.081 -5.219 1.00 92.62 325 ARG A N 1
ATOM 2496 C CA . ARG A 1 325 ? 9.796 3.923 -4.641 1.00 92.62 325 ARG A CA 1
ATOM 2497 C C . ARG A 1 325 ? 9.162 3.567 -3.313 1.00 92.62 325 ARG A C 1
ATOM 2499 O O . ARG A 1 325 ? 8.912 4.427 -2.469 1.00 92.62 325 ARG A O 1
ATOM 2506 N N . PHE A 1 326 ? 8.959 2.274 -3.126 1.00 94.44 326 PHE A N 1
ATOM 2507 C CA . PHE A 1 326 ? 8.363 1.703 -1.937 1.00 94.44 326 PHE A CA 1
ATOM 2508 C C . PHE A 1 326 ? 9.350 0.764 -1.249 1.00 94.44 326 PHE A C 1
ATOM 2510 O O . PHE A 1 326 ? 9.663 -0.305 -1.770 1.00 94.44 326 PHE A O 1
ATOM 2517 N N . GLU A 1 327 ? 9.856 1.165 -0.086 1.00 95.12 327 GLU A N 1
ATOM 2518 C CA . GLU A 1 327 ? 10.795 0.370 0.708 1.00 95.12 327 GLU A CA 1
ATOM 2519 C C . GLU A 1 327 ? 10.040 -0.729 1.453 1.00 95.12 327 GLU A C 1
ATOM 2521 O O . GLU A 1 327 ? 9.265 -0.461 2.374 1.00 95.12 327 GLU A O 1
ATOM 2526 N N . LEU A 1 328 ? 10.236 -1.979 1.026 1.00 94.25 328 LEU A N 1
ATOM 2527 C CA . LEU A 1 328 ? 9.474 -3.119 1.522 1.00 94.25 328 LEU A CA 1
ATOM 2528 C C . LEU A 1 328 ? 9.808 -3.434 2.980 1.00 94.25 328 LEU A C 1
ATOM 2530 O O . LEU A 1 328 ? 10.961 -3.653 3.349 1.00 94.25 328 LEU A O 1
ATOM 2534 N N . MET A 1 329 ? 8.764 -3.557 3.799 1.00 90.00 329 MET A N 1
ATOM 2535 C CA . MET A 1 329 ? 8.887 -3.979 5.199 1.00 90.00 329 MET A CA 1
ATOM 2536 C C . MET A 1 329 ? 8.733 -5.490 5.375 1.00 90.00 329 MET A C 1
ATOM 2538 O O . MET A 1 329 ? 9.274 -6.064 6.318 1.00 90.00 329 MET A O 1
ATOM 2542 N N . LYS A 1 330 ? 7.985 -6.142 4.481 1.00 86.56 330 LYS A N 1
ATOM 2543 C CA . LYS A 1 330 ? 7.785 -7.594 4.467 1.00 86.56 330 LYS A CA 1
ATOM 2544 C C . LYS A 1 330 ? 7.655 -8.098 3.036 1.00 86.56 330 LYS A C 1
ATOM 2546 O O . LYS A 1 330 ? 7.249 -7.355 2.145 1.00 86.56 330 LYS A O 1
ATOM 2551 N N . THR A 1 331 ? 7.999 -9.364 2.820 1.00 94.81 331 THR A N 1
ATOM 2552 C CA . THR A 1 331 ? 7.773 -10.025 1.531 1.00 94.81 331 THR A CA 1
ATOM 2553 C C . THR A 1 331 ? 6.263 -10.183 1.313 1.00 94.81 331 THR A C 1
ATOM 2555 O O . THR A 1 331 ? 5.599 -10.755 2.183 1.00 94.81 331 THR A O 1
ATOM 2558 N N . PRO A 1 332 ? 5.699 -9.662 0.209 1.00 96.88 332 PRO A N 1
ATOM 2559 C CA . PRO A 1 332 ? 4.283 -9.804 -0.097 1.00 96.88 332 PRO A CA 1
ATOM 2560 C C . PRO A 1 332 ? 3.950 -11.242 -0.514 1.00 96.88 332 PRO A C 1
ATOM 2562 O O . PRO A 1 332 ? 4.838 -12.074 -0.706 1.00 96.88 332 PRO A O 1
ATOM 2565 N N . SER A 1 333 ? 2.661 -11.549 -0.649 1.00 97.75 333 SER A N 1
ATOM 2566 C CA . SER A 1 333 ? 2.217 -12.876 -1.092 1.00 97.75 333 SER A CA 1
ATOM 2567 C C . SER A 1 333 ? 1.961 -12.884 -2.595 1.00 97.75 333 SER A C 1
ATOM 2569 O O . SER A 1 333 ? 1.457 -11.908 -3.145 1.00 97.75 333 SER A O 1
ATOM 2571 N N . ALA A 1 334 ? 2.272 -13.996 -3.257 1.00 97.69 334 ALA A N 1
ATOM 2572 C CA . ALA A 1 334 ? 1.886 -14.202 -4.648 1.00 97.69 334 ALA A CA 1
ATOM 2573 C C . ALA A 1 334 ? 0.367 -14.412 -4.762 1.00 97.69 334 ALA A C 1
ATOM 2575 O O . ALA A 1 334 ? -0.255 -14.978 -3.859 1.00 97.69 334 ALA A O 1
ATOM 2576 N N . LEU A 1 335 ? -0.209 -14.003 -5.890 1.00 97.75 335 LEU A N 1
ATOM 2577 C CA . LEU A 1 335 ? -1.573 -14.343 -6.281 1.00 97.75 335 LEU A CA 1
ATOM 2578 C C . LEU A 1 335 ? -1.528 -15.299 -7.474 1.00 97.75 335 LEU A C 1
ATOM 2580 O O . LEU A 1 335 ? -0.876 -15.009 -8.476 1.00 97.75 335 LEU A O 1
ATOM 2584 N N . ASP A 1 336 ? -2.211 -16.436 -7.361 1.00 95.69 336 ASP A N 1
ATOM 2585 C CA . ASP A 1 336 ? -2.360 -17.378 -8.471 1.00 95.69 336 ASP A CA 1
ATOM 2586 C C . ASP A 1 336 ? -3.560 -16.967 -9.331 1.00 95.69 336 ASP A C 1
ATOM 2588 O O . ASP A 1 336 ? -4.714 -17.253 -9.004 1.00 95.69 336 ASP A O 1
ATOM 2592 N N . CYS A 1 337 ? -3.287 -16.219 -10.396 1.00 92.88 337 CYS A N 1
ATOM 2593 C CA . CYS A 1 337 ? -4.277 -15.807 -11.380 1.00 92.88 337 CYS A CA 1
ATOM 2594 C C . CYS A 1 337 ? -3.639 -15.640 -12.765 1.00 92.88 337 CYS A C 1
ATOM 2596 O O . CYS A 1 337 ? -2.418 -15.709 -12.930 1.00 92.88 337 CYS A O 1
ATOM 2598 N N . GLU A 1 338 ? -4.480 -15.421 -13.776 1.00 91.69 338 GLU A N 1
ATOM 2599 C CA . GLU A 1 338 ? -4.011 -15.106 -15.122 1.00 91.69 338 GLU A CA 1
ATOM 2600 C C . GLU A 1 338 ? -3.177 -13.818 -15.113 1.00 91.69 338 GLU A C 1
ATOM 2602 O O . GLU A 1 338 ? -3.506 -12.850 -14.423 1.00 91.69 338 GLU A O 1
ATOM 2607 N N . TYR A 1 339 ? -2.076 -13.828 -15.866 1.00 92.75 339 TYR A N 1
ATOM 2608 C CA . TYR A 1 339 ? -1.262 -12.640 -16.076 1.00 92.75 339 TYR A CA 1
ATOM 2609 C C . TYR A 1 339 ? -1.815 -11.896 -17.296 1.00 92.75 339 TYR A C 1
ATOM 2611 O O . TYR A 1 339 ? -1.741 -12.446 -18.399 1.00 92.75 339 TYR A O 1
ATOM 2619 N N . PRO A 1 340 ? -2.389 -10.696 -17.120 1.00 93.50 340 PRO A N 1
ATOM 2620 C CA . PRO A 1 340 ? -3.018 -9.971 -18.208 1.00 93.50 340 PRO A CA 1
ATOM 2621 C C . PRO A 1 340 ? -1.973 -9.411 -19.174 1.00 93.50 340 PRO A C 1
ATOM 2623 O O . PRO A 1 340 ? -0.787 -9.293 -18.856 1.00 93.50 340 PRO A O 1
ATOM 2626 N N . GLU A 1 341 ? -2.437 -8.993 -20.350 1.00 93.12 341 GLU A N 1
ATOM 2627 C CA . GLU A 1 341 ? -1.669 -8.059 -21.165 1.00 93.12 341 GLU A CA 1
ATOM 2628 C C . GLU A 1 341 ? -1.505 -6.744 -20.389 1.00 93.12 341 GLU A C 1
ATOM 2630 O O . GLU A 1 341 ? -2.475 -6.166 -19.885 1.00 93.12 341 GLU A O 1
ATOM 2635 N N . ILE A 1 342 ? -0.258 -6.301 -20.241 1.00 93.81 342 ILE A N 1
ATOM 2636 C CA . ILE A 1 342 ? 0.052 -5.052 -19.550 1.00 93.81 342 ILE A CA 1
ATOM 2637 C C . ILE A 1 342 ? -0.156 -3.896 -20.525 1.00 93.81 342 ILE A C 1
ATOM 2639 O O . ILE A 1 342 ? 0.415 -3.890 -21.616 1.00 93.81 342 ILE A O 1
ATOM 2643 N N . ALA A 1 343 ? -0.945 -2.903 -20.117 1.00 92.88 343 ALA A N 1
ATOM 2644 C CA . ALA A 1 343 ? -1.240 -1.705 -20.893 1.00 92.88 343 ALA A CA 1
ATOM 2645 C C . ALA A 1 343 ? -0.053 -0.725 -20.859 1.00 92.88 343 ALA A C 1
ATOM 2647 O O . ALA A 1 343 ? -0.082 0.325 -20.213 1.00 92.88 343 ALA A O 1
ATOM 2648 N N . TYR A 1 344 ? 1.032 -1.089 -21.539 1.00 91.88 344 TYR A N 1
ATOM 2649 C CA . TYR A 1 344 ? 2.194 -0.222 -21.678 1.00 91.88 344 TYR A CA 1
ATOM 2650 C C . TYR A 1 344 ? 1.849 1.035 -22.478 1.00 91.88 344 TYR A C 1
ATOM 2652 O O . TYR A 1 344 ? 1.125 0.991 -23.470 1.00 91.88 344 TYR A O 1
ATOM 2660 N N . GLN A 1 345 ? 2.421 2.168 -22.074 1.00 89.94 345 GLN A N 1
ATOM 2661 C CA . GLN A 1 345 ? 2.468 3.332 -22.956 1.00 89.94 345 GLN A CA 1
ATOM 2662 C C . GLN A 1 345 ? 3.524 3.114 -24.042 1.00 89.94 345 GLN A C 1
ATOM 2664 O O . GLN A 1 345 ? 4.505 2.400 -23.829 1.00 89.94 345 GLN A O 1
ATOM 2669 N N . HIS A 1 346 ? 3.311 3.729 -25.201 1.00 90.50 346 HIS A N 1
ATOM 2670 C CA . HIS A 1 346 ? 4.214 3.663 -26.343 1.00 90.50 346 HIS A CA 1
ATOM 2671 C C . HIS A 1 346 ? 4.683 5.076 -26.671 1.00 90.50 346 HIS A C 1
ATOM 2673 O O . HIS A 1 346 ? 3.868 5.942 -26.986 1.00 90.50 346 HIS A O 1
ATOM 2679 N N . TYR A 1 347 ? 5.989 5.303 -26.588 1.00 88.94 347 TYR A N 1
ATOM 2680 C CA . TYR A 1 347 ? 6.607 6.583 -26.898 1.00 88.94 347 TYR A CA 1
ATOM 2681 C C . TYR A 1 347 ? 7.434 6.477 -28.167 1.00 88.94 347 TYR A C 1
ATOM 2683 O O . TYR A 1 347 ? 8.395 5.711 -28.239 1.00 88.94 347 TYR A O 1
ATOM 2691 N N . GLN A 1 348 ? 7.090 7.298 -29.148 1.00 85.88 348 GLN A N 1
ATOM 2692 C CA . GLN A 1 348 ? 7.899 7.476 -30.338 1.00 85.88 348 GLN A CA 1
ATOM 2693 C C . GLN A 1 348 ? 8.743 8.737 -30.178 1.00 85.88 348 GLN A C 1
ATOM 2695 O O . GLN A 1 348 ? 8.232 9.839 -29.989 1.00 85.88 348 GLN A O 1
ATOM 2700 N N . PHE A 1 349 ? 10.059 8.574 -30.225 1.00 79.88 349 PHE A N 1
ATOM 2701 C CA . PHE A 1 349 ? 10.979 9.688 -30.087 1.00 79.88 349 PHE A CA 1
ATOM 2702 C C . PHE A 1 349 ? 10.911 10.579 -31.329 1.00 79.88 349 PHE A C 1
ATOM 2704 O O . PHE A 1 349 ? 11.002 10.105 -32.463 1.00 79.88 349 PHE A O 1
ATOM 2711 N N . GLY A 1 350 ? 10.747 11.880 -31.098 1.00 69.88 350 GLY A N 1
ATOM 2712 C CA . GLY A 1 350 ? 10.363 12.856 -32.118 1.00 69.88 350 GLY A CA 1
ATOM 2713 C C . GLY A 1 350 ? 8.987 13.476 -31.851 1.00 69.88 350 GLY A C 1
ATOM 2714 O O . GLY A 1 350 ? 8.764 14.616 -32.257 1.00 69.88 350 GLY A O 1
ATOM 2715 N N . ASP A 1 351 ? 8.133 12.774 -31.099 1.00 72.31 351 ASP A N 1
ATOM 2716 C CA . ASP A 1 351 ? 6.882 13.284 -30.530 1.00 72.31 351 ASP A CA 1
ATOM 2717 C C . ASP A 1 351 ? 7.063 13.701 -29.059 1.00 72.31 351 ASP A C 1
ATOM 2719 O O . ASP A 1 351 ? 8.168 13.728 -28.527 1.00 72.31 351 ASP A O 1
ATOM 2723 N N . SER A 1 352 ? 5.980 14.077 -28.372 1.00 69.31 352 SER A N 1
ATOM 2724 C CA . SER A 1 352 ? 6.046 14.398 -26.940 1.00 69.31 352 SER A CA 1
ATOM 2725 C C . SER A 1 352 ? 6.142 13.128 -26.084 1.00 69.31 352 SER A C 1
ATOM 2727 O O . SER A 1 352 ? 5.286 12.251 -26.175 1.00 69.31 352 SER A O 1
ATOM 2729 N N . CYS A 1 353 ? 7.149 13.051 -25.210 1.00 74.19 353 CYS A N 1
ATOM 2730 C CA . CYS A 1 353 ? 7.299 11.984 -24.217 1.00 74.19 353 CYS A CA 1
ATOM 2731 C C . CYS A 1 353 ? 6.897 12.492 -22.826 1.00 74.19 353 CYS A C 1
ATOM 2733 O O . CYS A 1 353 ? 7.490 13.442 -22.317 1.00 74.19 353 CYS A O 1
ATOM 2735 N N . TRP A 1 354 ? 5.907 11.843 -22.205 1.00 75.31 354 TRP A N 1
ATOM 2736 C CA . TRP A 1 354 ? 5.380 12.199 -20.879 1.00 75.31 354 TRP A CA 1
ATOM 2737 C C . TRP A 1 354 ? 5.407 11.004 -19.935 1.00 75.31 354 TRP A C 1
ATOM 2739 O O . TRP A 1 354 ? 4.371 10.559 -19.441 1.00 75.31 354 TRP A O 1
ATOM 2749 N N . ALA A 1 355 ? 6.599 10.455 -19.727 1.00 82.94 355 ALA A N 1
ATOM 2750 C CA . ALA A 1 355 ? 6.783 9.346 -18.809 1.00 82.94 355 ALA A CA 1
ATOM 2751 C C . ALA A 1 355 ? 6.886 9.812 -17.357 1.00 82.94 355 ALA A C 1
ATOM 2753 O O . ALA A 1 355 ? 7.542 10.813 -17.043 1.00 82.94 355 ALA A O 1
ATOM 2754 N N . ASN A 1 356 ? 6.275 9.044 -16.461 1.00 84.56 356 ASN A N 1
ATOM 2755 C CA . ASN A 1 356 ? 6.514 9.144 -15.029 1.00 84.56 356 ASN A CA 1
ATOM 2756 C C . ASN A 1 356 ? 7.826 8.420 -14.670 1.00 84.56 356 ASN A C 1
ATOM 2758 O O . ASN A 1 356 ? 8.221 7.469 -15.347 1.00 84.56 356 ASN A O 1
ATOM 2762 N N . GLY A 1 357 ? 8.520 8.834 -13.607 1.00 86.69 357 GLY A N 1
ATOM 2763 C CA . GLY A 1 357 ? 9.693 8.087 -13.150 1.00 86.69 357 GLY A CA 1
ATOM 2764 C C . GLY A 1 357 ? 9.314 6.686 -12.673 1.00 86.69 357 GLY A C 1
ATOM 2765 O O . GLY A 1 357 ? 8.217 6.452 -12.171 1.00 86.69 357 GLY A O 1
ATOM 2766 N N . ASN A 1 358 ? 10.222 5.737 -12.884 1.00 91.81 358 ASN A N 1
ATOM 2767 C CA . ASN A 1 358 ? 10.026 4.296 -12.719 1.00 91.81 358 ASN A CA 1
ATOM 2768 C C . ASN A 1 358 ? 8.908 3.675 -13.583 1.00 91.81 358 ASN A C 1
ATOM 2770 O O . ASN A 1 358 ? 8.635 2.481 -13.448 1.00 91.81 358 ASN A O 1
ATOM 2774 N N . GLN A 1 359 ? 8.303 4.425 -14.510 1.00 93.00 359 GLN A N 1
ATOM 2775 C CA . GLN A 1 359 ? 7.348 3.873 -15.465 1.00 93.00 359 GLN A CA 1
ATOM 2776 C C . GLN A 1 359 ? 8.034 2.900 -16.421 1.00 93.00 359 GLN A C 1
ATOM 2778 O O . GLN A 1 359 ? 9.071 3.220 -17.008 1.00 93.00 359 GLN A O 1
ATOM 2783 N N . VAL A 1 360 ? 7.408 1.738 -16.626 1.00 96.38 360 VAL A N 1
ATOM 2784 C CA . VAL A 1 360 ? 7.794 0.805 -17.686 1.00 96.38 360 VAL A CA 1
ATOM 2785 C C . VAL A 1 360 ? 6.930 1.058 -18.913 1.00 96.38 360 VAL A C 1
ATOM 2787 O O . VAL A 1 360 ? 5.717 1.220 -18.811 1.00 96.38 360 VAL A O 1
ATOM 2790 N N . SER A 1 361 ? 7.548 1.133 -20.086 1.00 94.81 361 SER A N 1
ATOM 2791 C CA . SER A 1 361 ? 6.847 1.438 -21.340 1.00 94.81 361 SER A CA 1
ATOM 2792 C C . SER A 1 361 ? 7.624 0.923 -22.547 1.00 94.81 361 SER A C 1
ATOM 2794 O O . SER A 1 361 ? 8.767 0.479 -22.403 1.00 94.81 361 SER A O 1
ATOM 2796 N N . TYR A 1 362 ? 7.018 1.011 -23.726 1.00 93.81 362 TYR A N 1
ATOM 2797 C CA . TYR A 1 362 ? 7.722 0.853 -24.989 1.00 93.81 362 TYR A CA 1
ATOM 2798 C C . TYR A 1 362 ? 8.212 2.202 -25.514 1.00 93.81 362 TYR A C 1
ATOM 2800 O O . TYR A 1 362 ? 7.504 3.205 -25.446 1.00 93.81 362 TYR A O 1
ATOM 2808 N N . ALA A 1 363 ? 9.425 2.210 -26.053 1.00 92.75 363 ALA A N 1
ATOM 2809 C CA . ALA A 1 363 ? 10.062 3.365 -26.661 1.00 92.75 363 ALA A CA 1
ATOM 2810 C C . ALA A 1 363 ? 10.659 2.985 -28.019 1.00 92.75 363 ALA A C 1
ATOM 2812 O O . ALA A 1 363 ? 11.345 1.969 -28.123 1.00 92.75 363 ALA A O 1
ATOM 2813 N N . SER A 1 364 ? 10.442 3.812 -29.039 1.00 90.00 364 SER A N 1
ATOM 2814 C CA . SER A 1 364 ? 11.039 3.646 -30.369 1.00 90.00 364 SER A CA 1
ATOM 2815 C C . SER A 1 364 ? 11.773 4.908 -30.808 1.00 90.00 364 SER A C 1
ATOM 2817 O O . SER A 1 364 ? 11.274 6.016 -30.609 1.00 90.00 364 SER A O 1
ATOM 2819 N N . GLY A 1 365 ? 12.937 4.751 -31.427 1.00 89.62 365 GLY A N 1
ATOM 2820 C CA . GLY A 1 365 ? 13.839 5.852 -31.768 1.00 89.62 365 GLY A CA 1
ATOM 2821 C C . GLY A 1 365 ? 15.165 5.345 -32.324 1.00 89.62 365 GLY A C 1
ATOM 2822 O O . GLY A 1 365 ? 15.315 4.151 -32.589 1.00 89.62 365 GLY A O 1
ATOM 2823 N N . LYS A 1 366 ? 16.132 6.246 -32.502 1.00 90.94 366 LYS A N 1
ATOM 2824 C CA . LYS A 1 366 ? 17.464 5.927 -33.023 1.00 90.94 366 LYS A CA 1
ATOM 2825 C C . LYS A 1 366 ? 18.548 6.088 -31.968 1.00 90.94 366 LYS A C 1
ATOM 2827 O O . LYS A 1 366 ? 18.504 7.013 -31.157 1.00 90.94 366 LYS A O 1
ATOM 2832 N N . PHE A 1 367 ? 19.527 5.188 -32.000 1.00 92.62 367 PHE A N 1
ATOM 2833 C CA . PHE A 1 367 ? 20.748 5.329 -31.211 1.00 92.62 367 PHE A CA 1
ATOM 2834 C C . PHE A 1 367 ? 21.656 6.373 -31.856 1.00 92.62 367 PHE A C 1
ATOM 2836 O O . PHE A 1 367 ? 21.950 6.280 -33.048 1.00 92.62 367 PHE A O 1
ATOM 2843 N N . VAL A 1 368 ? 22.090 7.360 -31.075 1.00 93.06 368 VAL A N 1
ATOM 2844 C CA . VAL A 1 368 ? 22.993 8.414 -31.546 1.00 93.06 368 VAL A CA 1
ATOM 2845 C C . VAL A 1 368 ? 24.047 8.750 -30.499 1.00 93.06 368 VAL A C 1
ATOM 2847 O O . VAL A 1 368 ? 23.779 8.733 -29.294 1.00 93.06 368 VAL A O 1
ATOM 2850 N N . THR A 1 369 ? 25.233 9.126 -30.965 1.00 94.00 369 THR A N 1
ATOM 2851 C CA . THR A 1 369 ? 26.333 9.595 -30.125 1.00 94.00 369 THR A CA 1
ATOM 2852 C C . THR A 1 369 ? 26.554 11.092 -30.333 1.00 94.00 369 THR A C 1
ATOM 2854 O O . THR A 1 369 ? 26.878 11.543 -31.429 1.00 94.00 369 THR A O 1
ATOM 2857 N N . ILE A 1 370 ? 26.435 11.881 -29.264 1.00 93.69 370 ILE A N 1
ATOM 2858 C CA . ILE A 1 370 ? 26.651 13.337 -29.284 1.00 93.69 370 ILE A CA 1
ATOM 2859 C C . ILE A 1 370 ? 27.749 13.664 -28.276 1.00 93.69 370 ILE A C 1
ATOM 2861 O O . ILE A 1 370 ? 27.636 13.329 -27.099 1.00 93.69 370 ILE A O 1
ATOM 2865 N N . ASP A 1 371 ? 28.841 14.280 -28.735 1.00 94.06 371 ASP A N 1
ATOM 2866 C CA . ASP A 1 371 ? 30.010 14.625 -27.909 1.00 94.06 371 ASP A CA 1
ATOM 2867 C C . ASP A 1 371 ? 30.556 13.447 -27.070 1.00 94.06 371 ASP A C 1
ATOM 2869 O O . ASP A 1 371 ? 31.004 13.609 -25.933 1.00 94.06 371 ASP A O 1
ATOM 2873 N N . GLY A 1 372 ? 30.506 12.233 -27.631 1.00 91.88 372 GLY A N 1
ATOM 2874 C CA . GLY A 1 372 ? 30.964 11.003 -26.975 1.00 91.88 372 GLY A CA 1
ATOM 2875 C C . GLY A 1 372 ? 30.025 10.460 -25.892 1.00 91.88 372 GLY A C 1
ATOM 2876 O O . GLY A 1 372 ? 30.412 9.545 -25.167 1.00 91.88 372 GLY A O 1
ATOM 2877 N N . LYS A 1 373 ? 28.814 11.010 -25.766 1.00 95.06 373 LYS A N 1
ATOM 2878 C CA . LYS A 1 373 ? 27.746 10.497 -24.903 1.00 95.06 373 LYS A CA 1
ATOM 2879 C C . LYS A 1 373 ? 26.660 9.838 -25.739 1.00 95.06 373 LYS A C 1
ATOM 2881 O O . LYS A 1 373 ? 26.398 10.246 -26.866 1.00 95.06 373 LYS A O 1
ATOM 2886 N N . GLU A 1 374 ? 26.028 8.836 -25.152 1.00 95.38 374 GLU A N 1
ATOM 2887 C CA . GLU A 1 374 ? 25.032 8.008 -25.815 1.00 95.38 374 GLU A CA 1
ATOM 2888 C C . GLU A 1 374 ? 23.620 8.502 -25.529 1.00 95.38 374 GLU A C 1
ATOM 2890 O O . GLU A 1 374 ? 23.254 8.776 -24.381 1.00 95.38 374 GLU A O 1
ATOM 2895 N N . TYR A 1 375 ? 22.818 8.573 -26.583 1.00 95.12 375 TYR A N 1
ATOM 2896 C CA . TYR A 1 375 ? 21.447 9.037 -26.518 1.00 95.12 375 TYR A CA 1
ATOM 2897 C C . TYR A 1 375 ? 20.532 8.136 -27.330 1.00 95.12 375 TYR A C 1
ATOM 2899 O O . TYR A 1 375 ? 20.938 7.456 -28.277 1.00 95.12 375 TYR A O 1
ATOM 2907 N N . PHE A 1 376 ? 19.261 8.195 -26.965 1.00 93.81 376 PHE A N 1
ATOM 2908 C CA . PHE A 1 376 ? 18.170 7.742 -27.799 1.00 93.81 376 PHE A CA 1
ATOM 2909 C C . PHE A 1 376 ? 17.369 8.960 -28.247 1.00 93.81 376 PHE A C 1
ATOM 2911 O O . PHE A 1 376 ? 17.022 9.811 -27.425 1.00 93.81 376 PHE A O 1
ATOM 2918 N N . ALA A 1 377 ? 17.142 9.090 -29.550 1.00 92.25 377 ALA A N 1
ATOM 2919 C CA . ALA A 1 377 ? 16.608 10.314 -30.136 1.00 92.25 377 ALA A CA 1
ATOM 2920 C C . ALA A 1 377 ? 15.652 10.028 -31.297 1.00 92.25 377 ALA A C 1
ATOM 2922 O O . ALA A 1 377 ? 15.746 9.005 -31.978 1.00 92.25 377 ALA A O 1
ATOM 2923 N N . GLY A 1 378 ? 14.757 10.980 -31.556 1.00 89.44 378 GLY A N 1
ATOM 2924 C CA . GLY A 1 378 ? 14.129 11.106 -32.864 1.00 89.44 378 GLY A CA 1
ATOM 2925 C C . GLY A 1 378 ? 15.131 11.725 -33.834 1.00 89.44 378 GLY A C 1
ATOM 2926 O O . GLY A 1 378 ? 16.149 12.272 -33.410 1.00 89.44 378 GLY A O 1
ATOM 2927 N N . ILE A 1 379 ? 14.851 11.684 -35.133 1.00 84.88 379 ILE A N 1
ATOM 2928 C CA . ILE A 1 379 ? 15.681 12.356 -36.140 1.00 84.88 379 ILE A CA 1
ATOM 2929 C C . ILE A 1 379 ? 14.815 13.347 -36.911 1.00 84.88 379 ILE A C 1
ATOM 2931 O O . ILE A 1 379 ? 13.762 12.988 -37.437 1.00 84.88 379 ILE A O 1
ATOM 2935 N N . ASN A 1 380 ? 15.252 14.604 -36.951 1.00 81.19 380 ASN A N 1
ATOM 2936 C CA . ASN A 1 380 ? 14.627 15.651 -37.750 1.00 81.19 380 ASN A CA 1
ATOM 2937 C C . ASN A 1 380 ? 14.864 15.409 -39.247 1.00 81.19 380 ASN A C 1
ATOM 2939 O O . ASN A 1 380 ? 15.773 14.685 -39.647 1.00 81.19 380 ASN A O 1
ATOM 2943 N N . ALA A 1 381 ? 14.089 16.085 -40.099 1.00 78.19 381 ALA A N 1
ATOM 2944 C CA . ALA A 1 381 ? 14.237 15.981 -41.554 1.00 78.19 381 ALA A CA 1
ATOM 2945 C C . ALA A 1 381 ? 15.634 16.388 -42.072 1.00 78.19 381 ALA A C 1
ATOM 2947 O O . ALA A 1 381 ? 16.031 15.972 -43.155 1.00 78.19 381 ALA A O 1
ATOM 2948 N N . ASP A 1 382 ? 16.377 17.196 -41.311 1.00 78.75 382 ASP A N 1
ATOM 2949 C CA . ASP A 1 382 ? 17.749 17.611 -41.623 1.00 78.75 382 ASP A CA 1
ATOM 2950 C C . ASP A 1 382 ? 18.827 16.642 -41.097 1.00 78.75 382 ASP A C 1
ATOM 2952 O O . ASP A 1 382 ? 20.018 16.922 -41.225 1.00 78.75 382 ASP A O 1
ATOM 2956 N N . GLY A 1 383 ? 18.424 15.513 -40.505 1.00 75.88 383 GLY A N 1
ATOM 2957 C CA . GLY A 1 383 ? 19.319 14.512 -39.925 1.00 75.88 383 GLY A CA 1
ATOM 2958 C C . GLY A 1 383 ? 19.796 14.832 -38.506 1.00 75.88 383 GLY A C 1
ATOM 2959 O O . GLY A 1 383 ? 20.500 14.016 -37.913 1.00 75.88 383 GLY A O 1
ATOM 2960 N N . SER A 1 384 ? 19.424 15.982 -37.933 1.00 85.19 384 SER A N 1
ATOM 2961 C CA . SER A 1 384 ? 19.780 16.321 -36.552 1.00 85.19 384 SER A CA 1
ATOM 2962 C C . SER A 1 384 ? 18.970 15.513 -35.531 1.00 85.19 384 SER A C 1
ATOM 2964 O O . SER A 1 384 ? 17.809 15.163 -35.763 1.00 85.19 384 SER A O 1
ATOM 2966 N N . ALA A 1 385 ? 19.578 15.230 -34.376 1.00 89.19 385 ALA A N 1
ATOM 2967 C CA . ALA A 1 385 ? 18.901 14.560 -33.271 1.00 89.19 385 ALA A CA 1
ATOM 2968 C C . ALA A 1 385 ? 17.793 15.450 -32.682 1.00 89.19 385 ALA A C 1
ATOM 2970 O O . ALA A 1 385 ? 18.027 16.602 -32.315 1.00 89.19 385 ALA A O 1
ATOM 2971 N N . ASN A 1 386 ? 16.591 14.893 -32.562 1.00 87.88 386 ASN A N 1
ATOM 2972 C CA . ASN A 1 386 ? 15.430 15.511 -31.938 1.00 87.88 386 ASN A CA 1
ATOM 2973 C C . ASN A 1 386 ? 15.189 14.881 -30.562 1.00 87.88 386 ASN A C 1
ATOM 2975 O O . ASN A 1 386 ? 15.084 13.658 -30.463 1.00 87.88 386 ASN A O 1
ATOM 2979 N N . GLN A 1 387 ? 15.096 15.716 -29.522 1.00 87.88 387 GLN A N 1
ATOM 2980 C CA . GLN A 1 387 ? 14.927 15.299 -28.123 1.00 87.88 387 GLN A CA 1
ATOM 2981 C C . GLN A 1 387 ? 15.871 14.148 -27.711 1.00 87.88 387 GLN A C 1
ATOM 2983 O O . GLN A 1 387 ? 15.407 13.059 -27.372 1.00 87.88 387 GLN A O 1
ATOM 2988 N N . PRO A 1 388 ? 17.200 14.341 -27.768 1.00 92.19 388 PRO A N 1
ATOM 2989 C CA . PRO A 1 388 ? 18.142 13.305 -27.365 1.00 92.19 388 PRO A CA 1
ATOM 2990 C C . PRO A 1 388 ? 18.047 13.054 -25.852 1.00 92.19 388 PRO A C 1
ATOM 2992 O O . PRO A 1 388 ? 18.508 13.864 -25.050 1.00 92.19 388 PRO A O 1
ATOM 2995 N N . ILE A 1 389 ? 17.463 11.922 -25.456 1.00 93.00 389 ILE A N 1
ATOM 2996 C CA . ILE A 1 389 ? 17.374 11.492 -24.052 1.00 93.00 389 ILE A CA 1
ATOM 2997 C C . ILE A 1 389 ? 18.566 10.600 -23.740 1.00 93.00 389 ILE A C 1
ATOM 2999 O O . ILE A 1 389 ? 18.927 9.738 -24.542 1.00 93.00 389 ILE A O 1
ATOM 3003 N N . ALA A 1 390 ? 19.190 10.814 -22.582 1.00 94.50 390 ALA A N 1
ATOM 3004 C CA . ALA A 1 390 ? 20.363 10.054 -22.174 1.00 94.50 390 ALA A CA 1
ATOM 3005 C C . ALA A 1 390 ? 20.049 8.551 -22.117 1.00 94.50 390 ALA A C 1
ATOM 3007 O O . ALA A 1 390 ? 19.091 8.133 -21.461 1.00 94.50 390 ALA A O 1
ATOM 3008 N N . LEU A 1 391 ? 20.865 7.746 -22.801 1.00 95.00 391 LEU A N 1
ATOM 3009 C CA . LEU A 1 391 ? 20.765 6.294 -22.757 1.00 95.00 391 LEU A CA 1
ATOM 3010 C C . LEU A 1 391 ? 21.535 5.768 -21.545 1.00 95.00 391 LEU A C 1
ATOM 3012 O O . LEU A 1 391 ? 22.747 5.949 -21.438 1.00 95.00 391 LEU A O 1
ATOM 3016 N N . ASP A 1 392 ? 20.845 5.065 -20.655 1.00 95.25 392 ASP A N 1
ATOM 3017 C CA . ASP A 1 392 ? 21.459 4.444 -19.489 1.00 95.25 392 ASP A CA 1
ATOM 3018 C C . ASP A 1 392 ? 21.399 2.916 -19.597 1.00 95.25 392 ASP A C 1
ATOM 3020 O O . ASP A 1 392 ? 20.345 2.287 -19.491 1.00 95.25 392 ASP A O 1
ATOM 3024 N N . ARG A 1 393 ? 22.565 2.300 -19.794 1.00 93.94 393 ARG A N 1
ATOM 3025 C CA . ARG A 1 393 ? 22.699 0.861 -20.059 1.00 93.94 393 ARG A CA 1
ATOM 3026 C C . ARG A 1 393 ? 22.609 -0.031 -18.821 1.00 93.94 393 ARG A C 1
ATOM 3028 O O . ARG A 1 393 ? 22.880 -1.228 -18.934 1.00 93.94 393 ARG A O 1
ATOM 3035 N N . ARG A 1 394 ? 22.243 0.498 -17.645 1.00 94.25 394 ARG A N 1
ATOM 3036 C CA . ARG A 1 394 ? 22.325 -0.228 -16.362 1.00 94.25 394 ARG A CA 1
ATOM 3037 C C . ARG A 1 394 ? 21.690 -1.626 -16.358 1.00 94.25 394 ARG A C 1
ATOM 3039 O O . ARG A 1 394 ? 22.170 -2.474 -15.610 1.00 94.25 394 ARG A O 1
ATOM 3046 N N . TYR A 1 395 ? 20.675 -1.905 -17.185 1.00 94.56 395 TYR A N 1
ATOM 3047 C CA . TYR A 1 395 ? 20.017 -3.224 -17.231 1.00 94.56 395 TYR A CA 1
ATOM 3048 C C . TYR A 1 395 ? 20.362 -4.103 -18.441 1.00 94.56 395 TYR A C 1
ATOM 3050 O O . TYR A 1 395 ? 20.003 -5.277 -18.434 1.00 94.56 395 TYR A O 1
ATOM 3058 N N . ILE A 1 396 ? 21.061 -3.583 -19.454 1.00 91.25 396 ILE A N 1
ATOM 3059 C CA . ILE A 1 396 ? 21.317 -4.298 -20.723 1.00 91.25 396 ILE A CA 1
ATOM 3060 C C . ILE A 1 396 ? 22.778 -4.704 -20.935 1.00 91.25 396 ILE A C 1
ATOM 3062 O O . ILE A 1 396 ? 23.098 -5.333 -21.943 1.00 91.25 396 ILE A O 1
ATOM 3066 N N . GLY A 1 397 ? 23.662 -4.401 -19.980 1.00 85.31 397 GLY A N 1
ATOM 3067 C CA . GLY A 1 397 ? 25.063 -4.825 -20.018 1.00 85.31 397 GLY A CA 1
ATOM 3068 C C . GLY A 1 397 ? 25.787 -4.349 -21.281 1.00 85.31 397 GLY A C 1
ATOM 3069 O O . GLY A 1 397 ? 25.649 -3.195 -21.685 1.00 85.31 397 GLY A O 1
ATOM 3070 N N . ASP A 1 398 ? 26.532 -5.256 -21.915 1.00 88.25 398 ASP A N 1
ATOM 3071 C CA . ASP A 1 398 ? 27.392 -4.963 -23.070 1.00 88.25 398 ASP A CA 1
ATOM 3072 C C . ASP A 1 398 ? 26.649 -5.029 -24.422 1.00 88.25 398 ASP A C 1
ATOM 3074 O O . ASP A 1 398 ? 27.252 -5.347 -25.448 1.00 88.25 398 ASP A O 1
ATOM 3078 N N . TYR A 1 399 ? 25.335 -4.762 -24.451 1.00 90.06 399 TYR A N 1
ATOM 3079 C CA . TYR A 1 399 ? 24.586 -4.717 -25.711 1.00 90.06 399 TYR A CA 1
ATOM 3080 C C . TYR A 1 399 ? 25.234 -3.728 -26.693 1.00 90.06 399 TYR A C 1
ATOM 3082 O O . TYR A 1 399 ? 25.514 -2.576 -26.350 1.00 90.06 399 TYR A O 1
ATOM 3090 N N . ALA A 1 400 ? 25.466 -4.182 -27.924 1.00 88.31 400 ALA A N 1
ATOM 3091 C CA . ALA A 1 400 ? 26.124 -3.401 -28.961 1.00 88.31 400 ALA A CA 1
ATOM 3092 C C . ALA A 1 400 ? 25.088 -2.647 -29.803 1.00 88.31 400 ALA A C 1
ATOM 3094 O O . ALA A 1 400 ? 24.422 -3.228 -30.659 1.00 88.31 400 ALA A O 1
ATOM 3095 N N . PHE A 1 401 ? 24.968 -1.344 -29.561 1.00 88.06 401 PHE A N 1
ATOM 3096 C CA . PHE A 1 401 ? 24.223 -0.449 -30.438 1.00 88.06 401 PHE A CA 1
ATOM 3097 C C . PHE A 1 401 ? 25.061 -0.069 -31.656 1.00 88.06 401 PHE A C 1
ATOM 3099 O O . PHE A 1 401 ? 26.280 0.077 -31.543 1.00 88.06 401 PHE A O 1
ATOM 3106 N N . SER A 1 402 ? 24.403 0.134 -32.796 1.00 85.69 402 SER A N 1
ATOM 3107 C CA . SER A 1 402 ? 25.047 0.707 -33.979 1.00 85.69 402 SER A CA 1
ATOM 3108 C C . SER A 1 402 ? 24.517 2.121 -34.219 1.00 85.69 402 SER A C 1
ATOM 3110 O O . SER A 1 402 ? 23.320 2.377 -34.090 1.00 85.69 402 SER A O 1
ATOM 3112 N N . GLU A 1 403 ? 25.431 3.052 -34.495 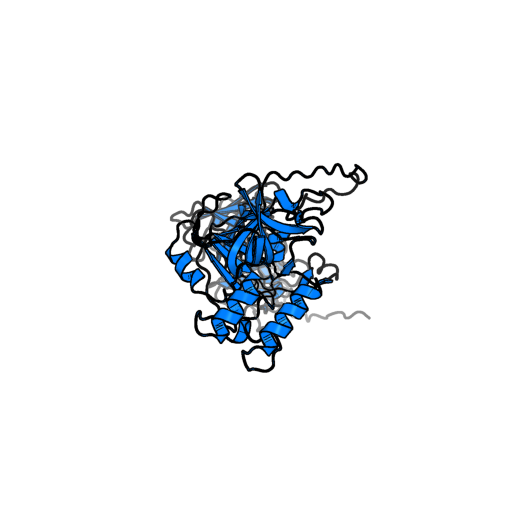1.00 85.94 403 GLU A N 1
ATOM 3113 C CA . GLU A 1 403 ? 25.134 4.475 -34.706 1.00 85.94 403 GLU A CA 1
ATOM 3114 C C . GLU A 1 403 ? 24.072 4.659 -35.800 1.00 85.94 403 GLU A C 1
ATOM 3116 O O . GLU A 1 403 ? 24.196 4.096 -36.883 1.00 85.94 403 GLU A O 1
ATOM 3121 N N . GLY A 1 404 ? 23.021 5.432 -35.521 1.00 82.31 404 GLY A N 1
ATOM 3122 C CA . GLY A 1 404 ? 21.957 5.753 -36.477 1.00 82.31 404 GLY A CA 1
ATOM 3123 C C . GLY A 1 404 ? 20.862 4.689 -36.649 1.00 82.31 404 GLY A C 1
ATOM 3124 O O . GLY A 1 404 ? 19.818 5.003 -37.239 1.00 82.31 404 GLY A O 1
ATOM 3125 N N . MET A 1 405 ? 21.048 3.480 -36.103 1.00 81.06 405 MET A N 1
ATOM 3126 C CA . MET A 1 405 ? 20.053 2.399 -36.126 1.00 81.06 405 MET A CA 1
ATOM 3127 C C . MET A 1 405 ? 18.792 2.761 -35.356 1.00 81.06 405 MET A C 1
ATOM 3129 O O . MET A 1 405 ? 18.864 3.308 -34.250 1.00 81.06 405 MET A O 1
ATOM 3133 N N . ALA A 1 406 ? 17.646 2.351 -35.896 1.00 85.06 406 ALA A N 1
ATOM 3134 C CA . ALA A 1 406 ? 16.378 2.384 -35.185 1.00 85.06 406 ALA A CA 1
ATOM 3135 C C . ALA A 1 406 ? 16.203 1.148 -34.290 1.00 85.06 406 ALA A C 1
ATOM 3137 O O . ALA A 1 406 ? 16.566 0.029 -34.659 1.00 85.06 406 ALA A O 1
ATOM 3138 N N . TYR A 1 407 ? 15.616 1.355 -33.115 1.00 87.56 407 TYR A N 1
ATOM 3139 C CA . TYR A 1 407 ? 15.323 0.305 -32.148 1.00 87.56 407 TYR A CA 1
ATOM 3140 C C . TYR A 1 407 ? 13.926 0.476 -31.562 1.00 87.56 407 TYR A C 1
ATOM 3142 O O . TYR A 1 407 ? 13.445 1.592 -31.375 1.00 87.56 407 TYR A O 1
ATOM 3150 N N . GLU A 1 408 ? 13.330 -0.647 -31.186 1.00 90.62 408 GLU A N 1
ATOM 3151 C CA . GLU A 1 408 ? 12.217 -0.724 -30.250 1.00 90.62 408 GLU A CA 1
ATOM 3152 C C . GLU A 1 408 ? 12.729 -1.282 -28.923 1.00 90.62 408 GLU A C 1
ATOM 3154 O O . GLU A 1 408 ? 13.448 -2.285 -28.875 1.00 90.62 408 GLU A O 1
ATOM 3159 N N . MET A 1 409 ? 12.363 -0.635 -27.823 1.00 94.00 409 MET A N 1
ATOM 3160 C CA . MET A 1 409 ? 12.827 -1.002 -26.493 1.00 94.00 409 MET A CA 1
ATOM 3161 C C . MET A 1 409 ? 11.673 -1.074 -25.511 1.00 94.00 409 MET A C 1
ATOM 3163 O O . MET A 1 409 ? 10.800 -0.209 -25.518 1.00 94.00 409 MET A O 1
ATOM 3167 N N . ARG A 1 410 ? 11.711 -2.049 -24.598 1.00 96.00 410 ARG A N 1
ATOM 3168 C CA . ARG A 1 410 ? 10.993 -1.918 -23.325 1.00 96.00 410 ARG A CA 1
ATOM 3169 C C . ARG A 1 410 ? 11.930 -1.224 -22.354 1.00 96.00 410 ARG A C 1
ATOM 3171 O O . ARG A 1 410 ? 13.055 -1.682 -22.176 1.00 96.00 410 ARG A O 1
ATOM 3178 N N . VAL A 1 411 ? 11.491 -0.133 -21.745 1.00 96.88 411 VAL A N 1
ATOM 3179 C CA . VAL A 1 411 ? 12.356 0.763 -20.968 1.00 96.88 411 VAL A CA 1
ATOM 3180 C C . VAL A 1 411 ? 11.758 1.056 -19.603 1.00 96.88 411 VAL A C 1
ATOM 3182 O O . VAL A 1 411 ? 10.538 1.057 -19.453 1.00 96.88 411 VAL A O 1
ATOM 3185 N N . VAL A 1 412 ? 12.624 1.337 -18.633 1.00 96.88 412 VAL A N 1
ATOM 3186 C CA . VAL A 1 412 ? 12.277 2.070 -17.413 1.00 96.88 412 VAL A CA 1
ATOM 3187 C C . VAL A 1 412 ? 12.668 3.527 -17.623 1.00 96.88 412 VAL A C 1
ATOM 3189 O O . VAL A 1 412 ? 13.801 3.813 -18.015 1.00 96.88 412 VAL A O 1
ATOM 3192 N N . TRP A 1 413 ? 11.763 4.449 -17.325 1.00 93.50 413 TRP A N 1
ATOM 3193 C CA . TRP A 1 413 ? 12.077 5.874 -17.309 1.00 93.50 413 TRP A CA 1
ATOM 3194 C C . TRP A 1 413 ? 12.635 6.300 -15.961 1.00 93.50 413 TRP A C 1
ATOM 3196 O O . TRP A 1 413 ? 12.080 5.961 -14.918 1.00 93.50 413 TRP A O 1
ATOM 3206 N N . LYS A 1 414 ? 13.714 7.078 -15.977 1.00 91.88 414 LYS A N 1
ATOM 3207 C CA . LYS A 1 414 ? 14.255 7.726 -14.781 1.00 91.88 414 LYS A CA 1
ATOM 3208 C C . LYS A 1 414 ? 14.190 9.230 -14.948 1.00 91.88 414 LYS A C 1
ATOM 3210 O O . LYS A 1 414 ? 14.624 9.747 -15.972 1.00 91.88 414 LYS A O 1
ATOM 3215 N N . GLN A 1 415 ? 13.664 9.910 -13.940 1.00 86.81 415 GLN A N 1
ATOM 3216 C CA . GLN A 1 415 ? 13.615 11.367 -13.873 1.00 86.81 415 GLN A CA 1
ATOM 3217 C C . GLN A 1 415 ? 14.766 11.899 -13.003 1.00 86.81 415 GLN A C 1
ATOM 3219 O O . GLN A 1 415 ? 15.196 11.234 -12.057 1.00 86.81 415 GLN A O 1
ATOM 3224 N N . HIS A 1 416 ? 15.292 13.079 -13.324 1.00 82.00 416 HIS A N 1
ATOM 3225 C CA . HIS A 1 416 ? 16.428 13.701 -12.639 1.00 82.00 416 HIS A CA 1
ATOM 3226 C C . HIS A 1 416 ? 16.010 14.910 -11.792 1.00 82.00 416 HIS A C 1
ATOM 3228 O O . HIS A 1 416 ? 15.123 15.664 -12.176 1.00 82.00 416 HIS A O 1
ATOM 3234 N N . GLU A 1 417 ? 16.714 15.128 -10.674 1.00 69.12 417 GLU A N 1
ATOM 3235 C CA . GLU A 1 417 ? 16.613 16.332 -9.835 1.00 69.12 417 GLU A CA 1
ATOM 3236 C C . GLU A 1 417 ? 17.939 17.121 -9.824 1.00 69.12 417 GLU A C 1
ATOM 3238 O O . GLU A 1 417 ? 19.010 16.503 -9.874 1.00 69.12 417 GLU A O 1
ATOM 3243 N N . PRO A 1 418 ? 17.916 18.462 -9.660 1.00 59.47 418 PRO A N 1
ATOM 3244 C CA . PRO A 1 418 ? 16.734 19.324 -9.671 1.00 59.47 418 PRO A CA 1
ATOM 3245 C C . PRO A 1 418 ? 16.211 19.562 -11.095 1.00 59.47 418 PRO A C 1
ATOM 3247 O O . PRO A 1 418 ? 16.998 19.715 -12.029 1.00 59.47 418 PRO A O 1
ATOM 3250 N N . TRP A 1 419 ? 14.893 19.685 -11.246 1.00 62.44 419 TRP A N 1
ATOM 3251 C CA . TRP A 1 419 ? 14.278 20.106 -12.509 1.00 62.44 419 TRP A CA 1
ATOM 3252 C C . TRP A 1 419 ? 14.624 21.554 -12.866 1.00 62.44 419 TRP A C 1
ATOM 3254 O O . TRP A 1 419 ? 14.514 22.464 -12.039 1.00 62.44 419 TRP A O 1
ATOM 3264 N N . THR A 1 420 ? 14.922 21.809 -14.139 1.00 47.59 420 THR A N 1
ATOM 3265 C CA . THR A 1 420 ? 14.970 23.169 -14.691 1.00 47.59 420 THR A CA 1
ATOM 3266 C C . THR A 1 420 ? 13.569 23.642 -15.082 1.00 47.59 420 THR A C 1
ATOM 3268 O O . THR A 1 420 ? 13.271 23.797 -16.258 1.00 47.59 420 THR A O 1
ATOM 3271 N N . SER A 1 421 ? 12.665 23.868 -14.124 1.00 42.53 421 SER A N 1
ATOM 3272 C CA . SER A 1 421 ? 11.373 24.498 -14.437 1.00 42.53 421 SER A CA 1
ATOM 3273 C C . SER A 1 421 ? 11.468 26.021 -14.296 1.00 42.53 421 SER A C 1
ATOM 3275 O O . SER A 1 421 ? 11.215 26.573 -13.221 1.00 42.53 421 SER A O 1
ATOM 3277 N N . ASP A 1 422 ? 11.777 26.732 -15.378 1.00 40.03 422 ASP A N 1
ATOM 3278 C CA . ASP A 1 422 ? 11.532 28.175 -15.437 1.00 40.03 422 ASP A CA 1
ATOM 3279 C C . ASP A 1 422 ? 10.035 28.416 -15.686 1.00 40.03 422 ASP A C 1
ATOM 3281 O O . ASP A 1 422 ? 9.599 28.738 -16.786 1.00 40.03 422 ASP A O 1
ATOM 3285 N N . SER A 1 423 ? 9.203 28.274 -14.649 1.00 39.34 423 SER A N 1
ATOM 3286 C CA . SER A 1 423 ? 7.823 28.767 -14.714 1.00 39.34 423 SER A CA 1
ATOM 3287 C C . SER A 1 423 ? 7.464 29.594 -13.481 1.00 39.34 423 SER A C 1
ATOM 3289 O O . SER A 1 423 ? 6.840 29.142 -12.521 1.00 39.34 423 SER A O 1
ATOM 3291 N N . ASN A 1 424 ? 7.823 30.875 -13.553 1.00 35.47 424 ASN A N 1
ATOM 3292 C CA . ASN A 1 424 ? 7.045 31.947 -12.944 1.00 35.47 424 ASN A CA 1
ATOM 3293 C C . ASN A 1 424 ? 5.638 31.954 -13.574 1.00 35.47 424 ASN A C 1
ATOM 3295 O O . ASN A 1 424 ? 5.366 32.726 -14.492 1.00 35.47 424 ASN A O 1
ATOM 3299 N N . SER A 1 425 ? 4.710 31.129 -13.084 1.00 30.83 425 SER A N 1
ATOM 3300 C CA . SER A 1 425 ? 3.285 31.382 -13.320 1.00 30.83 425 SER A CA 1
ATOM 3301 C C . SER A 1 425 ? 2.747 32.325 -12.237 1.00 30.83 425 SER A C 1
ATOM 3303 O O . SER A 1 425 ? 2.735 32.002 -11.052 1.00 30.83 425 SER A O 1
ATOM 3305 N N . SER A 1 426 ? 2.352 33.508 -12.705 1.00 27.47 426 SER A N 1
ATOM 3306 C CA . SER A 1 426 ? 1.879 34.725 -12.031 1.00 27.47 426 SER A CA 1
ATOM 3307 C C . SER A 1 426 ? 1.014 34.571 -10.753 1.00 27.47 426 SER A C 1
ATOM 3309 O O . SER A 1 426 ? 0.230 33.629 -10.626 1.00 27.47 426 SER A O 1
ATOM 3311 N N . PRO A 1 427 ? 1.056 35.551 -9.820 1.00 31.47 427 PRO A N 1
ATOM 3312 C CA . PRO A 1 427 ? 0.365 35.515 -8.535 1.00 31.47 427 PRO A CA 1
ATOM 3313 C C . PRO A 1 427 ? -1.085 36.006 -8.653 1.00 31.47 427 PRO A C 1
ATOM 3315 O O . PRO A 1 427 ? -1.403 37.120 -8.248 1.00 31.47 427 PRO A O 1
ATOM 3318 N N . ILE A 1 428 ? -2.006 35.188 -9.157 1.00 27.83 428 ILE A N 1
ATOM 3319 C CA . ILE A 1 428 ? -3.442 35.496 -9.052 1.00 27.83 428 ILE A CA 1
ATOM 3320 C C . ILE A 1 428 ? -4.180 34.255 -8.569 1.00 27.83 428 ILE A C 1
ATOM 3322 O O . ILE A 1 428 ? -4.715 33.502 -9.369 1.00 27.83 428 ILE A O 1
ATOM 3326 N N . THR A 1 429 ? -4.132 34.029 -7.249 1.00 28.20 429 THR A N 1
ATOM 3327 C CA . THR A 1 429 ? -5.147 33.366 -6.381 1.00 28.20 429 THR A CA 1
ATOM 3328 C C . THR A 1 429 ? -4.552 32.932 -5.028 1.00 28.20 429 THR A C 1
ATOM 3330 O O . THR A 1 429 ? -4.948 31.943 -4.429 1.00 28.20 429 THR A O 1
ATOM 3333 N N . LYS A 1 430 ? -3.643 33.723 -4.434 1.00 28.81 430 LYS A N 1
ATOM 3334 C CA . LYS A 1 430 ? -3.198 33.517 -3.034 1.00 28.81 430 LYS A CA 1
ATOM 3335 C C . LYS A 1 430 ? -4.203 34.002 -1.972 1.00 28.81 430 LYS A C 1
ATOM 3337 O O . LYS A 1 430 ? -3.851 34.185 -0.810 1.00 28.81 430 LYS A O 1
ATOM 3342 N N . LYS A 1 431 ? -5.471 34.205 -2.334 1.00 30.80 431 LYS A N 1
ATOM 3343 C CA . LYS A 1 431 ? -6.552 34.502 -1.388 1.00 30.80 431 LYS A CA 1
ATOM 3344 C C . LYS A 1 431 ? -7.703 33.544 -1.656 1.00 30.80 431 LYS A C 1
ATOM 3346 O O . LYS A 1 431 ? -8.557 33.853 -2.469 1.00 30.80 431 LYS A O 1
ATOM 3351 N N . MET A 1 432 ? -7.640 32.400 -0.974 1.00 28.12 432 MET A N 1
ATOM 3352 C CA . MET A 1 432 ? -8.673 31.380 -0.716 1.00 28.12 432 MET A CA 1
ATOM 3353 C C . MET A 1 432 ? -8.146 29.961 -0.976 1.00 28.12 432 MET A C 1
ATOM 3355 O O . MET A 1 432 ? -8.568 29.282 -1.896 1.00 28.12 432 MET A O 1
ATOM 3359 N N . SER A 1 433 ? -7.227 29.488 -0.136 1.00 29.11 433 SER A N 1
ATOM 3360 C CA . SER A 1 433 ? -7.432 28.243 0.615 1.00 29.11 433 SER A CA 1
ATOM 3361 C C . SER A 1 433 ? -6.267 28.052 1.589 1.00 29.11 433 SER A C 1
ATOM 3363 O O . SER A 1 433 ? -5.104 28.149 1.216 1.00 29.11 433 SER A O 1
ATOM 3365 N N . LYS A 1 434 ? -6.574 27.762 2.855 1.00 32.78 434 LYS A N 1
ATOM 3366 C CA . LYS A 1 434 ? -5.679 26.982 3.718 1.00 32.78 434 LYS A CA 1
ATOM 3367 C C . LYS A 1 434 ? -5.878 25.495 3.384 1.00 32.78 434 LYS A C 1
ATOM 3369 O O . LYS A 1 434 ? -6.190 24.708 4.270 1.00 32.78 434 LYS A O 1
ATOM 3374 N N . LYS A 1 435 ? -5.812 25.105 2.104 1.00 32.56 435 LYS A N 1
ATOM 3375 C CA . LYS A 1 435 ? -5.672 23.684 1.776 1.00 32.56 435 LYS A CA 1
ATOM 3376 C C . LYS A 1 435 ? -4.193 23.366 1.929 1.00 32.56 435 LYS A C 1
ATOM 3378 O O . LYS A 1 435 ? -3.357 24.052 1.347 1.00 32.56 435 LYS A O 1
ATOM 3383 N N . SER A 1 436 ? -3.910 22.375 2.772 1.00 33.16 436 SER A N 1
ATOM 3384 C CA . SER A 1 436 ? -2.626 21.680 2.828 1.00 33.16 436 SER A CA 1
ATOM 3385 C C . SER A 1 436 ? -2.062 21.552 1.411 1.00 33.16 436 SER A C 1
ATOM 3387 O O . SER A 1 436 ? -2.776 21.119 0.502 1.00 33.16 436 SER A O 1
ATOM 3389 N N . THR A 1 437 ? -0.824 21.999 1.212 1.00 37.00 437 THR A N 1
ATOM 3390 C CA . THR A 1 437 ? -0.054 21.750 -0.005 1.00 37.00 437 THR A CA 1
ATOM 3391 C C . THR A 1 437 ? 0.124 20.243 -0.124 1.00 37.00 437 THR A C 1
ATOM 3393 O O . THR A 1 437 ? 1.050 19.689 0.459 1.00 37.00 437 THR A O 1
ATOM 3396 N N . ARG A 1 438 ? -0.811 19.572 -0.806 1.00 40.66 438 ARG A N 1
ATOM 3397 C CA . ARG A 1 438 ? -0.676 18.162 -1.171 1.00 40.66 438 ARG A CA 1
ATOM 3398 C C . ARG A 1 438 ? 0.555 18.068 -2.082 1.00 40.66 438 ARG A C 1
ATOM 3400 O O . ARG A 1 438 ? 0.526 18.722 -3.128 1.00 40.66 438 ARG A O 1
ATOM 3407 N N . PRO A 1 439 ? 1.625 17.351 -1.705 1.00 42.09 439 PRO A N 1
ATOM 3408 C CA . PRO A 1 439 ? 2.677 17.028 -2.655 1.00 42.09 439 PRO A CA 1
ATOM 3409 C C . PRO A 1 439 ? 2.033 16.126 -3.707 1.00 42.09 439 PRO A C 1
ATOM 3411 O O . PRO A 1 439 ? 1.602 15.021 -3.398 1.00 42.09 439 PRO A O 1
ATOM 3414 N N . MET A 1 440 ? 1.845 16.650 -4.915 1.00 43.97 440 MET A N 1
ATOM 3415 C CA . MET A 1 440 ? 1.473 15.820 -6.054 1.00 43.97 440 MET A CA 1
ATOM 3416 C C . MET A 1 440 ? 2.764 15.409 -6.768 1.00 43.97 440 MET A C 1
ATOM 3418 O O . MET A 1 440 ? 3.688 16.225 -6.813 1.00 43.97 440 MET A O 1
ATOM 3422 N N . PRO A 1 441 ? 2.821 14.205 -7.357 1.00 50.81 441 PRO A N 1
ATOM 3423 C CA . PRO A 1 441 ? 3.871 13.802 -8.274 1.00 50.81 441 PRO A CA 1
ATOM 3424 C C . PRO A 1 441 ? 4.108 14.893 -9.301 1.00 50.81 441 PRO A C 1
ATOM 3426 O O . PRO A 1 441 ? 3.149 15.438 -9.868 1.00 50.81 441 PRO A O 1
ATOM 3429 N N . HIS A 1 442 ? 5.371 15.215 -9.545 1.00 52.16 442 HIS A N 1
ATOM 3430 C CA . HIS A 1 442 ? 5.715 16.193 -10.558 1.00 52.16 442 HIS A CA 1
ATOM 3431 C C . HIS A 1 442 ? 5.463 15.573 -11.937 1.00 52.16 442 HIS A C 1
ATOM 3433 O O . HIS A 1 442 ? 6.319 14.929 -12.530 1.00 52.16 442 HIS A O 1
ATOM 3439 N N . LYS A 1 443 ? 4.258 15.778 -12.478 1.00 47.03 443 LYS A N 1
ATOM 3440 C CA . LYS A 1 443 ? 4.032 15.657 -13.920 1.00 47.03 443 LYS A CA 1
ATOM 3441 C C . LYS A 1 443 ? 4.589 16.921 -14.553 1.00 47.03 443 LYS A C 1
ATOM 3443 O O . LYS A 1 443 ? 4.090 18.015 -14.279 1.00 47.03 443 LYS A O 1
ATOM 3448 N N . MET A 1 444 ? 5.655 16.789 -15.335 1.00 49.06 444 MET A N 1
ATOM 3449 C CA . MET A 1 444 ? 6.304 17.952 -15.921 1.00 49.06 444 MET A CA 1
ATOM 3450 C C . MET A 1 444 ? 5.318 18.725 -16.811 1.00 49.06 444 MET A C 1
ATOM 3452 O O . MET A 1 444 ? 4.549 18.133 -17.572 1.00 49.06 444 MET A O 1
ATOM 3456 N N . LYS A 1 445 ? 5.334 20.060 -16.713 1.00 48.16 445 LYS A N 1
ATOM 3457 C CA . LYS A 1 445 ? 4.688 20.906 -17.717 1.00 48.16 445 LYS A CA 1
ATOM 3458 C C . LYS A 1 445 ? 5.526 20.870 -18.990 1.00 48.16 445 LYS A C 1
ATOM 3460 O O . LYS A 1 445 ? 6.742 21.016 -18.962 1.00 48.16 445 LYS A O 1
ATOM 3465 N N . THR A 1 446 ? 4.839 20.655 -20.099 1.00 51.97 446 THR A N 1
ATOM 3466 C CA . THR A 1 446 ? 5.388 20.357 -21.426 1.00 51.97 446 THR A CA 1
ATOM 3467 C C . THR A 1 446 ? 5.839 21.605 -22.187 1.00 51.97 446 THR A C 1
ATOM 3469 O O . THR A 1 446 ? 6.021 21.552 -23.399 1.00 51.97 446 THR A O 1
ATOM 3472 N N . ASP A 1 447 ? 5.908 22.753 -21.514 1.00 60.81 447 ASP A N 1
ATOM 3473 C CA . ASP A 1 447 ? 6.243 24.046 -22.105 1.00 60.81 447 ASP A CA 1
ATOM 3474 C C . ASP A 1 447 ? 7.746 24.367 -22.048 1.00 60.81 447 ASP A C 1
ATOM 3476 O O . ASP A 1 447 ? 8.174 25.325 -22.692 1.00 60.81 447 ASP A O 1
ATOM 3480 N N . ASP A 1 448 ? 8.556 23.548 -21.362 1.00 68.56 448 ASP A N 1
ATOM 3481 C CA . ASP A 1 448 ? 10.019 23.592 -21.459 1.00 68.56 448 ASP A CA 1
ATOM 3482 C C . ASP A 1 448 ? 10.501 22.854 -22.726 1.00 68.56 448 ASP A C 1
ATOM 3484 O O . ASP A 1 448 ? 10.368 21.629 -22.811 1.00 68.56 448 ASP A O 1
ATOM 3488 N N . PRO A 1 449 ? 11.111 23.546 -23.708 1.00 71.94 449 PRO A N 1
ATOM 3489 C CA . PRO A 1 449 ? 11.644 22.908 -24.911 1.00 71.94 449 PRO A CA 1
ATOM 3490 C C . PRO A 1 449 ? 12.799 21.933 -24.632 1.00 71.94 449 PRO A C 1
ATOM 3492 O O . PRO A 1 449 ? 13.133 21.145 -25.510 1.00 71.94 449 PRO A O 1
ATOM 3495 N N . ASN A 1 450 ? 13.401 21.967 -23.440 1.00 77.38 450 ASN A N 1
ATOM 3496 C CA . ASN A 1 450 ? 14.523 21.125 -23.029 1.00 77.38 450 ASN A CA 1
ATOM 3497 C C . ASN A 1 450 ? 14.127 20.025 -22.032 1.00 77.38 450 ASN A C 1
ATOM 3499 O O . ASN A 1 450 ? 15.009 19.422 -21.414 1.00 77.38 450 ASN A O 1
ATOM 3503 N N . TYR A 1 451 ? 12.827 19.741 -21.884 1.00 77.12 451 TYR A N 1
ATOM 3504 C CA . TYR A 1 451 ? 12.308 18.796 -20.892 1.00 77.12 451 TYR A CA 1
ATOM 3505 C C . TYR A 1 451 ? 12.999 17.425 -20.911 1.00 77.12 451 TYR A C 1
ATOM 3507 O O . TYR A 1 451 ? 13.194 16.806 -19.866 1.00 77.12 451 TYR A O 1
ATOM 3515 N N . PHE A 1 452 ? 13.400 16.970 -22.099 1.00 80.94 452 PHE A N 1
ATOM 3516 C CA . PHE A 1 452 ? 14.035 15.680 -22.351 1.00 80.94 452 PHE A CA 1
ATOM 3517 C C . PHE A 1 452 ? 15.371 15.502 -21.606 1.00 80.94 452 PHE A C 1
ATOM 3519 O O . PHE A 1 452 ? 15.745 14.374 -21.297 1.00 80.94 452 PHE A O 1
ATOM 3526 N N . ASN A 1 453 ? 16.057 16.593 -21.238 1.00 84.56 453 ASN A N 1
ATOM 3527 C CA . ASN A 1 453 ? 17.299 16.545 -20.454 1.00 84.56 453 ASN A CA 1
ATOM 3528 C C . ASN A 1 453 ? 17.091 16.060 -19.014 1.00 84.56 453 ASN A C 1
ATOM 3530 O O . ASN A 1 453 ? 18.048 15.663 -18.352 1.00 84.56 453 ASN A O 1
ATOM 3534 N N . ASN A 1 454 ? 15.852 16.094 -18.523 1.00 82.44 454 ASN A N 1
ATOM 3535 C CA . ASN A 1 454 ? 15.511 15.646 -17.176 1.00 82.44 454 ASN A CA 1
ATOM 3536 C C . ASN A 1 454 ? 15.229 14.140 -17.116 1.00 82.44 454 ASN A C 1
ATOM 3538 O O . ASN A 1 454 ? 14.845 13.637 -16.063 1.00 82.44 454 ASN A O 1
ATOM 3542 N N . TYR A 1 455 ? 15.416 13.424 -18.227 1.00 87.88 455 TYR A N 1
ATOM 3543 C CA . TYR A 1 455 ? 15.147 12.001 -18.327 1.00 87.88 455 TYR A CA 1
ATOM 3544 C C . TYR A 1 455 ? 16.399 11.206 -18.688 1.00 87.88 455 TYR A C 1
ATOM 3546 O O . TYR A 1 455 ? 17.238 11.630 -19.482 1.00 87.88 455 TYR A O 1
ATOM 3554 N N . SER A 1 456 ? 16.453 9.989 -18.159 1.00 93.06 456 SER A N 1
ATOM 3555 C CA . SER A 1 456 ? 17.228 8.894 -18.725 1.00 93.06 456 SER A CA 1
ATOM 3556 C C . SER A 1 456 ? 16.281 7.787 -19.160 1.00 93.06 456 SER A C 1
ATOM 3558 O O . SER A 1 456 ? 15.324 7.449 -18.454 1.00 93.06 456 SER A O 1
ATOM 3560 N N . VAL A 1 457 ? 16.573 7.204 -20.318 1.00 95.00 457 VAL A N 1
ATOM 3561 C CA . VAL A 1 457 ? 15.919 5.991 -20.794 1.00 95.00 457 VAL A CA 1
ATOM 3562 C C . VAL A 1 457 ? 16.798 4.799 -20.427 1.00 95.00 457 VAL A C 1
ATOM 3564 O O . VAL A 1 457 ? 17.950 4.715 -20.850 1.00 95.00 457 VAL A O 1
ATOM 3567 N N . CYS A 1 458 ? 16.272 3.889 -19.604 1.00 96.81 458 CYS A N 1
ATOM 3568 C CA . CYS A 1 458 ? 16.981 2.695 -19.148 1.00 96.81 458 CYS A CA 1
ATOM 3569 C C . CYS A 1 458 ? 16.391 1.453 -19.832 1.00 96.81 458 CYS A C 1
ATOM 3571 O O . CYS A 1 458 ? 15.351 0.957 -19.382 1.00 96.81 458 CYS A O 1
ATOM 3573 N N . PRO A 1 459 ? 16.996 0.925 -20.909 1.00 96.94 459 PRO A N 1
ATOM 3574 C CA . PRO A 1 459 ? 16.427 -0.213 -21.617 1.00 96.94 459 PRO A CA 1
ATOM 3575 C C . PRO A 1 459 ? 16.455 -1.473 -20.754 1.00 96.94 459 PRO A C 1
ATOM 3577 O O . PRO A 1 459 ? 17.429 -1.719 -20.054 1.00 96.94 459 PRO A O 1
ATOM 3580 N N . LEU A 1 460 ? 15.386 -2.263 -20.822 1.00 96.06 460 LEU A N 1
ATOM 3581 C CA . LEU A 1 460 ? 15.249 -3.605 -20.244 1.00 96.06 460 LEU A CA 1
ATOM 3582 C C . LEU A 1 460 ? 15.382 -4.679 -21.327 1.00 96.06 460 LEU A C 1
ATOM 3584 O O . LEU A 1 460 ? 16.000 -5.717 -21.117 1.00 96.06 460 LEU A O 1
ATOM 3588 N N . GLU A 1 461 ? 14.777 -4.421 -22.484 1.00 93.62 461 GLU A N 1
ATOM 3589 C CA . GLU A 1 461 ? 14.832 -5.255 -23.681 1.00 93.62 461 GLU A CA 1
ATOM 3590 C C . GLU A 1 461 ? 15.071 -4.342 -24.880 1.00 93.62 461 GLU A C 1
ATOM 3592 O O . GLU A 1 461 ? 14.474 -3.268 -24.957 1.00 93.62 461 GLU A O 1
ATOM 3597 N N . VAL A 1 462 ? 15.920 -4.774 -25.811 1.00 93.25 462 VAL A N 1
ATOM 3598 C CA . VAL A 1 462 ? 16.274 -4.011 -27.012 1.00 93.25 462 VAL A CA 1
ATOM 3599 C C . VAL A 1 462 ? 16.070 -4.890 -28.234 1.00 93.25 462 VAL A C 1
ATOM 3601 O O . VAL A 1 462 ? 16.572 -6.014 -28.286 1.00 93.25 462 VAL A O 1
ATOM 3604 N N . LYS A 1 463 ? 15.348 -4.369 -29.224 1.00 87.00 463 LYS A N 1
ATOM 3605 C CA . LYS A 1 463 ? 15.133 -5.008 -30.520 1.00 87.00 463 LYS A CA 1
ATOM 3606 C C . LYS A 1 463 ? 15.495 -4.015 -31.623 1.00 87.00 463 LYS A C 1
ATOM 3608 O O . LYS A 1 463 ? 14.931 -2.923 -31.634 1.00 87.00 463 LYS A O 1
ATOM 3613 N N . PRO A 1 464 ? 16.425 -4.346 -32.534 1.00 82.31 464 PRO A N 1
ATOM 3614 C CA . PRO A 1 464 ? 16.613 -3.560 -33.747 1.00 82.31 464 PRO A CA 1
ATOM 3615 C C . PRO A 1 464 ? 15.290 -3.497 -34.504 1.00 82.31 464 PRO A C 1
ATOM 3617 O O . PRO A 1 464 ? 14.623 -4.521 -34.670 1.00 82.31 464 PRO A O 1
ATOM 3620 N N . GLN A 1 465 ? 14.895 -2.305 -34.931 1.00 72.44 465 GLN A N 1
ATOM 3621 C CA . GLN A 1 465 ? 13.712 -2.157 -35.760 1.00 72.44 465 GLN A CA 1
ATOM 3622 C C . GLN A 1 465 ? 14.088 -2.616 -37.170 1.00 72.44 465 GLN A C 1
ATOM 3624 O O . GLN A 1 465 ? 14.902 -1.978 -37.834 1.00 72.44 465 GLN A O 1
ATOM 3629 N N . SER A 1 466 ? 13.529 -3.741 -37.620 1.00 61.91 466 SER A N 1
ATOM 3630 C CA . SER A 1 466 ? 13.758 -4.212 -38.984 1.00 61.91 466 SER A CA 1
ATOM 3631 C C . SER A 1 466 ? 13.053 -3.266 -39.950 1.00 61.91 466 SER A C 1
ATOM 3633 O O . SER A 1 466 ? 11.819 -3.225 -39.997 1.00 61.91 466 SER A O 1
ATOM 3635 N N . THR A 1 467 ? 13.823 -2.501 -40.714 1.00 67.25 467 THR A N 1
ATOM 3636 C CA . THR A 1 467 ? 13.263 -1.738 -41.829 1.00 67.25 467 THR A CA 1
ATOM 3637 C C . THR A 1 467 ? 13.086 -2.699 -42.997 1.00 67.25 467 THR A C 1
ATOM 3639 O O . THR A 1 467 ? 14.000 -3.451 -43.319 1.00 67.25 467 THR A O 1
ATOM 3642 N N . VAL A 1 468 ? 11.911 -2.719 -43.633 1.00 70.50 468 VAL A N 1
ATOM 3643 C CA . VAL A 1 468 ? 11.719 -3.523 -44.851 1.00 70.50 468 VAL A CA 1
ATOM 3644 C C . VAL A 1 468 ? 12.750 -3.072 -45.885 1.00 70.50 468 VAL A C 1
ATOM 3646 O O . VAL A 1 468 ? 12.733 -1.918 -46.312 1.00 70.50 468 VAL A O 1
ATOM 3649 N N . GLY A 1 469 ? 13.648 -3.984 -46.255 1.00 76.81 469 GLY A N 1
ATOM 3650 C CA . GLY A 1 469 ? 14.765 -3.713 -47.154 1.00 76.81 469 GLY A CA 1
ATOM 3651 C C . GLY A 1 469 ? 16.129 -3.517 -46.489 1.00 76.81 469 GLY A C 1
ATOM 3652 O O . GLY A 1 469 ? 17.102 -3.436 -47.224 1.00 76.81 469 GLY A O 1
ATOM 3653 N N . ASP A 1 470 ? 16.222 -3.486 -45.158 1.00 86.19 470 ASP A N 1
ATOM 3654 C CA . ASP A 1 470 ? 17.493 -3.514 -44.413 1.00 86.19 470 ASP A CA 1
ATOM 3655 C C . ASP A 1 470 ? 17.915 -4.978 -44.224 1.00 86.19 470 ASP A C 1
ATOM 3657 O O . ASP A 1 470 ? 17.525 -5.658 -43.271 1.00 86.19 470 ASP A O 1
ATOM 3661 N N . ILE A 1 471 ? 18.609 -5.505 -45.228 1.00 90.19 471 ILE A N 1
ATOM 3662 C CA . ILE A 1 471 ? 18.984 -6.916 -45.334 1.00 90.19 471 ILE A CA 1
ATOM 3663 C C . ILE A 1 471 ? 20.247 -7.195 -44.530 1.00 90.19 471 ILE A C 1
ATOM 3665 O O . ILE A 1 471 ? 20.394 -8.288 -43.979 1.00 90.19 471 ILE A O 1
ATOM 3669 N N . ASP A 1 472 ? 21.175 -6.238 -44.483 1.00 85.00 472 ASP A N 1
ATOM 3670 C CA . ASP A 1 472 ? 22.428 -6.406 -43.749 1.00 85.00 472 ASP A CA 1
ATOM 3671 C C . ASP A 1 472 ? 22.337 -5.992 -42.268 1.00 85.00 472 ASP A C 1
ATOM 3673 O O . ASP A 1 472 ? 23.249 -6.306 -41.496 1.00 85.00 472 ASP A O 1
ATOM 3677 N N . GLY A 1 473 ? 21.212 -5.401 -41.854 1.00 75.25 473 GLY A N 1
ATOM 3678 C CA . GLY A 1 473 ? 20.904 -5.048 -40.472 1.00 75.25 473 GLY A CA 1
ATOM 3679 C C . GLY A 1 473 ? 21.653 -3.809 -39.987 1.00 75.25 473 GLY A C 1
ATOM 3680 O O . GLY A 1 473 ? 21.856 -3.670 -38.776 1.00 75.25 473 GLY A O 1
ATOM 3681 N N . ASN A 1 474 ? 22.117 -2.956 -40.908 1.00 69.94 474 ASN A N 1
ATOM 3682 C CA . ASN A 1 474 ? 22.874 -1.740 -40.613 1.00 69.94 474 ASN A CA 1
ATOM 3683 C C . ASN A 1 474 ? 21.995 -0.494 -40.410 1.00 69.94 474 ASN A C 1
ATOM 3685 O O . ASN A 1 474 ? 22.526 0.566 -40.063 1.00 69.94 474 ASN A O 1
ATOM 3689 N N . GLY A 1 475 ? 20.671 -0.625 -40.563 1.00 68.12 475 GLY A N 1
ATOM 3690 C CA . GLY A 1 475 ? 19.688 0.400 -40.195 1.00 68.12 475 GLY A CA 1
ATOM 3691 C C . GLY A 1 475 ? 19.458 1.466 -41.247 1.00 68.12 475 GLY A C 1
ATOM 3692 O O . GLY A 1 475 ? 18.636 2.366 -41.038 1.00 68.12 475 GLY A O 1
ATOM 3693 N N . GLU A 1 476 ? 20.154 1.371 -42.370 1.00 76.25 476 GLU A N 1
ATOM 3694 C CA . GLU A 1 476 ? 19.893 2.120 -43.581 1.00 76.25 476 GLU A CA 1
ATOM 3695 C C . GLU A 1 476 ? 19.429 1.152 -44.660 1.00 76.25 476 GLU A C 1
ATOM 3697 O O . GLU A 1 476 ? 20.040 0.118 -44.862 1.00 76.25 476 GLU A O 1
ATOM 3702 N N . VAL A 1 477 ? 18.381 1.511 -45.400 1.00 83.62 477 VAL A N 1
ATOM 3703 C CA . VAL A 1 477 ? 18.022 0.783 -46.622 1.00 83.62 477 VAL A CA 1
ATOM 3704 C C . VAL A 1 477 ? 18.763 1.450 -47.771 1.00 83.62 477 VAL A C 1
ATOM 3706 O O . VAL A 1 477 ? 18.361 2.525 -48.227 1.00 83.62 477 VAL A O 1
ATOM 3709 N N . ASN A 1 478 ? 19.876 0.861 -48.206 1.00 86.62 478 ASN A N 1
ATOM 3710 C CA . ASN A 1 478 ? 20.726 1.396 -49.264 1.00 86.62 478 ASN A CA 1
ATOM 3711 C C . ASN A 1 478 ? 21.278 0.288 -50.200 1.00 86.62 478 ASN A C 1
ATOM 3713 O O . ASN A 1 478 ? 20.775 -0.831 -50.286 1.00 86.62 478 ASN A O 1
ATOM 3717 N N . THR A 1 479 ? 22.276 0.612 -51.025 1.00 91.31 479 THR A N 1
ATOM 3718 C CA . THR A 1 479 ? 22.855 -0.347 -51.984 1.00 91.31 479 THR A CA 1
ATOM 3719 C C . THR A 1 479 ? 23.643 -1.500 -51.341 1.00 91.31 479 THR A C 1
ATOM 3721 O O . THR A 1 479 ? 23.909 -2.501 -52.016 1.00 91.31 479 THR A O 1
ATOM 3724 N N . SER A 1 480 ? 24.040 -1.387 -50.070 1.00 91.75 480 SER A N 1
ATOM 3725 C CA . SER A 1 480 ? 24.657 -2.488 -49.326 1.00 91.75 480 SER A CA 1
ATOM 3726 C C . SER A 1 480 ? 23.651 -3.611 -49.083 1.00 91.75 480 SER A C 1
ATOM 3728 O O . SER A 1 480 ? 24.007 -4.767 -49.299 1.00 91.75 480 SER A O 1
ATOM 3730 N N . ASP A 1 481 ? 22.380 -3.294 -48.829 1.00 92.69 481 ASP A N 1
ATOM 3731 C CA . ASP A 1 481 ? 21.304 -4.282 -48.692 1.00 92.69 481 ASP A CA 1
ATOM 3732 C C . ASP A 1 481 ? 21.016 -5.022 -49.985 1.00 92.69 481 ASP A C 1
ATOM 3734 O O . ASP A 1 481 ? 20.818 -6.235 -49.993 1.00 92.69 481 ASP A O 1
ATOM 3738 N N . VAL A 1 482 ? 21.072 -4.313 -51.116 1.00 94.94 482 VAL A N 1
ATOM 3739 C CA . VAL A 1 482 ? 20.986 -4.939 -52.443 1.00 94.94 482 VAL A CA 1
ATOM 3740 C C . VAL A 1 482 ? 22.121 -5.947 -52.616 1.00 94.94 482 VAL A C 1
ATOM 3742 O O . VAL A 1 482 ? 21.913 -7.049 -53.122 1.00 94.94 482 VAL A O 1
ATOM 3745 N N . THR A 1 483 ? 23.324 -5.596 -52.161 1.00 96.00 483 THR A N 1
ATOM 3746 C CA . THR A 1 483 ? 24.488 -6.488 -52.213 1.00 96.00 483 THR A CA 1
ATOM 3747 C C . THR A 1 483 ? 24.320 -7.680 -51.268 1.00 96.00 483 THR A C 1
ATOM 3749 O O . THR A 1 483 ? 24.612 -8.811 -51.655 1.00 96.00 483 THR A O 1
ATOM 3752 N N . ALA A 1 484 ? 23.815 -7.455 -50.056 1.00 94.75 484 ALA A N 1
ATOM 3753 C CA . ALA A 1 484 ? 23.542 -8.491 -49.067 1.00 94.75 484 ALA A CA 1
ATOM 3754 C C . ALA A 1 484 ? 22.469 -9.478 -49.553 1.00 94.75 484 ALA A C 1
ATOM 3756 O O . ALA A 1 484 ? 22.684 -10.689 -49.495 1.00 94.75 484 ALA A O 1
ATOM 3757 N N . LEU A 1 485 ? 21.384 -8.980 -50.153 1.00 95.94 485 LEU A N 1
ATOM 3758 C CA . LEU A 1 485 ? 20.321 -9.791 -50.746 1.00 95.94 485 LEU A CA 1
ATOM 3759 C C . LEU A 1 485 ? 20.821 -10.620 -51.931 1.00 95.94 485 LEU A C 1
ATOM 3761 O O . LEU A 1 485 ? 20.531 -11.811 -52.028 1.00 95.94 485 LEU A O 1
ATOM 3765 N N . ILE A 1 486 ? 21.636 -10.030 -52.810 1.00 97.00 486 ILE A N 1
ATOM 3766 C CA . ILE A 1 486 ? 22.267 -10.768 -53.912 1.00 97.00 486 ILE A CA 1
ATOM 3767 C C . ILE A 1 486 ? 23.183 -11.866 -53.362 1.00 97.00 486 ILE A C 1
ATOM 3769 O O . ILE A 1 486 ? 23.120 -13.005 -53.824 1.00 97.00 486 ILE A O 1
ATOM 3773 N N . ASN A 1 487 ? 24.005 -11.562 -52.356 1.00 96.75 487 ASN A N 1
ATOM 3774 C CA . ASN A 1 487 ? 24.870 -12.556 -51.722 1.00 96.75 487 ASN A CA 1
ATOM 3775 C C . ASN A 1 487 ? 24.064 -13.674 -51.051 1.00 96.75 487 ASN A C 1
ATOM 3777 O O . ASN A 1 487 ? 24.502 -14.824 -51.074 1.00 96.75 487 ASN A O 1
ATOM 3781 N N . HIS A 1 488 ? 22.885 -13.365 -50.511 1.00 95.00 488 HIS A N 1
ATOM 3782 C CA . HIS A 1 488 ? 21.961 -14.357 -49.977 1.00 95.00 488 HIS A CA 1
ATOM 3783 C C . HIS A 1 488 ? 21.441 -15.313 -51.055 1.00 95.00 488 HIS A C 1
ATOM 3785 O O . HIS A 1 488 ? 21.601 -16.527 -50.937 1.00 95.00 488 HIS A O 1
ATOM 3791 N N . ILE A 1 489 ? 20.906 -14.766 -52.150 1.00 95.94 489 ILE A N 1
ATOM 3792 C CA . ILE A 1 489 ? 20.376 -15.526 -53.295 1.00 95.94 489 ILE A CA 1
ATOM 3793 C C . ILE A 1 489 ? 21.470 -16.396 -53.935 1.00 95.94 489 ILE A C 1
ATOM 3795 O O . ILE A 1 489 ? 21.233 -17.533 -54.351 1.00 95.94 489 ILE A O 1
ATOM 3799 N N . LEU A 1 490 ? 22.700 -15.881 -53.995 1.00 96.25 490 LEU A N 1
ATOM 3800 C CA . LEU A 1 490 ? 23.865 -16.600 -54.514 1.00 96.25 490 LEU A CA 1
ATOM 3801 C C . LEU A 1 490 ? 24.467 -17.603 -53.517 1.00 96.25 490 LEU A C 1
ATOM 3803 O O . LEU A 1 490 ? 25.450 -18.260 -53.858 1.00 96.25 490 LEU A O 1
ATOM 3807 N N . HIS A 1 491 ? 23.893 -17.748 -52.317 1.00 94.06 491 HIS A N 1
ATOM 3808 C CA . HIS A 1 491 ? 24.398 -18.604 -51.237 1.00 94.06 491 HIS A CA 1
ATOM 3809 C C . HIS A 1 491 ? 25.833 -18.255 -50.790 1.00 94.06 491 HIS A C 1
ATOM 3811 O O . HIS A 1 491 ? 26.558 -19.099 -50.263 1.00 94.06 491 HIS A O 1
ATOM 3817 N N . ALA A 1 492 ? 26.253 -17.007 -51.007 1.00 93.06 492 ALA A N 1
ATOM 3818 C CA . ALA A 1 492 ? 27.531 -16.461 -50.556 1.00 93.06 492 ALA A CA 1
ATOM 3819 C C . ALA A 1 492 ? 27.460 -15.911 -49.117 1.00 93.06 492 ALA A C 1
ATOM 3821 O O . ALA A 1 492 ? 28.491 -15.776 -48.461 1.00 93.06 492 ALA A O 1
ATOM 3822 N N . ALA A 1 493 ? 26.251 -15.620 -48.628 1.00 90.62 493 ALA A N 1
ATOM 3823 C CA . ALA A 1 493 ? 25.937 -15.253 -47.248 1.00 90.62 493 ALA A CA 1
ATOM 3824 C C . ALA A 1 493 ? 24.540 -15.783 -46.866 1.00 90.62 493 ALA A C 1
ATOM 3826 O O . ALA A 1 493 ? 23.747 -16.152 -47.733 1.00 90.62 493 ALA A O 1
ATOM 3827 N N . THR A 1 494 ? 24.218 -15.853 -45.575 1.00 91.06 494 THR A N 1
ATOM 3828 C CA . THR A 1 494 ? 22.918 -16.352 -45.096 1.00 91.06 494 THR A CA 1
ATOM 3829 C C . THR A 1 494 ? 22.270 -15.323 -44.184 1.00 91.06 494 THR A C 1
ATOM 3831 O O . THR A 1 494 ? 22.888 -14.897 -43.213 1.00 91.06 494 THR A O 1
ATOM 3834 N N . TYR A 1 495 ? 21.031 -14.965 -44.508 1.00 88.62 495 TYR A N 1
ATOM 3835 C CA . TYR A 1 495 ? 20.172 -14.042 -43.773 1.00 88.62 495 TYR A CA 1
ATOM 3836 C C . TYR A 1 495 ? 18.799 -14.704 -43.574 1.00 88.62 495 TYR A C 1
ATOM 3838 O O . TYR A 1 495 ? 18.505 -15.723 -44.207 1.00 88.62 495 TYR A O 1
ATOM 3846 N N . GLU A 1 496 ? 17.977 -14.164 -42.675 1.00 85.06 496 GLU A N 1
ATOM 3847 C CA . GLU A 1 496 ? 16.634 -14.692 -42.404 1.00 85.06 496 GLU A CA 1
ATOM 3848 C C . GLU A 1 496 ? 15.729 -14.529 -43.632 1.00 85.06 496 GLU A C 1
ATOM 3850 O O . GLU A 1 496 ? 15.553 -13.423 -44.142 1.00 85.06 496 GLU A O 1
ATOM 3855 N N . SER A 1 497 ? 15.108 -15.616 -44.100 1.00 83.94 497 SER A N 1
ATOM 3856 C CA . SER A 1 497 ? 14.309 -15.590 -45.336 1.00 83.94 497 SER A CA 1
ATOM 3857 C C . SER A 1 497 ? 13.121 -14.628 -45.267 1.00 83.94 497 SER A C 1
ATOM 3859 O O . SER A 1 497 ? 12.755 -14.050 -46.281 1.00 83.94 497 SER A O 1
ATOM 3861 N N . SER A 1 498 ? 12.560 -14.398 -44.076 1.00 81.50 498 SER A N 1
ATOM 3862 C CA . SER A 1 498 ? 11.493 -13.411 -43.866 1.00 81.50 498 SER A CA 1
ATOM 3863 C C . SER A 1 498 ? 11.955 -11.958 -44.010 1.00 81.50 498 SER A C 1
ATOM 3865 O O . SER A 1 498 ? 11.118 -11.086 -44.196 1.00 81.50 498 SER A O 1
ATOM 3867 N N . LEU A 1 499 ? 13.260 -11.683 -43.885 1.00 84.69 499 LEU A N 1
ATOM 3868 C CA . LEU A 1 499 ? 13.838 -10.364 -44.166 1.00 84.69 499 LEU A CA 1
ATOM 3869 C C . LEU A 1 499 ? 14.127 -10.195 -45.659 1.00 84.69 499 LEU A C 1
ATOM 3871 O O . LEU A 1 499 ? 14.049 -9.087 -46.176 1.00 84.69 499 LEU A O 1
ATOM 3875 N N . CYS A 1 500 ? 14.473 -11.287 -46.344 1.00 89.19 500 CYS A N 1
ATOM 3876 C CA . CYS A 1 500 ? 14.851 -11.269 -47.754 1.00 89.19 500 CYS A CA 1
ATOM 3877 C C . CYS A 1 500 ? 13.669 -11.347 -48.735 1.00 89.19 500 CYS A C 1
ATOM 3879 O O . CYS A 1 500 ? 13.864 -11.014 -49.900 1.00 89.19 500 CYS A O 1
ATOM 3881 N N . ASP A 1 501 ? 12.484 -11.772 -48.287 1.00 91.56 501 ASP A N 1
ATOM 3882 C CA . ASP A 1 501 ? 11.226 -11.758 -49.053 1.00 91.56 501 ASP A CA 1
ATOM 3883 C C . ASP A 1 501 ? 10.605 -10.348 -49.020 1.00 91.56 501 ASP A C 1
ATOM 3885 O O . ASP A 1 501 ? 9.727 -10.034 -48.214 1.00 91.56 501 ASP A O 1
ATOM 3889 N N . ILE A 1 502 ? 11.143 -9.456 -49.852 1.00 92.06 502 ILE A N 1
ATOM 3890 C CA . ILE A 1 502 ? 10.790 -8.032 -49.906 1.00 92.06 502 ILE A CA 1
ATOM 3891 C C . ILE A 1 502 ? 9.461 -7.810 -50.625 1.00 92.06 502 ILE A C 1
ATOM 3893 O O . ILE A 1 502 ? 8.753 -6.845 -50.322 1.00 92.06 502 ILE A O 1
ATOM 3897 N N . ASP A 1 503 ? 9.115 -8.664 -51.589 1.00 88.50 503 ASP A N 1
ATOM 3898 C CA . ASP A 1 503 ? 7.841 -8.560 -52.303 1.00 88.50 503 ASP A CA 1
ATOM 3899 C C . ASP A 1 503 ? 6.686 -9.334 -51.629 1.00 88.50 503 ASP A C 1
ATOM 3901 O O . ASP A 1 503 ? 5.518 -9.098 -51.962 1.00 88.50 503 ASP A O 1
ATOM 3905 N N . GLY A 1 504 ? 6.994 -10.170 -50.629 1.00 86.81 504 GLY A N 1
ATOM 3906 C CA . GLY A 1 504 ? 6.038 -10.865 -49.767 1.00 86.81 504 GLY A CA 1
ATOM 3907 C C . GLY A 1 504 ? 5.362 -12.062 -50.433 1.00 86.81 504 GLY A C 1
ATOM 3908 O O . GLY A 1 504 ? 4.255 -12.443 -50.032 1.00 86.81 504 GLY A O 1
ATOM 3909 N N . ASN A 1 505 ? 5.963 -12.619 -51.486 1.00 87.88 505 ASN A N 1
ATOM 3910 C CA . ASN A 1 505 ? 5.393 -13.727 -52.248 1.00 87.88 505 ASN A CA 1
ATOM 3911 C C . ASN A 1 505 ? 5.765 -15.117 -51.690 1.00 87.88 505 ASN A C 1
ATOM 3913 O O . ASN A 1 505 ? 5.203 -16.120 -52.143 1.00 87.88 505 ASN A O 1
ATOM 3917 N N . GLY A 1 506 ? 6.655 -15.182 -50.693 1.00 89.44 506 GLY A N 1
ATOM 3918 C CA . GLY A 1 506 ? 7.118 -16.411 -50.049 1.00 89.44 506 GLY A CA 1
ATOM 3919 C C . GLY A 1 506 ? 8.340 -17.078 -50.697 1.00 89.44 506 GLY A C 1
ATOM 3920 O O . GLY A 1 506 ? 8.773 -18.124 -50.208 1.00 89.44 506 GLY A O 1
ATOM 3921 N N . GLU A 1 507 ? 8.908 -16.517 -51.768 1.00 93.56 507 GLU A N 1
ATOM 3922 C CA . GLU A 1 507 ? 10.089 -17.017 -52.482 1.00 93.56 507 GLU A CA 1
ATOM 3923 C C . GLU A 1 507 ? 11.194 -15.956 -52.577 1.00 93.56 507 GLU A C 1
ATOM 3925 O O . GLU A 1 507 ? 11.112 -15.043 -53.391 1.00 93.56 507 GLU A O 1
ATOM 3930 N N . VAL A 1 508 ? 12.305 -16.158 -51.863 1.00 94.56 508 VAL A N 1
ATOM 3931 C CA . VAL A 1 508 ? 13.455 -15.241 -51.910 1.00 94.56 508 VAL A CA 1
ATOM 3932 C C . VAL A 1 508 ? 14.229 -15.373 -53.228 1.00 94.56 508 VAL A C 1
ATOM 3934 O O . VAL A 1 508 ? 14.958 -16.348 -53.442 1.00 94.56 508 VAL A O 1
ATOM 3937 N N . ASN A 1 509 ? 14.089 -14.397 -54.126 1.00 95.50 509 ASN A N 1
ATOM 3938 C CA . ASN A 1 509 ? 14.702 -14.407 -55.451 1.00 95.50 509 ASN A CA 1
ATOM 3939 C C . ASN A 1 509 ? 14.966 -12.990 -56.030 1.00 95.50 509 ASN A C 1
ATOM 3941 O O . ASN A 1 509 ? 14.991 -11.979 -55.338 1.00 95.50 509 ASN A O 1
ATOM 3945 N N . VAL A 1 510 ? 15.253 -12.893 -57.333 1.00 95.44 510 VAL A N 1
ATOM 3946 C CA . VAL A 1 510 ? 15.572 -11.616 -58.007 1.00 95.44 510 VAL A CA 1
ATOM 3947 C C . VAL A 1 510 ? 14.395 -10.628 -58.070 1.00 95.44 510 VAL A C 1
ATOM 3949 O O . VAL A 1 510 ? 14.611 -9.436 -58.323 1.00 95.44 510 VAL A O 1
ATOM 3952 N N . THR A 1 511 ? 13.158 -11.081 -57.848 1.00 95.31 511 THR A N 1
ATOM 3953 C CA . THR A 1 511 ? 11.997 -10.193 -57.704 1.00 95.31 511 THR A CA 1
ATOM 3954 C C . THR A 1 511 ? 12.091 -9.364 -56.426 1.00 95.31 511 THR A C 1
ATOM 3956 O O . THR A 1 511 ? 11.834 -8.162 -56.494 1.00 95.31 511 THR A O 1
ATOM 3959 N N . ASP A 1 512 ? 12.626 -9.920 -55.336 1.00 95.25 512 ASP A N 1
ATOM 3960 C CA . ASP A 1 512 ? 12.910 -9.183 -54.097 1.00 95.25 512 ASP A CA 1
ATOM 3961 C C . ASP A 1 512 ? 13.992 -8.128 -54.286 1.00 95.25 512 ASP A C 1
ATOM 3963 O O . ASP A 1 512 ? 13.865 -7.009 -53.801 1.00 95.25 512 ASP A O 1
ATOM 3967 N N . VAL A 1 513 ? 15.028 -8.432 -55.076 1.00 95.69 513 VAL A N 1
ATOM 3968 C CA . VAL A 1 513 ? 16.055 -7.443 -55.454 1.00 95.69 513 VAL A CA 1
ATOM 3969 C C . VAL A 1 513 ? 15.420 -6.277 -56.211 1.00 95.69 513 VAL A C 1
ATOM 3971 O O . VAL A 1 513 ? 15.755 -5.115 -55.983 1.00 95.69 513 VAL A O 1
ATOM 3974 N N . THR A 1 514 ? 14.471 -6.570 -57.100 1.00 94.69 514 THR A N 1
ATOM 3975 C CA . THR A 1 514 ? 13.737 -5.541 -57.846 1.00 94.69 514 THR A CA 1
ATOM 3976 C C . THR A 1 514 ? 12.832 -4.728 -56.920 1.00 94.69 514 THR A C 1
ATOM 3978 O O . THR A 1 514 ? 12.772 -3.503 -57.041 1.00 94.69 514 THR A O 1
ATOM 3981 N N . ALA A 1 515 ? 12.145 -5.383 -55.984 1.00 90.56 515 ALA A N 1
ATOM 3982 C CA . ALA A 1 515 ? 11.311 -4.728 -54.986 1.00 90.56 515 ALA A CA 1
ATOM 3983 C C . ALA A 1 515 ? 12.144 -3.817 -54.070 1.00 90.56 515 ALA A C 1
ATOM 3985 O O . ALA A 1 515 ? 11.773 -2.661 -53.873 1.00 90.56 515 ALA A O 1
ATOM 3986 N N . LEU A 1 516 ? 13.321 -4.273 -53.639 1.00 93.12 516 LEU A N 1
ATOM 3987 C CA . LEU A 1 516 ? 14.272 -3.493 -52.854 1.00 93.12 516 LEU A CA 1
ATOM 3988 C C . LEU A 1 516 ? 14.801 -2.277 -53.623 1.00 93.12 516 LEU A C 1
ATOM 3990 O O . LEU A 1 516 ? 14.769 -1.161 -53.116 1.00 93.12 516 LEU A O 1
ATOM 3994 N N . ILE A 1 517 ? 15.202 -2.440 -54.886 1.00 93.38 517 ILE A N 1
ATOM 3995 C CA . ILE A 1 517 ? 15.612 -1.304 -55.730 1.00 93.38 517 ILE A CA 1
ATOM 3996 C C . ILE A 1 517 ? 14.463 -0.300 -55.901 1.00 93.38 517 ILE A C 1
ATOM 3998 O O . ILE A 1 517 ? 14.688 0.908 -55.877 1.00 93.38 517 ILE A O 1
ATOM 4002 N N . ASN A 1 518 ? 13.220 -0.766 -56.039 1.00 88.25 518 ASN A N 1
ATOM 4003 C CA . ASN A 1 518 ? 12.064 0.126 -56.119 1.00 88.25 518 ASN A CA 1
ATOM 4004 C C . ASN A 1 518 ? 11.815 0.889 -54.813 1.00 88.25 518 ASN A C 1
ATOM 4006 O O . ASN A 1 518 ? 11.338 2.019 -54.876 1.00 88.25 518 ASN A O 1
ATOM 4010 N N . ILE A 1 519 ? 12.129 0.301 -53.656 1.00 83.88 519 ILE A N 1
ATOM 4011 C CA . ILE A 1 519 ? 12.120 1.006 -52.368 1.00 83.88 519 ILE A CA 1
ATOM 4012 C C . ILE A 1 519 ? 13.189 2.110 -52.385 1.00 83.88 519 ILE A C 1
ATOM 4014 O O . ILE A 1 519 ? 12.873 3.261 -52.093 1.00 83.88 519 ILE A O 1
ATOM 4018 N N . LEU A 1 520 ? 14.407 1.802 -52.844 1.00 85.44 520 LEU A N 1
ATOM 4019 C CA . LEU A 1 520 ? 15.514 2.765 -52.932 1.00 85.44 520 LEU A CA 1
ATOM 4020 C C . LEU A 1 520 ? 15.261 3.935 -53.890 1.00 85.44 520 LEU A C 1
ATOM 4022 O O . LEU A 1 520 ? 15.746 5.030 -53.647 1.00 85.44 520 LEU A O 1
ATOM 4026 N N . LEU A 1 521 ? 14.531 3.708 -54.985 1.00 82.06 521 LEU A N 1
ATOM 4027 C CA . LEU A 1 521 ? 14.230 4.731 -55.998 1.00 82.06 521 LEU A CA 1
ATOM 4028 C C . LEU A 1 521 ? 12.999 5.592 -55.666 1.00 82.06 521 LEU A C 1
ATOM 4030 O O . LEU A 1 521 ? 12.674 6.508 -56.425 1.00 82.06 521 LEU A O 1
ATOM 4034 N N . ARG A 1 522 ? 12.260 5.246 -54.605 1.00 66.19 522 ARG A N 1
ATOM 4035 C CA . ARG A 1 522 ? 11.083 5.991 -54.125 1.00 66.19 522 ARG A CA 1
ATOM 4036 C C . ARG A 1 522 ? 11.401 6.932 -52.963 1.00 66.19 522 ARG A C 1
ATOM 4038 O O . ARG A 1 522 ? 10.602 7.838 -52.726 1.00 66.19 522 ARG A O 1
ATOM 4045 N N . ASN A 1 523 ? 12.517 6.697 -52.275 1.00 44.69 523 ASN A N 1
ATOM 4046 C CA . ASN A 1 523 ? 13.175 7.667 -51.400 1.00 44.69 523 ASN A CA 1
ATOM 4047 C C . ASN A 1 523 ? 13.980 8.665 -52.239 1.00 44.69 523 ASN A C 1
ATOM 4049 O O . ASN A 1 523 ? 14.140 9.811 -51.765 1.00 44.69 523 ASN A O 1
#

Secondary structure (DSSP, 8-state):
---------------TTEEEESS-TTHHHHS-TT-EEEE-S-EEEEEEETTEEEEEESSTT--EEEEES--SS---TTBEE-S--EEEEEEETTEEEEEEEE-------B--TGGGSPEE-TT-GGGGGG--GGGTT-EEEEEEEEEE---TTSEEEEEEE-TTS-EEEEEEE-SS-PPPP---TT--EEEEEEEEE-TTSSSEEEEEEEEEE---EE-HHHHHHH--TT-EEEE-S-EEEEEEE-S-BTTTTB--EEEEE---SEEEEEEEGGGTEEEEEE-PPPEEEEE-TT-HHHHHHHHT-SEEPTT-EEEEEEESSSS-EEEESSPPPB--S--PPP--EEEEBTB---PPTT-EEEEEEEEEEETTEEEEEEE-TTS-EEEEEEE--TTTTT----TT-EEEEEEEEEE-SS------------SS-------------TT-TTGGGGEEEEEEEEEE---TT--SSSS--SHHHHHHHHHHHTTSS---HHHH-SSSSS--SHHHHHHHHHHHTT-